Protein AF-A0A6P0JYW7-F1 (afdb_monomer)

pLDDT: mean 93.79, std 8.02, range [43.44, 98.94]

Foldseek 3Di:
DDQAEDEQQQEEAEAAADVAEAAAWSYEYENQQYEYEYAGQAEYHQQADPPVTHHDLRGEYEYEDQQAEYEYHHNHYEYEHANAHEYFQHHPADFFHEYEYAHQAEYHALHYEYHRDYCEFYAYEYEYCEEYEHAYYFQENENAFGYEYYYYHNEYEYHHLNYEAEQAYLAEFHAYEYDDLEEYEHAHYFRHDPPHAHFFHAYYYEHNHYEYEHQSYEYYQEYQYEGYAYEAEHAEEYADAEYYQEHPPQDWGYEYEHHYNYEYEYNYAEHEYELAEYEAQEEYEYPEHHEYDYADAYEYEYQEEYAYQYHYAYYHHAHEYEYAYEYRPPHAYQEYHAEHEYEHPVQPEYHHGHAAEYYHEEYDHQQEYAYEHNEYEYAYEEDANEDPPFGHYYHYYYPDYYHYNYYHGYD

Mean predicted aligned error: 5.17 Å

Solvent-accessible surface area (backbone atoms only — not comparable to full-atom values): 16432 Å² total; per-residue (Å²): 135,82,66,48,75,49,72,53,82,41,36,67,44,78,47,77,25,82,85,34,53,36,67,37,52,31,26,37,40,36,13,65,42,12,36,35,38,39,37,6,43,44,6,32,20,29,6,29,42,56,90,77,74,51,63,51,81,75,22,29,18,38,43,34,13,34,28,10,35,36,39,39,39,8,76,54,17,39,32,37,24,28,42,67,11,35,45,32,12,37,25,98,75,50,42,15,10,35,38,39,40,40,19,61,23,31,34,39,20,73,31,20,36,42,33,12,24,20,37,31,19,9,38,39,40,40,40,17,42,24,36,36,36,34,18,40,38,35,10,28,1,76,69,26,39,17,10,37,38,39,41,37,17,72,65,17,30,36,37,30,58,77,25,39,46,33,13,21,9,33,31,28,19,10,40,38,39,40,39,19,36,27,39,36,37,31,15,36,36,36,7,43,44,92,95,39,64,28,29,20,8,34,40,39,40,39,12,72,65,17,31,35,35,31,55,77,26,39,45,35,13,34,18,36,23,40,15,10,37,37,40,40,39,19,46,28,37,35,35,38,23,30,36,37,12,25,28,74,68,75,67,34,14,10,40,36,39,42,42,49,66,43,45,36,33,34,62,20,49,44,39,37,25,21,43,21,39,40,38,38,57,32,32,37,38,42,76,34,47,35,36,43,39,20,30,53,65,3,33,38,37,34,54,23,37,36,29,25,77,26,38,41,36,41,37,13,61,74,19,41,34,38,43,62,36,37,31,15,71,89,34,39,17,31,32,40,36,31,73,25,48,33,32,28,88,80,47,81,38,46,39,40,28,17,36,57,17,37,38,39,31,35,36,41,18,36,54,10,42,38,42,35,13,75,66,11,30,36,40,36,30,40,41,36,12,48,26,96,63,71,40,21,58,78,47,80,45,46,71,43,58,78,46,65,74,41,77,42,68,43,98

Nearest PDB structures (foldseek):
  2odl-assembly1_A  TM=3.055E-01  e=3.409E+00  Haemophilus influenzae
  3syj-assembly1_A-2  TM=1.654E-01  e=3.940E+00  Haemophilus influenzae
  3t9g-assembly1_A  TM=1.246E-01  e=7.030E+00  Caldicellulosiruptor bescii

Structure (mmCIF, N/CA/C/O backbone):
data_AF-A0A6P0JYW7-F1
#
_entry.id   AF-A0A6P0JYW7-F1
#
loop_
_atom_site.group_PDB
_atom_site.id
_atom_site.type_symbol
_atom_site.label_atom_id
_atom_site.label_alt_id
_atom_site.label_comp_id
_atom_site.label_asym_id
_atom_site.label_entity_id
_atom_site.label_seq_id
_atom_site.pdbx_PDB_ins_code
_atom_site.Cartn_x
_atom_site.Cartn_y
_atom_site.Cartn_z
_atom_site.occupancy
_atom_site.B_iso_or_equiv
_atom_site.auth_seq_id
_atom_site.auth_comp_id
_atom_site.auth_asym_id
_atom_site.auth_atom_id
_atom_site.pdbx_PDB_model_num
ATOM 1 N N . MET A 1 1 ? -39.133 5.339 21.882 1.00 43.44 1 MET A N 1
ATOM 2 C CA . MET A 1 1 ? -37.715 4.948 21.886 1.00 43.44 1 MET A CA 1
ATOM 3 C C . MET A 1 1 ? -37.050 5.842 22.907 1.00 43.44 1 MET A C 1
ATOM 5 O O . MET A 1 1 ? -37.035 7.050 22.716 1.00 43.44 1 MET A O 1
ATOM 9 N N . THR A 1 2 ? -36.737 5.302 24.080 1.00 49.66 2 THR A N 1
ATOM 10 C CA . THR A 1 2 ? -36.013 6.039 25.121 1.00 49.66 2 THR A CA 1
ATOM 11 C C . THR A 1 2 ? -34.548 5.706 24.927 1.00 49.66 2 THR A C 1
ATOM 13 O O . THR A 1 2 ? -34.162 4.576 25.209 1.00 49.66 2 THR A O 1
ATOM 16 N N . SER A 1 3 ? -33.768 6.654 24.419 1.00 64.50 3 SER A N 1
ATOM 17 C CA . SER A 1 3 ? -32.313 6.538 24.406 1.00 64.50 3 SER A CA 1
ATOM 18 C C . SER A 1 3 ? -31.811 6.397 25.843 1.00 64.50 3 SER A C 1
ATOM 20 O O . SER A 1 3 ? -32.200 7.190 26.710 1.00 64.50 3 SER A O 1
ATOM 22 N N . SER A 1 4 ? -30.979 5.397 26.116 1.00 80.00 4 SER A N 1
ATOM 23 C CA . SER A 1 4 ? -30.339 5.217 27.421 1.00 80.00 4 SER A CA 1
ATOM 24 C C . SER A 1 4 ? -28.991 5.927 27.435 1.00 80.00 4 SER A C 1
ATOM 26 O O . SER A 1 4 ? -28.113 5.605 26.646 1.00 80.00 4 SER A O 1
ATOM 28 N N . SER A 1 5 ? -28.809 6.885 28.345 1.00 86.38 5 SER A N 1
ATOM 29 C CA . SER A 1 5 ? -27.533 7.586 28.521 1.00 86.38 5 SER A CA 1
ATOM 30 C C . SER A 1 5 ? -26.937 7.310 29.899 1.00 86.38 5 SER A C 1
ATOM 32 O O . SER A 1 5 ? -27.626 7.507 30.904 1.00 86.38 5 SER A O 1
ATOM 34 N N . LEU A 1 6 ? -25.660 6.935 29.960 1.00 89.62 6 LEU A N 1
ATOM 35 C CA . LEU A 1 6 ? -24.870 6.892 31.193 1.00 89.62 6 LEU A CA 1
ATOM 36 C C . LEU A 1 6 ? -23.704 7.869 31.063 1.00 89.62 6 LEU A C 1
ATOM 38 O O . LEU A 1 6 ? -22.987 7.847 30.069 1.00 89.62 6 LEU A O 1
ATOM 42 N N . ASN A 1 7 ? -23.503 8.708 32.075 1.00 90.56 7 ASN A N 1
ATOM 43 C CA . ASN A 1 7 ? -22.347 9.589 32.147 1.00 90.56 7 ASN A CA 1
ATOM 44 C C . ASN A 1 7 ? -21.691 9.449 33.525 1.00 90.56 7 ASN A C 1
ATOM 46 O O . ASN A 1 7 ? -22.349 9.695 34.538 1.00 90.56 7 ASN A O 1
ATOM 50 N N . SER A 1 8 ? -20.426 9.031 33.566 1.00 91.19 8 SER A N 1
ATOM 51 C CA . SER A 1 8 ? -19.691 8.778 34.816 1.00 91.19 8 SER A CA 1
ATOM 52 C C . SER A 1 8 ? -18.954 10.009 35.360 1.00 91.19 8 SER A C 1
ATOM 54 O O . SER A 1 8 ? -18.414 9.948 36.463 1.00 91.19 8 SER A O 1
ATOM 56 N N . GLN A 1 9 ? -18.943 11.130 34.624 1.00 89.44 9 GLN A N 1
ATOM 57 C CA . GLN A 1 9 ? -18.310 12.398 35.017 1.00 89.44 9 GLN A CA 1
ATOM 58 C C . GLN A 1 9 ? -16.812 12.264 35.363 1.00 89.44 9 GLN A C 1
ATOM 60 O O . GLN A 1 9 ? -16.335 12.884 36.314 1.00 89.44 9 GLN A O 1
ATOM 65 N N . GLY A 1 10 ? -16.068 11.465 34.596 1.00 88.00 10 GLY A N 1
ATOM 66 C CA . GLY A 1 10 ? -14.621 11.262 34.750 1.00 88.00 10 GLY A CA 1
ATOM 67 C C . GLY A 1 10 ? -14.230 9.900 35.325 1.00 88.00 10 GLY A C 1
ATOM 68 O O . GLY A 1 10 ? -13.042 9.608 35.394 1.00 88.00 10 GLY A O 1
ATOM 69 N N . GLY A 1 11 ? -15.192 9.089 35.780 1.00 93.44 11 GLY A N 1
ATOM 70 C CA . GLY A 1 11 ? -14.934 7.725 36.252 1.00 93.44 11 GLY A CA 1
ATOM 71 C C . GLY A 1 11 ? -14.992 6.683 35.136 1.00 93.44 11 GLY A C 1
ATOM 72 O O . GLY A 1 11 ? -15.514 6.950 34.055 1.00 93.44 11 GLY A O 1
ATOM 73 N N . ASP A 1 12 ? -14.535 5.473 35.418 1.00 96.56 12 ASP A N 1
ATOM 74 C CA . ASP A 1 12 ? -14.605 4.382 34.445 1.00 96.56 12 ASP A CA 1
ATOM 75 C C . ASP A 1 12 ? -16.039 3.843 34.316 1.00 96.56 12 ASP A C 1
ATOM 77 O O . ASP A 1 12 ? -16.837 3.874 35.263 1.00 96.56 12 ASP A O 1
ATOM 81 N N . ILE A 1 13 ? -16.376 3.344 33.130 1.00 95.69 13 ILE A N 1
ATOM 82 C CA . ILE A 1 13 ? -17.619 2.628 32.844 1.00 95.69 13 ILE A CA 1
ATOM 83 C C . ILE A 1 13 ? -17.249 1.191 32.499 1.00 95.69 13 ILE A C 1
ATOM 85 O O . ILE A 1 13 ? -16.595 0.944 31.492 1.00 95.69 13 ILE A O 1
ATOM 89 N N . GLU A 1 14 ? -17.716 0.239 33.302 1.00 95.38 14 GLU A N 1
ATOM 90 C CA . GLU A 1 14 ? -17.492 -1.185 33.060 1.00 95.38 14 GLU A CA 1
ATOM 91 C C . GLU A 1 14 ? -18.825 -1.933 32.947 1.00 95.38 14 GLU A C 1
ATOM 93 O O . GLU A 1 14 ? -19.697 -1.820 33.816 1.00 95.38 14 GLU A O 1
ATOM 98 N N . LEU A 1 15 ? -18.986 -2.711 31.876 1.00 93.00 15 LEU A N 1
ATOM 99 C CA . LEU A 1 15 ? -20.130 -3.596 31.657 1.00 93.00 15 LEU A CA 1
ATOM 100 C C . LEU A 1 15 ? -19.657 -5.024 31.443 1.00 93.00 15 LEU A C 1
ATOM 102 O O . LEU A 1 15 ? -18.833 -5.290 30.576 1.00 93.00 15 LEU A O 1
ATOM 106 N N . ASN A 1 16 ? -20.243 -5.942 32.206 1.00 91.12 16 ASN A N 1
ATOM 107 C CA . ASN A 1 16 ? -19.891 -7.354 32.193 1.00 91.12 16 ASN A CA 1
ATOM 108 C C . ASN A 1 16 ? -21.135 -8.199 31.882 1.00 91.12 16 ASN A C 1
ATOM 110 O O . ASN A 1 16 ? -22.001 -8.386 32.742 1.00 91.12 16 ASN A O 1
ATOM 114 N N . GLY A 1 17 ? -21.228 -8.694 30.647 1.00 84.69 17 GLY A N 1
ATOM 115 C CA . GLY A 1 17 ? -22.225 -9.665 30.202 1.00 84.69 17 GLY A CA 1
ATOM 116 C C . GLY A 1 17 ? -21.802 -11.079 30.583 1.00 84.69 17 GLY A C 1
ATOM 117 O O . GLY A 1 17 ? -21.149 -11.762 29.801 1.00 84.69 17 GLY A O 1
ATOM 118 N N . MET A 1 18 ? -22.152 -11.507 31.799 1.00 80.75 18 MET A N 1
ATOM 119 C CA . MET A 1 18 ? -21.832 -12.851 32.290 1.00 80.75 18 MET A CA 1
ATOM 120 C C . MET A 1 18 ? -22.689 -13.910 31.583 1.00 80.75 18 MET A C 1
ATOM 122 O O . MET A 1 18 ? -23.883 -14.011 31.862 1.00 80.75 18 MET A O 1
ATOM 126 N N . ASN A 1 19 ? -22.067 -14.755 30.761 1.00 80.94 19 ASN A N 1
ATOM 127 C CA . ASN A 1 19 ? -22.682 -15.833 29.962 1.00 80.94 19 ASN A CA 1
ATOM 128 C C . ASN A 1 19 ? -23.720 -15.399 28.910 1.00 80.94 19 ASN A C 1
ATOM 130 O O . ASN A 1 19 ? -24.342 -16.263 28.298 1.00 80.94 19 ASN A O 1
ATOM 134 N N . ASP A 1 20 ? -23.913 -14.098 28.712 1.00 84.31 20 ASP A N 1
ATOM 135 C CA . ASP A 1 20 ? -24.872 -13.535 27.767 1.00 84.31 20 ASP A CA 1
ATOM 136 C C . ASP A 1 20 ? -24.178 -12.471 26.909 1.00 84.31 20 ASP A C 1
ATOM 138 O O . ASP A 1 20 ? -23.206 -11.844 27.348 1.00 84.31 20 ASP A O 1
ATOM 142 N N . PRO A 1 21 ? -24.673 -12.222 25.688 1.00 87.75 21 PRO A N 1
ATOM 143 C CA . PRO A 1 21 ? -24.157 -11.134 24.882 1.00 87.75 21 PRO A CA 1
ATOM 144 C C . PRO A 1 21 ? -24.488 -9.772 25.501 1.00 87.75 21 PRO A C 1
ATOM 146 O O . PRO A 1 21 ? -25.586 -9.563 26.028 1.00 87.75 21 PRO A O 1
ATOM 149 N N . VAL A 1 22 ? -23.580 -8.804 25.364 1.00 92.44 22 VAL A N 1
ATOM 150 C CA . VAL A 1 22 ? -23.886 -7.405 25.693 1.00 92.44 22 VAL A CA 1
ATOM 151 C C . VAL A 1 22 ? -24.546 -6.760 24.482 1.00 92.44 22 VAL A C 1
ATOM 153 O O . VAL A 1 22 ? -23.926 -6.628 23.433 1.00 92.44 22 VAL A O 1
ATOM 156 N N . ILE A 1 23 ? -25.807 -6.353 24.620 1.00 90.31 23 ILE A N 1
ATOM 157 C CA . ILE A 1 23 ? -26.569 -5.705 23.548 1.00 90.31 23 ILE A CA 1
ATOM 158 C C . ILE A 1 23 ? -26.888 -4.274 23.965 1.00 90.31 23 ILE A C 1
ATOM 160 O O . ILE A 1 23 ? -27.631 -4.051 24.923 1.00 90.31 23 ILE A O 1
ATOM 164 N N . LEU A 1 24 ? -26.367 -3.312 23.212 1.00 89.50 24 LEU A N 1
ATOM 165 C CA . LEU A 1 24 ? -26.612 -1.890 23.396 1.00 89.50 24 LEU A CA 1
ATOM 166 C C . LEU A 1 24 ? -27.306 -1.347 22.153 1.00 89.50 24 LEU A C 1
ATOM 168 O O . LEU A 1 24 ? -26.821 -1.494 21.037 1.00 89.50 24 LEU A O 1
ATOM 172 N N . LYS A 1 25 ? -28.458 -0.715 22.354 1.00 86.69 25 LYS A N 1
ATOM 173 C CA . LYS A 1 25 ? -29.223 -0.047 21.297 1.00 86.69 25 LYS A CA 1
ATOM 174 C C . LYS A 1 25 ? -29.609 1.329 21.772 1.00 86.69 25 LYS A C 1
ATOM 176 O O . LYS A 1 25 ? -29.962 1.462 22.945 1.00 86.69 25 LYS A O 1
ATOM 181 N N . ASP A 1 26 ? -29.548 2.326 20.896 1.00 85.88 26 ASP A N 1
ATOM 182 C CA . ASP A 1 26 ? -29.880 3.712 21.250 1.00 85.88 26 ASP A CA 1
ATOM 183 C C . ASP A 1 26 ? -29.190 4.160 22.547 1.00 85.88 26 ASP A C 1
ATOM 185 O O . ASP A 1 26 ? -29.805 4.761 23.434 1.00 85.88 26 ASP A O 1
ATOM 189 N N . THR A 1 27 ? -27.929 3.758 22.721 1.00 89.44 27 THR A N 1
ATOM 190 C CA . THR A 1 27 ? -27.226 3.896 23.999 1.00 89.44 27 THR A CA 1
ATOM 191 C C . THR A 1 27 ? -26.016 4.795 23.861 1.00 89.44 27 THR A C 1
ATOM 193 O O . THR A 1 27 ? -25.173 4.569 22.999 1.00 89.44 27 THR A O 1
ATOM 196 N N . THR A 1 28 ? -25.909 5.776 24.753 1.00 92.81 28 THR A N 1
ATOM 197 C CA . THR A 1 28 ? -24.755 6.669 24.842 1.00 92.81 28 THR A CA 1
ATOM 198 C C . THR A 1 28 ? -24.056 6.498 26.181 1.00 92.81 28 THR A C 1
ATOM 200 O O . THR A 1 28 ? -24.672 6.705 27.229 1.00 92.81 28 THR A O 1
ATOM 203 N N . PHE A 1 29 ? -22.768 6.168 26.159 1.00 94.38 29 PHE A N 1
ATOM 204 C CA . PHE A 1 29 ? -21.908 6.175 27.338 1.00 94.38 29 PHE A CA 1
ATOM 205 C C . PHE A 1 29 ? -20.877 7.279 27.221 1.00 94.38 29 PHE A C 1
ATOM 207 O O . PHE A 1 29 ? -20.190 7.373 26.213 1.00 94.38 29 PHE A O 1
ATOM 214 N N . GLU A 1 30 ? -20.766 8.104 28.255 1.00 94.00 30 GLU A N 1
ATOM 215 C CA . GLU A 1 30 ? -19.773 9.170 28.325 1.00 94.00 30 GLU A CA 1
ATOM 216 C C . GLU A 1 30 ? -18.956 9.062 29.610 1.00 94.00 30 GLU A C 1
ATOM 218 O O . GLU A 1 30 ? -19.506 9.245 30.698 1.00 94.00 30 GLU A O 1
ATOM 223 N N . SER A 1 31 ? -17.647 8.824 29.509 1.00 92.31 31 SER A N 1
ATOM 224 C CA . SER A 1 31 ? -16.789 8.760 30.700 1.00 92.31 31 SER A CA 1
ATOM 225 C C . SER A 1 31 ? -16.039 10.057 31.013 1.00 92.31 31 SER A C 1
ATOM 227 O O . SER A 1 31 ? -15.568 10.222 32.129 1.00 92.31 31 SER A O 1
ATOM 229 N N . MET A 1 32 ? -15.956 11.011 30.075 1.00 90.31 32 MET A N 1
ATOM 230 C CA . MET A 1 32 ? -15.269 12.306 30.258 1.00 90.31 32 MET A CA 1
ATOM 231 C C . MET A 1 32 ? -13.802 12.198 30.736 1.00 90.31 32 MET A C 1
ATOM 233 O O . MET A 1 32 ? -13.351 13.020 31.534 1.00 90.31 32 MET A O 1
ATOM 237 N N . GLY A 1 33 ? -13.067 11.206 30.241 1.00 90.81 33 GLY A N 1
ATOM 238 C CA . GLY A 1 33 ? -11.643 10.978 30.493 1.00 90.81 33 GLY A CA 1
ATOM 239 C C . GLY A 1 33 ? -11.335 9.666 31.215 1.00 90.81 33 GLY A C 1
ATOM 240 O O . GLY A 1 33 ? -10.176 9.272 31.226 1.00 90.81 33 GLY A O 1
ATOM 241 N N . GLY A 1 34 ? -12.340 9.006 31.805 1.00 95.62 34 GLY A N 1
ATOM 242 C CA . GLY A 1 34 ? -12.203 7.638 32.323 1.00 95.62 34 GLY A CA 1
ATOM 243 C C . GLY A 1 34 ? -12.276 6.588 31.214 1.00 95.62 34 GLY A C 1
ATOM 244 O O . GLY A 1 34 ? -12.627 6.902 30.073 1.00 95.62 34 GLY A O 1
ATOM 245 N N . ASP A 1 35 ? -12.023 5.332 31.541 1.00 97.69 35 ASP A N 1
ATOM 246 C CA . ASP A 1 35 ? -12.044 4.255 30.551 1.00 97.69 35 ASP A CA 1
ATOM 247 C C . ASP A 1 35 ? -13.461 3.695 30.360 1.00 97.69 35 ASP A C 1
ATOM 249 O O . ASP A 1 35 ? -14.310 3.750 31.254 1.00 97.69 35 ASP A O 1
ATOM 253 N N . ILE A 1 36 ? -13.744 3.141 29.181 1.00 97.88 36 ILE A N 1
ATOM 254 C CA . ILE A 1 36 ? -14.969 2.383 28.907 1.00 97.88 36 ILE A CA 1
ATOM 255 C C . ILE A 1 36 ? -14.575 0.953 28.558 1.00 97.88 36 ILE A C 1
ATOM 257 O O . ILE A 1 36 ? -13.974 0.708 27.519 1.00 97.88 36 ILE A O 1
ATOM 261 N N . THR A 1 37 ? -14.955 -0.005 29.398 1.00 97.31 37 THR A N 1
ATOM 262 C CA . THR A 1 37 ? -14.716 -1.432 29.160 1.00 97.31 37 THR A CA 1
ATOM 263 C C . THR A 1 37 ? -16.037 -2.185 29.041 1.00 97.31 37 THR A C 1
ATOM 265 O O . THR A 1 37 ? -16.897 -2.105 29.920 1.00 97.31 37 THR A O 1
ATOM 268 N N . ILE A 1 38 ? -16.201 -2.949 27.962 1.00 96.00 38 ILE A N 1
ATOM 269 C CA . ILE A 1 38 ? -17.324 -3.872 27.781 1.00 96.00 38 ILE A CA 1
ATOM 270 C C . ILE A 1 38 ? -16.776 -5.278 27.581 1.00 96.00 38 ILE A C 1
ATOM 272 O O . ILE A 1 38 ? -16.051 -5.538 26.625 1.00 96.00 38 ILE A O 1
ATOM 276 N N . ASN A 1 39 ? -17.185 -6.196 28.448 1.00 94.81 39 ASN A N 1
ATOM 277 C CA . ASN A 1 39 ? -16.884 -7.615 28.345 1.00 94.81 39 ASN A CA 1
ATOM 278 C C . ASN A 1 39 ? -18.183 -8.375 28.048 1.00 94.81 39 ASN A C 1
ATOM 280 O O . ASN A 1 39 ? -19.150 -8.260 28.805 1.00 94.81 39 ASN A O 1
ATOM 284 N N . GLY A 1 40 ? -18.218 -9.133 26.953 1.00 92.50 40 GLY A N 1
ATOM 285 C CA . GLY A 1 40 ? -19.359 -9.956 26.554 1.00 92.50 40 GLY A CA 1
ATOM 286 C C . GLY A 1 40 ? -18.946 -11.398 26.286 1.00 92.50 40 GLY A C 1
ATOM 287 O O . GLY A 1 40 ? -18.293 -11.681 25.281 1.00 92.50 40 GLY A O 1
ATOM 288 N N . ASP A 1 41 ? -19.393 -12.322 27.139 1.00 88.06 41 ASP A N 1
ATOM 289 C CA . ASP A 1 41 ? -19.045 -13.747 27.029 1.00 88.06 41 ASP A CA 1
ATOM 290 C C . ASP A 1 41 ? -19.641 -14.429 25.787 1.00 88.06 41 ASP A C 1
ATOM 292 O O . ASP A 1 41 ? -19.213 -15.511 25.401 1.00 88.06 41 ASP A O 1
ATOM 296 N N . SER A 1 42 ? -20.646 -13.827 25.148 1.00 89.06 42 SER A N 1
ATOM 297 C CA . SER A 1 42 ? -21.279 -14.343 23.920 1.00 89.06 42 SER A CA 1
ATOM 298 C C . SER A 1 42 ? -21.375 -13.285 22.816 1.00 89.06 42 SER A C 1
ATOM 300 O O . SER A 1 42 ? -22.273 -13.322 21.970 1.00 89.06 42 SER A O 1
ATOM 302 N N . GLY A 1 43 ? -20.449 -12.327 22.845 1.00 92.56 43 GLY A N 1
ATOM 303 C CA . GLY A 1 43 ? -20.354 -11.235 21.882 1.00 92.56 43 GLY A CA 1
ATOM 304 C C . GLY A 1 43 ? -20.856 -9.893 22.412 1.00 92.56 43 GLY A C 1
ATOM 305 O O . GLY A 1 43 ? -21.444 -9.789 23.496 1.00 92.56 43 GLY A O 1
ATOM 306 N N . ILE A 1 44 ? -20.594 -8.849 21.630 1.00 94.75 44 ILE A N 1
ATOM 307 C CA . ILE A 1 44 ? -20.962 -7.461 21.921 1.00 94.75 44 ILE A CA 1
ATOM 308 C C . ILE A 1 44 ? -21.635 -6.885 20.680 1.00 94.75 44 ILE A C 1
ATOM 310 O O . ILE A 1 44 ? -21.060 -6.883 19.598 1.00 94.75 44 ILE A O 1
ATOM 314 N N . TYR A 1 45 ? -22.847 -6.370 20.843 1.00 92.88 45 TYR A N 1
ATOM 315 C CA . TYR A 1 45 ? -23.673 -5.883 19.746 1.00 92.88 45 TYR A CA 1
ATOM 316 C C . TYR A 1 45 ? -24.097 -4.447 20.027 1.00 92.88 45 TYR A C 1
ATOM 318 O O . TYR A 1 45 ? -24.866 -4.179 20.953 1.00 92.88 45 TYR A O 1
ATOM 326 N N . LEU A 1 46 ? -23.580 -3.527 19.224 1.00 91.31 46 LEU A N 1
ATOM 327 C CA . LEU A 1 46 ? -23.814 -2.093 19.313 1.00 91.31 46 LEU A CA 1
ATOM 328 C C . LEU A 1 46 ? -24.675 -1.658 18.131 1.00 91.31 46 LEU A C 1
ATOM 330 O O . LEU A 1 46 ? -24.347 -1.891 16.968 1.00 91.31 46 LEU A O 1
ATOM 334 N N . GLY A 1 47 ? -25.813 -1.055 18.451 1.00 83.94 47 GLY A N 1
ATOM 335 C CA . GLY A 1 47 ? -26.767 -0.575 17.467 1.00 83.94 47 GLY A CA 1
ATOM 336 C C . GLY A 1 47 ? -27.555 -1.665 16.739 1.00 83.94 47 GLY A C 1
ATOM 337 O O . GLY A 1 47 ? -28.114 -1.433 15.674 1.00 83.94 47 GLY A O 1
ATOM 338 N N . THR A 1 48 ? -27.622 -2.876 17.286 1.00 79.94 48 THR A N 1
ATOM 339 C CA . THR A 1 48 ? -28.358 -3.996 16.682 1.00 79.94 48 THR A CA 1
ATOM 340 C C . THR A 1 48 ? -28.893 -4.946 17.750 1.00 79.94 48 THR A C 1
ATOM 342 O O . THR A 1 48 ? -28.475 -4.891 18.907 1.00 79.94 48 THR A O 1
ATOM 345 N N . THR A 1 49 ? -29.873 -5.802 17.436 1.00 66.88 49 THR A N 1
ATOM 346 C CA . THR A 1 49 ? -30.049 -7.017 18.245 1.00 66.88 49 THR A CA 1
ATOM 347 C C . THR A 1 49 ? -28.865 -7.929 17.959 1.00 66.88 49 THR A C 1
ATOM 349 O O . THR A 1 49 ? -28.413 -8.000 16.822 1.00 66.88 49 THR A O 1
ATOM 352 N N . GLY A 1 50 ? -28.418 -8.717 18.936 1.00 65.88 50 GLY A N 1
ATOM 353 C CA . GLY A 1 50 ? -27.635 -9.910 18.605 1.00 65.88 50 GLY A CA 1
ATOM 354 C C . GLY A 1 50 ? -28.372 -10.823 17.599 1.00 65.88 50 GLY A C 1
ATOM 355 O O . GLY A 1 50 ? -29.501 -10.522 17.184 1.00 65.88 50 GLY A O 1
ATOM 356 N N . PRO A 1 51 ? -27.773 -11.957 17.213 1.00 65.62 51 PRO A N 1
ATOM 357 C CA . PRO A 1 51 ? -28.323 -12.845 16.195 1.00 65.62 51 PRO A CA 1
ATOM 358 C C . PRO A 1 51 ? -29.799 -13.208 16.464 1.00 65.62 51 PRO A C 1
ATOM 360 O O . PRO A 1 51 ? -30.124 -13.625 17.581 1.00 65.62 51 PRO A O 1
ATOM 363 N N . PRO A 1 52 ? -30.714 -13.094 15.480 1.00 54.47 52 PRO A N 1
ATOM 364 C CA . PRO A 1 52 ? -30.524 -12.598 14.116 1.00 54.47 52 PRO A CA 1
ATOM 365 C C . PRO A 1 52 ? -30.509 -11.064 14.114 1.00 54.47 52 PRO A C 1
ATOM 367 O O . PRO A 1 52 ? -31.472 -10.476 14.585 1.00 54.47 52 PRO A O 1
ATOM 370 N N . PHE A 1 53 ? -29.450 -10.433 13.603 1.00 68.12 53 PHE A N 1
ATOM 371 C CA . PHE A 1 53 ? -29.200 -8.982 13.620 1.00 68.12 53 PHE A CA 1
ATOM 372 C C . PHE A 1 53 ? -30.360 -8.123 13.074 1.00 68.12 53 PHE A C 1
ATOM 374 O O . PHE A 1 53 ? -30.368 -7.692 11.925 1.00 68.12 53 PHE A O 1
ATOM 381 N N . LEU A 1 54 ? -31.377 -7.886 13.897 1.00 64.12 54 LEU A N 1
ATOM 382 C CA . LEU A 1 54 ? -32.496 -6.999 13.641 1.00 64.12 54 LEU A CA 1
ATOM 383 C C . LEU A 1 54 ? -32.124 -5.628 14.176 1.00 64.12 54 LEU A C 1
ATOM 385 O O . LEU A 1 54 ? -31.865 -5.450 15.370 1.00 64.12 54 LEU A O 1
ATOM 389 N N . SER A 1 55 ? -32.160 -4.642 13.298 1.00 64.56 55 SER A N 1
ATOM 390 C CA . SER A 1 55 ? -31.829 -3.282 13.666 1.00 64.56 55 SER A CA 1
ATOM 391 C C . SER A 1 55 ? -32.688 -2.283 12.894 1.00 64.56 55 SER A C 1
ATOM 393 O O . SER A 1 55 ? -33.178 -2.557 11.796 1.00 64.56 55 SER A O 1
ATOM 395 N N . SER A 1 56 ? -32.952 -1.142 13.521 1.00 68.69 56 SER A N 1
ATOM 396 C CA . SER A 1 56 ? -33.481 0.051 12.862 1.00 68.69 56 SER A CA 1
ATOM 397 C C . SER A 1 56 ? -32.315 0.999 12.574 1.00 68.69 56 SER A C 1
ATOM 399 O O . SER A 1 56 ? -31.437 1.105 13.423 1.00 68.69 56 SER A O 1
ATOM 401 N N . PRO A 1 57 ? -32.317 1.786 11.480 1.00 69.88 57 PRO A N 1
ATOM 402 C CA . PRO A 1 57 ? -31.306 2.829 11.260 1.00 69.88 57 PRO A CA 1
ATOM 403 C C . PRO A 1 57 ? -31.190 3.846 12.408 1.00 69.88 57 PRO A C 1
ATOM 405 O O . PRO A 1 57 ? -30.206 4.576 12.492 1.00 69.88 57 PRO A O 1
ATOM 408 N N . SER A 1 58 ? -32.217 3.929 13.263 1.00 70.94 58 SER A N 1
ATOM 409 C CA . SER A 1 58 ? -32.208 4.755 14.469 1.00 70.94 58 SER A CA 1
ATOM 410 C C . SER A 1 58 ? -31.389 4.175 15.615 1.00 70.94 58 SER A C 1
ATOM 412 O O . SER A 1 58 ? -30.987 4.976 16.445 1.00 70.94 58 SER A O 1
ATOM 414 N N . ASP A 1 59 ? -31.159 2.854 15.643 1.00 78.19 59 ASP A N 1
ATOM 415 C CA . ASP A 1 59 ? -30.510 2.111 16.728 1.00 78.19 59 ASP A CA 1
ATOM 416 C C . ASP A 1 59 ? -29.007 2.421 16.757 1.00 78.19 59 ASP A C 1
ATOM 418 O O . ASP A 1 59 ? -28.198 1.580 16.397 1.00 78.19 59 ASP A O 1
ATOM 422 N N . GLN A 1 60 ? -28.608 3.632 17.142 1.00 81.44 60 GLN A N 1
ATOM 423 C CA . GLN A 1 60 ? -27.195 4.036 17.167 1.00 81.44 60 GLN A CA 1
ATOM 424 C C . GLN A 1 60 ? -26.635 3.930 18.583 1.00 81.44 60 GLN A C 1
ATOM 426 O O . GLN A 1 60 ? -27.265 4.369 19.550 1.00 81.44 60 GLN A O 1
ATOM 431 N N . SER A 1 61 ? -25.431 3.380 18.722 1.00 85.19 61 SER A N 1
ATOM 432 C CA . SER A 1 61 ? -24.715 3.358 19.995 1.00 85.19 61 SER A CA 1
ATOM 433 C C . SER A 1 61 ? -23.441 4.184 19.931 1.00 85.19 61 SER A C 1
ATOM 435 O O . SER A 1 61 ? -22.703 4.142 18.956 1.00 85.19 61 SER A O 1
ATOM 437 N N . LEU A 1 62 ? -23.183 4.945 20.990 1.00 91.69 62 LEU A N 1
ATOM 438 C CA . LEU A 1 62 ? -22.098 5.913 21.049 1.00 91.69 62 LEU A CA 1
ATOM 439 C C . LEU A 1 62 ? -21.346 5.770 22.368 1.00 91.69 62 LEU A C 1
ATOM 441 O O . LEU A 1 62 ? -21.883 6.079 23.432 1.00 91.69 62 LEU A O 1
ATOM 445 N N . LEU A 1 63 ? -20.111 5.288 22.301 1.00 94.75 63 LEU A N 1
ATOM 446 C CA . LEU A 1 63 ? -19.226 5.152 23.455 1.00 94.75 63 LEU A CA 1
ATOM 447 C C . LEU A 1 63 ? -18.180 6.254 23.355 1.00 94.75 63 LEU A C 1
ATOM 449 O O . LEU A 1 63 ? -17.359 6.240 22.449 1.00 94.75 63 LEU A O 1
ATOM 453 N N . GLN A 1 64 ? -18.228 7.216 24.267 1.00 94.44 64 GLN A N 1
ATOM 454 C CA . GLN A 1 64 ? -17.344 8.373 24.286 1.00 94.44 64 GLN A CA 1
ATOM 455 C C . GLN A 1 64 ? -16.509 8.390 25.557 1.00 94.44 64 GLN A C 1
ATOM 457 O O . GLN A 1 64 ? -16.993 8.798 26.620 1.00 94.44 64 GLN A O 1
ATOM 462 N N . SER A 1 65 ? -15.236 8.028 25.454 1.00 94.00 65 SER A N 1
ATOM 463 C CA . SER A 1 65 ? -14.346 8.144 26.606 1.00 94.00 65 SER A CA 1
ATOM 464 C C . SER A 1 65 ? -13.741 9.543 26.750 1.00 94.00 65 SER A C 1
ATOM 466 O O . SER A 1 65 ? -13.354 9.938 27.843 1.00 94.00 65 SER A O 1
ATOM 468 N N . LYS A 1 66 ? -13.708 10.346 25.674 1.00 92.81 66 LYS A N 1
ATOM 469 C CA . LYS A 1 66 ? -13.152 11.716 25.655 1.00 92.81 66 LYS A CA 1
ATOM 470 C C . LYS A 1 66 ? -11.704 11.801 26.172 1.00 92.81 66 LYS A C 1
ATOM 472 O O . LYS A 1 66 ? -11.377 12.725 26.918 1.00 92.81 66 LYS A O 1
ATOM 477 N N . GLY A 1 67 ? -10.853 10.863 25.762 1.00 92.56 67 GLY A N 1
ATOM 478 C CA . GLY A 1 67 ? -9.423 10.805 26.090 1.00 92.56 67 GLY A CA 1
ATOM 479 C C . GLY A 1 67 ? -9.008 9.590 26.923 1.00 92.56 67 GLY A C 1
ATOM 480 O O . GLY A 1 67 ? -7.819 9.304 26.975 1.00 92.56 67 GLY A O 1
ATOM 481 N N . GLY A 1 68 ? -9.958 8.892 27.559 1.00 97.31 68 GLY A N 1
ATOM 482 C CA . GLY A 1 68 ? -9.709 7.579 28.170 1.00 97.31 68 GLY A CA 1
ATOM 483 C C . GLY A 1 68 ? -9.743 6.451 27.138 1.00 97.31 68 GLY A C 1
ATOM 484 O O . GLY A 1 68 ? -10.113 6.672 25.982 1.00 97.31 68 GLY A O 1
ATOM 485 N N . ASP A 1 69 ? -9.414 5.234 27.536 1.00 98.50 69 ASP A N 1
ATOM 486 C CA . ASP A 1 69 ? -9.388 4.096 26.620 1.00 98.50 69 ASP A CA 1
ATOM 487 C C . ASP A 1 69 ? -10.791 3.490 26.442 1.00 98.50 69 ASP A C 1
ATOM 489 O O . ASP A 1 69 ? -11.652 3.560 27.325 1.00 98.50 69 ASP A O 1
ATOM 493 N N . ILE A 1 70 ? -11.045 2.884 25.282 1.00 98.62 70 ILE A N 1
ATOM 494 C CA . ILE A 1 70 ? -12.245 2.078 25.028 1.00 98.62 70 ILE A CA 1
ATOM 495 C C . ILE A 1 70 ? -11.805 0.650 24.726 1.00 98.62 70 ILE A C 1
ATOM 497 O O . ILE A 1 70 ? -11.080 0.411 23.767 1.00 98.62 70 ILE A O 1
ATOM 501 N N . THR A 1 71 ? -12.272 -0.313 25.516 1.00 98.50 71 THR A N 1
ATOM 502 C CA . THR A 1 71 ? -11.965 -1.735 25.326 1.00 98.50 71 THR A CA 1
ATOM 503 C C . THR A 1 71 ? -13.243 -2.552 25.168 1.00 98.50 71 THR A C 1
ATOM 505 O O . THR A 1 71 ? -14.115 -2.525 26.038 1.00 98.50 71 THR A O 1
ATOM 508 N N . LEU A 1 72 ? -13.347 -3.318 24.081 1.00 97.88 72 LEU A N 1
ATOM 509 C CA . LEU A 1 72 ? -14.408 -4.300 23.851 1.00 97.88 72 LEU A CA 1
ATOM 510 C C . LEU A 1 72 ? -13.807 -5.712 23.818 1.00 97.88 72 LEU A C 1
ATOM 512 O O . LEU A 1 72 ? -12.968 -5.998 22.968 1.00 97.88 72 LEU A O 1
ATOM 516 N N . ASN A 1 73 ? -14.254 -6.605 24.704 1.00 96.88 73 ASN A N 1
ATOM 517 C CA . ASN A 1 73 ? -13.791 -7.994 24.774 1.00 96.88 73 ASN A CA 1
ATOM 518 C C . ASN A 1 73 ? -14.954 -8.981 24.562 1.00 96.88 73 ASN A C 1
ATOM 520 O O . ASN A 1 73 ? -15.788 -9.177 25.447 1.00 96.88 73 ASN A O 1
ATOM 524 N N . GLY A 1 74 ? -14.990 -9.622 23.395 1.00 93.44 74 GLY A N 1
ATOM 525 C CA . GLY A 1 74 ? -15.929 -10.671 22.997 1.00 93.44 74 GLY A CA 1
ATOM 526 C C . GLY A 1 74 ? -15.311 -12.060 23.162 1.00 93.44 74 GLY A C 1
ATOM 527 O O . GLY A 1 74 ? -14.807 -12.652 22.206 1.00 93.44 74 GLY A O 1
ATOM 528 N N . THR A 1 75 ? -15.329 -12.598 24.381 1.00 87.69 75 THR A N 1
ATOM 529 C CA . THR A 1 75 ? -14.619 -13.841 24.757 1.00 87.69 75 THR A CA 1
ATOM 530 C C . THR A 1 75 ? -15.297 -15.134 24.285 1.00 87.69 75 THR A C 1
ATOM 532 O O . THR A 1 75 ? -14.716 -16.208 24.442 1.00 87.69 75 THR A O 1
ATOM 535 N N . GLY A 1 76 ? -16.484 -15.051 23.676 1.00 84.88 76 GLY A N 1
ATOM 536 C CA . GLY A 1 76 ? -17.178 -16.209 23.094 1.00 84.88 76 GLY A CA 1
ATOM 537 C C . GLY A 1 76 ? -18.143 -15.878 21.954 1.00 84.88 76 GLY A C 1
ATOM 538 O O . GLY A 1 76 ? -19.119 -16.600 21.750 1.00 84.88 76 GLY A O 1
ATOM 539 N N . GLY A 1 77 ? -17.917 -14.781 21.230 1.00 89.56 77 GLY A N 1
ATOM 540 C CA . GLY A 1 77 ? -18.754 -14.397 20.096 1.00 89.56 77 GLY A CA 1
ATOM 541 C C . GLY A 1 77 ? -18.266 -13.149 19.371 1.00 89.56 77 GLY A C 1
ATOM 542 O O . GLY A 1 77 ? -17.254 -12.550 19.744 1.00 89.56 77 GLY A O 1
ATOM 543 N N . ASP A 1 78 ? -19.023 -12.765 18.351 1.00 95.25 78 ASP A N 1
ATOM 544 C CA . ASP A 1 78 ? -18.712 -11.634 17.480 1.00 95.25 78 ASP A CA 1
ATOM 545 C C . ASP A 1 78 ? -18.803 -10.293 18.223 1.00 95.25 78 ASP A C 1
ATOM 547 O O . ASP A 1 78 ? -19.564 -10.131 19.186 1.00 95.25 78 ASP A O 1
ATOM 551 N N . ILE A 1 79 ? -18.044 -9.310 17.749 1.00 96.44 79 ILE A N 1
ATOM 552 C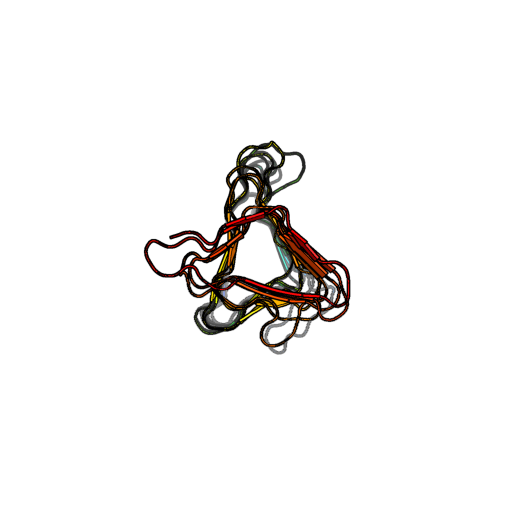 CA . ILE A 1 79 ? -18.249 -7.903 18.091 1.00 96.44 79 ILE A CA 1
ATOM 553 C C . ILE A 1 79 ? -18.784 -7.203 16.853 1.00 96.44 79 ILE A C 1
ATOM 555 O O . ILE A 1 79 ? -18.117 -7.180 15.825 1.00 96.44 79 ILE A O 1
ATOM 559 N N . VAL A 1 80 ? -19.976 -6.621 16.962 1.00 94.75 80 VAL A N 1
ATOM 560 C CA . VAL A 1 80 ? -20.663 -6.001 15.827 1.00 94.75 80 VAL A CA 1
ATOM 561 C C . VAL A 1 80 ? -21.085 -4.576 16.162 1.00 94.75 80 VAL A C 1
ATOM 563 O O . VAL A 1 80 ? -21.779 -4.343 17.158 1.00 94.75 80 VAL A O 1
ATOM 566 N N . LEU A 1 81 ? -20.696 -3.628 15.310 1.00 92.56 81 LEU A N 1
ATOM 567 C CA . LEU A 1 81 ? -21.100 -2.223 15.343 1.00 92.56 81 LEU A CA 1
ATOM 568 C C . LEU A 1 81 ? -21.861 -1.881 14.057 1.00 92.56 81 LEU A C 1
ATOM 570 O O . LEU A 1 81 ? -21.265 -1.716 12.996 1.00 92.56 81 LEU A O 1
ATOM 574 N N . LEU A 1 82 ? -23.182 -1.720 14.164 1.00 86.25 82 LEU A N 1
ATOM 575 C CA . LEU A 1 82 ? -24.044 -1.333 13.040 1.00 86.25 82 LEU A CA 1
ATOM 576 C C . LEU A 1 82 ? -24.635 0.071 13.222 1.00 86.25 82 LEU A C 1
ATOM 578 O O . LEU A 1 82 ? -24.518 0.693 14.280 1.00 86.25 82 LEU A O 1
ATOM 582 N N . ASN A 1 83 ? -25.326 0.544 12.181 1.00 83.81 83 ASN A N 1
ATOM 583 C CA . ASN A 1 83 ? -26.161 1.751 12.187 1.00 83.81 83 ASN A CA 1
ATOM 584 C C . ASN A 1 83 ? -25.440 3.051 12.564 1.00 83.81 83 ASN A C 1
ATOM 586 O O . ASN A 1 83 ? -26.014 3.914 13.220 1.00 83.81 83 ASN A O 1
ATOM 590 N N . ASN A 1 84 ? -24.207 3.233 12.103 1.00 84.44 84 ASN A N 1
ATOM 591 C CA . ASN A 1 84 ? -23.342 4.368 12.438 1.00 84.44 84 ASN A CA 1
ATOM 592 C C . ASN A 1 84 ? -23.028 4.444 13.938 1.00 84.44 84 ASN A C 1
ATOM 594 O O . ASN A 1 84 ? -22.938 5.534 14.500 1.00 84.44 84 ASN A O 1
ATOM 598 N N . SER A 1 85 ? -22.903 3.291 14.602 1.00 92.75 85 SER A N 1
ATOM 599 C CA . SER A 1 85 ? -22.410 3.247 15.979 1.00 92.75 85 SER A CA 1
ATOM 600 C C . SER A 1 85 ? -20.944 3.681 16.031 1.00 92.75 85 SER A C 1
ATOM 602 O O . SER A 1 85 ? -20.159 3.358 15.143 1.00 92.75 85 SER A O 1
ATOM 604 N N . VAL A 1 86 ? -20.563 4.408 17.080 1.00 94.88 86 VAL A N 1
ATOM 605 C CA . VAL A 1 86 ? -19.243 5.043 17.175 1.00 94.88 86 VAL A CA 1
ATOM 606 C C . VAL A 1 86 ? -18.562 4.702 18.495 1.00 94.88 86 VAL A C 1
ATOM 608 O O . VAL A 1 86 ? -19.168 4.808 19.566 1.00 94.88 86 VAL A O 1
ATOM 611 N N . LEU A 1 87 ? -17.279 4.349 18.411 1.00 97.44 87 LEU A N 1
ATOM 612 C CA . LEU A 1 87 ? -16.349 4.362 19.539 1.00 97.44 87 LEU A CA 1
ATOM 613 C C . LEU A 1 87 ? -15.466 5.602 19.397 1.00 97.44 87 LEU A C 1
ATOM 615 O O . LEU A 1 87 ? -14.693 5.700 18.449 1.00 97.44 87 LEU A O 1
ATOM 619 N N . GLU A 1 88 ? -15.589 6.559 20.311 1.00 96.88 88 GLU A N 1
ATOM 620 C CA . GLU A 1 88 ? -14.844 7.815 20.265 1.00 96.88 88 GLU A CA 1
ATOM 621 C C . GLU A 1 88 ? -14.047 8.046 21.550 1.00 96.88 88 GLU A C 1
ATOM 623 O O . GLU A 1 88 ? -14.578 8.434 22.595 1.00 96.88 88 GLU A O 1
ATOM 628 N N . SER A 1 89 ? -12.735 7.860 21.455 1.00 95.75 89 SER A N 1
ATOM 629 C CA . SER A 1 89 ? -11.782 8.162 22.522 1.00 95.75 89 SER A CA 1
ATOM 630 C C . SER A 1 89 ? -11.086 9.510 22.360 1.00 95.75 89 SER A C 1
ATOM 632 O O . SER A 1 89 ? -10.185 9.850 23.128 1.00 95.75 89 SER A O 1
ATOM 634 N N . ARG A 1 90 ? -11.550 10.340 21.423 1.00 92.94 90 ARG A N 1
ATOM 635 C CA . ARG A 1 90 ? -11.030 11.689 21.195 1.00 92.94 90 ARG A CA 1
ATOM 636 C C . ARG A 1 90 ? -11.447 12.686 22.285 1.00 92.94 90 ARG A C 1
ATOM 638 O O . ARG A 1 90 ? -12.646 12.892 22.501 1.00 92.94 90 ARG A O 1
ATOM 645 N N . PRO A 1 91 ? -10.506 13.389 22.943 1.00 91.00 91 PRO A N 1
ATOM 646 C CA . PRO A 1 91 ? -10.832 14.459 23.878 1.00 91.00 91 PRO A CA 1
ATOM 647 C C . PRO A 1 91 ? -11.135 15.782 23.158 1.00 91.00 91 PRO A C 1
ATOM 649 O O . PRO A 1 91 ? -10.775 16.000 22.004 1.00 91.00 91 PRO A O 1
ATOM 652 N N . VAL A 1 92 ? -11.712 16.740 23.891 1.00 82.25 92 VAL A N 1
ATOM 653 C CA . VAL A 1 92 ? -11.797 18.143 23.430 1.00 82.25 92 VAL A CA 1
ATOM 654 C C . VAL A 1 92 ? -10.408 18.798 23.411 1.00 82.25 92 VAL A C 1
ATOM 656 O O . VAL A 1 92 ? -10.104 19.599 22.531 1.00 82.25 92 VAL A O 1
ATOM 659 N N . THR A 1 93 ? -9.563 18.457 24.388 1.00 86.56 93 THR A N 1
ATOM 660 C CA . THR A 1 93 ? -8.164 18.890 24.504 1.00 86.56 93 THR A CA 1
ATOM 661 C C . THR A 1 93 ? -7.334 17.749 25.078 1.00 86.56 93 THR A C 1
ATOM 663 O O . THR A 1 93 ? -7.733 17.186 26.094 1.00 86.56 93 THR A O 1
ATOM 666 N N . GLY A 1 94 ? -6.171 17.456 24.500 1.00 92.25 94 GLY A N 1
ATOM 667 C CA . GLY A 1 94 ? -5.278 16.400 24.990 1.00 92.25 94 GLY A CA 1
ATOM 668 C C . GLY A 1 94 ? -5.084 15.280 23.977 1.00 92.25 94 GLY A C 1
ATOM 669 O O . GLY A 1 94 ? -5.394 15.446 22.800 1.00 92.25 94 GLY A O 1
ATOM 670 N N . ASN A 1 95 ? -4.544 14.158 24.438 1.00 95.56 95 ASN A N 1
ATOM 671 C CA . ASN A 1 95 ? -4.278 12.988 23.604 1.00 95.56 95 ASN A CA 1
ATOM 672 C C . ASN A 1 95 ? -5.538 12.128 23.464 1.00 95.56 95 ASN A C 1
ATOM 674 O O . ASN A 1 95 ? -6.325 12.050 24.406 1.00 95.56 95 ASN A O 1
ATOM 678 N N . GLY A 1 96 ? -5.711 11.498 22.305 1.00 97.19 96 GLY A N 1
ATOM 679 C CA . GLY A 1 96 ? -6.694 10.435 22.136 1.00 97.19 96 GLY A CA 1
ATOM 680 C C . GLY A 1 96 ? -6.366 9.264 23.056 1.00 97.19 96 GLY A C 1
ATOM 681 O O . GLY A 1 96 ? -5.190 8.964 23.266 1.00 97.19 96 GLY A O 1
ATOM 682 N N . GLY A 1 97 ? -7.395 8.637 23.621 1.00 98.19 97 GLY A N 1
ATOM 683 C CA . GLY A 1 97 ? -7.232 7.336 24.270 1.00 98.19 97 GLY A CA 1
ATOM 684 C C . GLY A 1 97 ? -7.199 6.217 23.235 1.00 98.19 97 GLY A C 1
ATOM 685 O O . GLY A 1 97 ? -7.626 6.406 22.094 1.00 98.19 97 GLY A O 1
ATOM 686 N N . ASN A 1 98 ? -6.714 5.047 23.614 1.00 98.69 98 ASN A N 1
ATOM 687 C CA . ASN A 1 98 ? -6.648 3.897 22.722 1.00 98.69 98 ASN A CA 1
ATOM 688 C C . ASN A 1 98 ? -8.027 3.249 22.554 1.00 98.69 98 ASN A C 1
ATOM 690 O O . ASN A 1 98 ? -8.873 3.305 23.450 1.00 98.69 98 ASN A O 1
ATOM 694 N N . ILE A 1 99 ? -8.242 2.575 21.425 1.00 98.81 99 ILE A N 1
ATOM 695 C CA . ILE A 1 99 ? -9.401 1.699 21.230 1.00 98.81 99 ILE A CA 1
ATOM 696 C C . ILE A 1 99 ? -8.901 0.285 20.964 1.00 98.81 99 ILE A C 1
ATOM 698 O O . ILE A 1 99 ? -8.184 0.036 19.998 1.00 98.81 99 ILE A O 1
ATOM 702 N N . THR A 1 100 ? -9.301 -0.653 21.815 1.00 98.81 100 THR A N 1
ATOM 703 C CA . THR A 1 100 ? -8.969 -2.072 21.674 1.00 98.81 100 THR A CA 1
ATOM 704 C C . THR A 1 100 ? -10.242 -2.889 21.493 1.00 98.81 100 THR A C 1
ATOM 706 O O . THR A 1 100 ? -11.165 -2.803 22.302 1.00 98.81 100 THR A O 1
ATOM 709 N N . VAL A 1 101 ? -10.294 -3.707 20.446 1.00 98.62 101 VAL A N 1
ATOM 710 C CA . VAL A 1 101 ? -11.420 -4.602 20.157 1.00 98.62 101 VAL A CA 1
ATOM 711 C C . VAL A 1 101 ? -10.885 -6.019 19.983 1.00 98.62 101 VAL A C 1
ATOM 713 O O . VAL A 1 101 ? -10.167 -6.300 19.029 1.00 98.62 101 VAL A O 1
ATOM 716 N N . ASN A 1 102 ? -11.238 -6.912 20.904 1.00 98.25 102 ASN A N 1
ATOM 717 C CA . ASN A 1 102 ? -10.798 -8.305 20.907 1.00 98.25 102 ASN A CA 1
ATOM 718 C C . ASN A 1 102 ? -12.005 -9.230 20.764 1.00 98.25 102 ASN A C 1
ATOM 720 O O . ASN A 1 102 ? -12.857 -9.256 21.653 1.00 98.25 102 ASN A O 1
ATOM 724 N N . SER A 1 103 ? -12.074 -10.023 19.698 1.00 97.88 103 SER A N 1
ATOM 725 C CA . SER A 1 103 ? -13.129 -11.016 19.493 1.00 97.88 103 SER A CA 1
ATOM 726 C C . SER A 1 103 ? -12.559 -12.414 19.266 1.00 97.88 103 SER A C 1
ATOM 728 O O . SER A 1 103 ? -11.598 -12.616 18.533 1.00 97.88 103 SER A O 1
ATOM 730 N N . THR A 1 104 ? -13.202 -13.407 19.872 1.00 96.75 104 THR A N 1
ATOM 731 C CA . THR A 1 104 ? -12.996 -14.833 19.553 1.00 96.75 104 THR A CA 1
ATOM 732 C C . THR A 1 104 ? -13.817 -15.303 18.346 1.00 96.75 104 THR A C 1
ATOM 734 O O . THR A 1 104 ? -13.687 -16.451 17.921 1.00 96.75 104 THR A O 1
ATOM 737 N N . GLY A 1 105 ? -14.677 -14.436 17.811 1.00 97.19 105 GLY A N 1
ATOM 738 C CA . GLY A 1 105 ? -15.390 -14.601 16.550 1.00 97.19 105 GLY A CA 1
ATOM 739 C C . GLY A 1 105 ? -14.932 -13.548 15.544 1.00 97.19 105 GLY A C 1
ATOM 740 O O . GLY A 1 105 ? -13.731 -13.305 15.404 1.00 97.19 105 GLY A O 1
ATOM 741 N N . ASN A 1 106 ? -15.897 -12.941 14.857 1.00 97.94 106 ASN A N 1
ATOM 742 C CA . ASN A 1 106 ? -15.681 -11.853 13.909 1.00 97.94 106 ASN A CA 1
ATOM 743 C C . ASN A 1 106 ? -15.683 -10.484 14.603 1.00 97.94 106 ASN A C 1
ATOM 745 O O . ASN A 1 106 ? -16.357 -10.278 15.619 1.00 97.94 106 ASN A O 1
ATOM 749 N N . ILE A 1 107 ? -15.000 -9.519 13.995 1.00 98.31 107 ILE A N 1
ATOM 750 C CA . ILE A 1 107 ? -15.219 -8.093 14.244 1.00 98.31 107 ILE A CA 1
ATOM 751 C C . ILE A 1 107 ? -15.895 -7.515 13.003 1.00 98.31 107 ILE A C 1
ATOM 753 O O . ILE A 1 107 ? -15.278 -7.443 11.949 1.00 98.31 107 ILE A O 1
ATOM 757 N N . ASP A 1 108 ? -17.148 -7.090 13.130 1.00 96.50 108 ASP A N 1
ATOM 758 C CA . ASP A 1 108 ? -17.913 -6.473 12.044 1.00 96.50 108 ASP A CA 1
ATOM 759 C C . ASP A 1 108 ? -18.261 -5.024 12.399 1.00 96.50 108 ASP A C 1
ATOM 761 O O . ASP A 1 108 ? -19.098 -4.741 13.259 1.00 96.50 108 ASP A O 1
ATOM 765 N N . LEU A 1 109 ? -17.581 -4.093 11.736 1.00 95.00 109 LEU A N 1
ATOM 766 C CA . LEU A 1 109 ? -17.770 -2.653 11.863 1.00 95.00 109 LEU A CA 1
ATOM 767 C C . LEU A 1 109 ? -18.263 -2.042 10.545 1.00 95.00 109 LEU A C 1
ATOM 769 O O . LEU A 1 109 ? -18.009 -0.860 10.310 1.00 95.00 109 LEU A O 1
ATOM 773 N N . GLU A 1 110 ? -18.944 -2.803 9.677 1.00 87.69 110 GLU A N 1
ATOM 774 C CA . GLU A 1 110 ? -19.434 -2.324 8.371 1.00 87.69 110 GLU A CA 1
ATOM 775 C C . GLU A 1 110 ? -20.263 -1.031 8.513 1.00 87.69 110 GLU A C 1
ATOM 777 O O . GLU A 1 110 ? -20.162 -0.098 7.715 1.00 87.69 110 GLU A O 1
ATOM 782 N N . GLY A 1 111 ? -21.034 -0.925 9.598 1.00 83.00 111 GLY A N 1
ATOM 783 C CA . GLY A 1 111 ? -21.795 0.269 9.947 1.00 83.00 111 GLY A CA 1
ATOM 784 C C . GLY A 1 111 ? -21.177 1.115 11.056 1.00 83.00 111 GLY A C 1
ATOM 785 O O . GLY A 1 111 ? -21.911 1.903 11.637 1.00 83.00 111 GLY A O 1
ATOM 786 N N . GLY A 1 112 ? -19.909 0.936 11.427 1.00 90.31 112 GLY A N 1
ATOM 787 C CA . GLY A 1 112 ? -19.301 1.558 12.606 1.00 90.31 112 GLY A CA 1
ATOM 788 C C . GLY A 1 112 ? -18.186 2.562 12.301 1.00 90.31 112 GLY A C 1
ATOM 789 O O . GLY A 1 112 ? -17.603 2.572 11.221 1.00 90.31 112 GLY A O 1
ATOM 790 N N . THR A 1 113 ? -17.851 3.408 13.277 1.00 95.62 113 THR A N 1
ATOM 791 C CA . THR A 1 113 ? -16.662 4.277 13.219 1.00 95.62 113 THR A CA 1
ATOM 792 C C . THR A 1 113 ? -15.870 4.197 14.514 1.00 95.62 113 THR A C 1
ATOM 794 O O . THR A 1 113 ? -16.439 4.288 15.603 1.00 95.62 113 THR A O 1
ATOM 797 N N . LEU A 1 114 ? -14.551 4.063 14.401 1.00 98.25 114 LEU A N 1
ATOM 798 C CA . LEU A 1 114 ? -13.628 4.128 15.532 1.00 98.25 114 LEU A CA 1
ATOM 799 C C . LEU A 1 114 ? -12.779 5.393 15.399 1.00 98.25 114 LEU A C 1
ATOM 801 O O . LEU A 1 114 ? -12.137 5.605 14.373 1.00 98.25 114 LEU A O 1
ATOM 805 N N . ASN A 1 115 ? -12.773 6.237 16.429 1.00 97.94 115 ASN A N 1
ATOM 806 C CA . ASN A 1 115 ? -12.034 7.495 16.429 1.00 97.94 115 ASN A CA 1
ATOM 807 C C . ASN A 1 115 ? -11.237 7.678 17.723 1.00 97.94 115 ASN A C 1
ATOM 809 O O . ASN A 1 115 ? -11.788 8.039 18.765 1.00 97.94 115 ASN A O 1
ATOM 813 N N . ALA A 1 116 ? -9.927 7.480 17.617 1.00 98.31 116 ALA A N 1
ATOM 814 C CA . ALA A 1 116 ? -8.934 7.713 18.656 1.00 98.31 116 ALA A CA 1
ATOM 815 C C . ALA A 1 116 ? -8.091 8.966 18.392 1.00 98.31 116 ALA A C 1
ATOM 817 O O . ALA A 1 116 ? -6.976 9.102 18.888 1.00 98.31 116 ALA A O 1
ATOM 818 N N . SER A 1 117 ? -8.595 9.910 17.599 1.00 97.31 117 SER A N 1
ATOM 819 C CA . SER A 1 117 ? -7.847 11.125 17.279 1.00 97.31 117 SER A CA 1
ATOM 820 C C . SER A 1 117 ? -7.612 12.003 18.518 1.00 97.31 117 SER A C 1
ATOM 822 O O . SER A 1 117 ? -8.328 11.929 19.514 1.00 97.31 117 SER A O 1
ATOM 824 N N . GLY A 1 118 ? -6.631 12.899 18.460 1.00 95.62 118 GLY A N 1
ATOM 825 C CA . GLY A 1 118 ? -6.326 13.840 19.540 1.00 95.62 118 GLY A CA 1
ATOM 826 C C . GLY A 1 118 ? -5.245 14.840 19.147 1.00 95.62 118 GLY A C 1
ATOM 827 O O . GLY A 1 118 ? -4.968 15.037 17.964 1.00 95.62 118 GLY A O 1
ATOM 828 N N . LEU A 1 119 ? -4.617 15.502 20.122 1.00 94.62 119 LEU A N 1
ATOM 829 C CA . LEU A 1 119 ? -3.375 16.252 19.889 1.00 94.62 119 LEU A CA 1
ATOM 830 C C . LEU A 1 119 ? -2.263 15.295 19.458 1.00 94.62 119 LEU A C 1
ATOM 832 O O . LEU A 1 119 ? -1.645 15.517 18.420 1.00 94.62 119 LEU A O 1
ATOM 836 N N . ASN A 1 120 ? -2.057 14.240 20.249 1.00 95.31 120 ASN A N 1
ATOM 837 C CA . ASN A 1 120 ? -1.530 12.964 19.774 1.00 95.31 120 ASN A CA 1
ATOM 838 C C . ASN A 1 120 ? -2.721 12.019 19.583 1.00 95.31 120 ASN A C 1
ATOM 840 O O . ASN A 1 120 ? -3.631 12.039 20.420 1.00 95.31 120 ASN A O 1
ATOM 844 N N . GLY A 1 121 ? -2.728 11.235 18.511 1.00 97.31 121 GLY A N 1
ATOM 845 C CA . GLY A 1 121 ? -3.695 10.150 18.362 1.00 97.31 121 GLY A CA 1
ATOM 846 C C . GLY A 1 121 ? -3.408 9.014 19.344 1.00 97.31 121 GLY A C 1
ATOM 847 O O . GLY A 1 121 ? -2.254 8.799 19.710 1.00 97.31 121 GLY A O 1
ATOM 848 N N . GLY A 1 122 ? -4.456 8.327 19.786 1.00 98.44 122 GLY A N 1
ATOM 849 C CA . GLY A 1 122 ? -4.360 7.028 20.446 1.00 98.44 122 GLY A CA 1
ATOM 850 C C . GLY A 1 122 ? -4.338 5.902 19.416 1.00 98.44 122 GLY A C 1
ATOM 851 O O . GLY A 1 122 ? -4.775 6.088 18.278 1.00 98.44 122 GLY A O 1
ATOM 852 N N . ASP A 1 123 ? -3.832 4.744 19.816 1.00 98.81 123 ASP A N 1
ATOM 853 C CA . ASP A 1 123 ? -3.742 3.573 18.950 1.00 98.81 123 ASP A CA 1
ATOM 854 C C . ASP A 1 123 ? -5.105 2.883 18.816 1.00 98.81 123 ASP A C 1
ATOM 856 O O . ASP A 1 123 ? -5.923 2.876 19.743 1.00 98.81 123 ASP A O 1
ATOM 860 N N . ILE A 1 124 ? -5.336 2.243 17.671 1.00 98.88 124 ILE A N 1
ATOM 861 C CA . ILE A 1 124 ? -6.495 1.379 17.448 1.00 98.88 124 ILE A CA 1
ATOM 862 C C . ILE A 1 124 ? -6.011 -0.031 17.123 1.00 98.88 124 ILE A C 1
ATOM 864 O O . ILE A 1 124 ? -5.306 -0.247 16.139 1.00 98.88 124 ILE A O 1
ATOM 868 N N . THR A 1 125 ? -6.401 -1.001 17.951 1.00 98.88 125 THR A N 1
ATOM 869 C CA . THR A 1 125 ? -6.043 -2.417 17.785 1.00 98.88 125 THR A CA 1
ATOM 870 C C . THR A 1 125 ? -7.291 -3.288 17.710 1.00 98.88 125 THR A C 1
ATOM 872 O O . THR A 1 125 ? -8.098 -3.308 18.640 1.00 98.88 125 THR A O 1
ATOM 875 N N . LEU A 1 126 ? -7.436 -4.033 16.614 1.00 98.88 126 LEU A N 1
ATOM 876 C CA . LEU A 1 126 ? -8.501 -5.009 16.391 1.00 98.88 126 LEU A CA 1
ATOM 877 C C . LEU A 1 126 ? -7.869 -6.397 16.275 1.00 98.88 126 LEU A C 1
ATOM 879 O O . LEU A 1 126 ? -7.050 -6.629 15.388 1.00 98.88 126 LEU A O 1
ATOM 883 N N . THR A 1 127 ? -8.261 -7.319 17.151 1.00 98.81 127 THR A N 1
ATOM 884 C CA . THR A 1 127 ? -7.842 -8.726 17.092 1.00 98.81 127 THR A CA 1
ATOM 885 C C . THR A 1 127 ? -9.070 -9.623 17.027 1.00 98.81 127 THR A C 1
ATOM 887 O O . THR A 1 127 ? -9.876 -9.628 17.958 1.00 98.81 127 THR A O 1
ATOM 890 N N . ALA A 1 128 ? -9.204 -10.390 15.948 1.00 98.69 128 ALA A N 1
ATOM 891 C CA . ALA A 1 128 ? -10.275 -11.362 15.758 1.00 98.69 128 ALA A CA 1
ATOM 892 C C . ALA A 1 128 ? -9.699 -12.760 15.510 1.00 98.69 128 ALA A C 1
ATOM 894 O O . ALA A 1 128 ? -8.680 -12.915 14.839 1.00 98.69 128 ALA A O 1
ATOM 895 N N . GLU A 1 129 ? -10.365 -13.801 16.004 1.00 98.44 129 GLU A N 1
ATOM 896 C CA . GLU A 1 129 ? -10.030 -15.170 15.591 1.00 98.44 129 GLU A CA 1
ATOM 897 C C . GLU A 1 129 ? -10.503 -15.477 14.167 1.00 98.44 129 GLU A C 1
ATOM 899 O O . GLU A 1 129 ? -9.899 -16.319 13.503 1.00 98.44 129 GLU A O 1
ATOM 904 N N . GLN A 1 130 ? -11.572 -14.815 13.721 1.00 98.44 130 GLN A N 1
ATOM 905 C CA . GLN A 1 130 ? -12.158 -14.937 12.386 1.00 98.44 130 GLN A CA 1
ATOM 906 C C . GLN A 1 130 ? -12.032 -13.602 11.640 1.00 98.44 130 GLN A C 1
ATOM 908 O O . GLN A 1 130 ? -11.015 -12.923 11.773 1.00 98.44 130 GLN A O 1
ATOM 913 N N . ASP A 1 131 ? -13.024 -13.226 10.841 1.00 98.69 131 ASP A N 1
ATOM 914 C CA . ASP A 1 131 ? -12.918 -12.108 9.914 1.00 98.69 131 ASP A CA 1
ATOM 915 C C . ASP A 1 131 ? -12.968 -10.754 10.635 1.00 98.69 131 ASP A C 1
ATOM 917 O O . ASP A 1 131 ? -13.612 -10.589 11.679 1.00 98.69 131 ASP A O 1
ATOM 921 N N . ILE A 1 132 ? -12.288 -9.767 10.053 1.00 98.81 132 ILE A N 1
ATOM 922 C CA . ILE A 1 132 ? -12.412 -8.358 10.424 1.00 98.81 132 ILE A CA 1
ATOM 923 C C . ILE A 1 132 ? -12.984 -7.608 9.228 1.00 98.81 132 ILE A C 1
ATOM 925 O O . ILE A 1 132 ? -12.362 -7.566 8.172 1.00 98.81 132 ILE A O 1
ATOM 929 N N . ILE A 1 133 ? -14.132 -6.968 9.415 1.00 98.38 133 ILE A N 1
ATOM 930 C CA . ILE A 1 133 ? -14.730 -6.048 8.450 1.00 98.38 133 ILE A CA 1
ATOM 931 C C . ILE A 1 133 ? -14.758 -4.669 9.093 1.00 98.38 133 ILE A C 1
ATOM 933 O O . ILE A 1 133 ? -15.258 -4.507 10.209 1.00 98.38 133 ILE A O 1
ATOM 937 N N . THR A 1 134 ? -14.223 -3.659 8.411 1.00 97.38 134 THR A N 1
ATOM 938 C CA . THR A 1 134 ? -14.197 -2.286 8.920 1.00 97.38 134 THR A CA 1
ATOM 939 C C . THR A 1 134 ? -14.783 -1.290 7.941 1.00 97.38 134 THR A C 1
ATOM 941 O O . THR A 1 134 ? -14.704 -1.459 6.728 1.00 97.38 134 THR A O 1
ATOM 944 N N . ASN A 1 135 ? -15.297 -0.193 8.487 1.00 95.12 135 ASN A N 1
ATOM 945 C CA . ASN A 1 135 ? -15.573 1.026 7.744 1.00 95.12 135 ASN A CA 1
ATOM 946 C C . ASN A 1 135 ? -14.496 2.081 8.073 1.00 95.12 135 ASN A C 1
ATOM 948 O O . ASN A 1 135 ? -13.348 1.916 7.669 1.00 95.12 135 ASN A O 1
ATOM 952 N N . GLN A 1 136 ? -14.816 3.141 8.821 1.00 96.81 136 GLN A N 1
ATOM 953 C CA . GLN A 1 136 ? -13.886 4.244 9.087 1.00 96.81 136 GLN A CA 1
ATOM 954 C C . GLN A 1 136 ? -13.141 4.064 10.416 1.00 96.81 136 GLN A C 1
ATOM 956 O O . GLN A 1 136 ? -13.762 3.875 11.468 1.00 96.81 136 GLN A O 1
ATOM 961 N N . ILE A 1 137 ? -11.810 4.175 10.373 1.00 98.50 137 ILE A N 1
ATOM 962 C CA . ILE A 1 137 ? -10.923 4.103 11.541 1.00 98.50 137 ILE A CA 1
ATOM 963 C C . ILE A 1 137 ? -9.944 5.279 11.508 1.00 98.50 137 ILE A C 1
ATOM 965 O O . ILE A 1 137 ? -9.224 5.466 10.530 1.00 98.50 137 ILE A O 1
ATOM 969 N N . GLU A 1 138 ? -9.896 6.060 12.589 1.00 98.00 138 GLU A N 1
ATOM 970 C CA . GLU A 1 138 ? -9.069 7.267 12.679 1.00 98.00 138 GLU A CA 1
ATOM 971 C C . GLU A 1 138 ? -8.251 7.341 13.970 1.00 98.00 138 GLU A C 1
ATOM 973 O O . GLU A 1 138 ? -8.802 7.298 15.069 1.00 98.00 138 GLU A O 1
ATOM 978 N N . THR A 1 139 ? -6.950 7.588 13.835 1.00 97.88 139 THR A N 1
ATOM 979 C CA . THR A 1 139 ? -6.001 7.821 14.940 1.00 97.88 139 THR A CA 1
ATOM 980 C C . THR A 1 139 ? -5.272 9.159 14.779 1.00 97.88 139 THR A C 1
ATOM 982 O O . THR A 1 139 ? -4.100 9.307 15.127 1.00 97.88 139 THR A O 1
ATOM 985 N N . THR A 1 140 ? -5.952 10.168 14.226 1.00 95.50 140 THR A N 1
ATOM 986 C CA . THR A 1 140 ? -5.325 11.419 13.771 1.00 95.50 140 THR A CA 1
ATOM 987 C C . THR A 1 140 ? -4.624 12.180 14.904 1.00 95.50 140 THR A C 1
ATOM 989 O O . THR A 1 140 ? -5.226 12.496 15.935 1.00 95.50 140 THR A O 1
ATOM 992 N N . GLY A 1 141 ? -3.370 12.570 14.672 1.00 95.00 141 GLY A N 1
ATOM 993 C CA . GLY A 1 141 ? -2.589 13.459 15.533 1.00 95.00 141 GLY A CA 1
ATOM 994 C C . GLY A 1 141 ? -2.691 14.911 15.078 1.00 95.00 141 GLY A C 1
ATOM 995 O O . GLY A 1 141 ? -1.837 15.389 14.345 1.00 95.00 141 GLY A O 1
ATOM 996 N N . SER A 1 142 ? -3.719 15.645 15.503 1.00 91.75 142 SER A N 1
ATOM 997 C CA . SER A 1 142 ? -4.044 16.987 14.970 1.00 91.75 142 SER A CA 1
ATOM 998 C C . SER A 1 142 ? -2.968 18.068 15.159 1.00 91.75 142 SER A C 1
ATOM 1000 O O . SER A 1 142 ? -3.016 19.110 14.506 1.00 91.75 142 SER A O 1
ATOM 1002 N N . SER A 1 143 ? -2.023 17.884 16.079 1.00 90.44 143 SE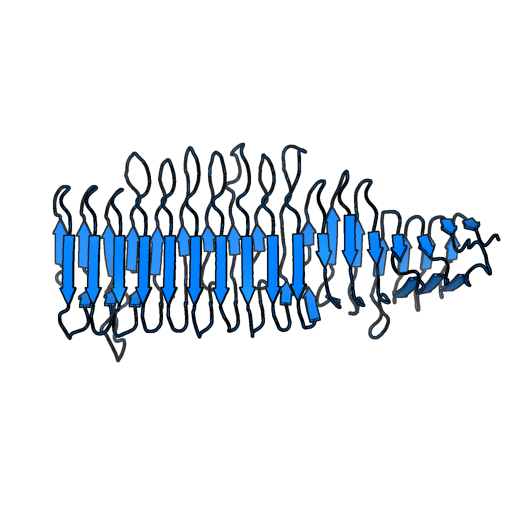R A N 1
ATOM 1003 C CA . SER A 1 143 ? -0.906 18.821 16.294 1.00 90.44 143 SER A CA 1
ATOM 1004 C C . SER A 1 143 ? 0.437 18.132 16.521 1.00 90.44 143 SER A C 1
ATOM 1006 O O . SER A 1 143 ? 1.452 18.816 16.585 1.00 90.44 143 SER A O 1
ATOM 1008 N N . ASN A 1 144 ? 0.438 16.804 16.657 1.00 91.56 144 ASN A N 1
ATOM 1009 C CA . ASN A 1 144 ? 1.610 15.983 16.937 1.00 91.56 144 ASN A CA 1
ATOM 1010 C C . ASN A 1 144 ? 1.531 14.664 16.138 1.00 91.56 144 ASN A C 1
ATOM 1012 O O . ASN A 1 144 ? 1.136 14.661 14.974 1.00 91.56 144 ASN A O 1
ATOM 1016 N N . GLN A 1 145 ? 1.921 13.556 16.765 1.00 94.25 145 GLN A N 1
ATOM 1017 C CA . GLN A 1 145 ? 1.975 12.211 16.208 1.00 94.25 145 GLN A CA 1
ATOM 1018 C C . GLN A 1 145 ? 0.580 11.568 16.147 1.00 94.25 145 GLN A C 1
ATOM 1020 O O . GLN A 1 145 ? -0.214 11.725 17.079 1.00 94.25 145 GLN A O 1
ATOM 1025 N N . ALA A 1 146 ? 0.275 10.844 15.071 1.00 97.06 146 ALA A N 1
ATOM 1026 C CA . ALA A 1 146 ? -0.883 9.949 15.028 1.00 97.06 146 ALA A CA 1
ATOM 1027 C C . ALA A 1 146 ? -0.625 8.635 15.775 1.00 97.06 146 ALA A C 1
ATOM 1029 O O . ALA A 1 146 ? 0.518 8.197 15.885 1.00 97.06 146 ALA A O 1
ATOM 1030 N N . GLY A 1 147 ? -1.692 8.007 16.266 1.00 98.25 147 GLY A N 1
ATOM 1031 C CA . GLY A 1 147 ? -1.616 6.642 16.785 1.00 98.25 147 GLY A CA 1
ATOM 1032 C C . GLY A 1 147 ? -1.542 5.621 15.651 1.00 98.25 147 GLY A C 1
ATOM 1033 O O . GLY A 1 147 ? -1.895 5.920 14.510 1.00 98.25 147 GLY A O 1
ATOM 1034 N N . ASN A 1 148 ? -1.113 4.408 15.960 1.00 98.75 148 ASN A N 1
ATOM 1035 C CA . ASN A 1 148 ? -1.040 3.312 15.003 1.00 98.75 148 ASN A CA 1
ATOM 1036 C C . ASN A 1 148 ? -2.399 2.626 14.837 1.00 98.75 148 ASN A C 1
ATOM 1038 O O . ASN A 1 148 ? -3.221 2.602 15.757 1.00 98.75 148 ASN A O 1
ATOM 1042 N N . ILE A 1 149 ? -2.610 1.999 13.682 1.00 98.88 149 ILE A N 1
ATOM 1043 C CA . ILE A 1 149 ? -3.758 1.122 13.431 1.00 98.88 149 ILE A CA 1
ATOM 1044 C C . ILE A 1 149 ? -3.230 -0.295 13.200 1.00 98.88 149 ILE A C 1
ATOM 1046 O O . ILE A 1 149 ? -2.412 -0.530 12.315 1.00 98.88 149 ILE A O 1
ATOM 1050 N N . THR A 1 150 ? -3.685 -1.257 13.999 1.00 98.94 150 THR A N 1
ATOM 1051 C CA . THR A 1 150 ? -3.320 -2.674 13.860 1.00 98.94 150 THR A CA 1
ATOM 1052 C C . THR A 1 150 ? -4.570 -3.536 13.758 1.00 98.94 150 THR A C 1
ATOM 1054 O O . THR A 1 150 ? -5.389 -3.551 14.676 1.00 98.94 150 THR A O 1
ATOM 1057 N N . LEU A 1 151 ? -4.699 -4.281 12.661 1.00 98.88 151 LEU A N 1
ATOM 1058 C CA . LEU A 1 151 ? -5.759 -5.265 12.441 1.00 98.88 151 LEU A CA 1
ATOM 1059 C C . LEU A 1 151 ? -5.120 -6.649 12.322 1.00 98.88 151 LEU A C 1
ATOM 1061 O O . LEU A 1 151 ? -4.214 -6.861 11.516 1.00 98.88 151 LEU A O 1
ATOM 1065 N N . THR A 1 152 ? -5.579 -7.601 13.127 1.00 98.88 152 THR A N 1
ATOM 1066 C CA . THR A 1 152 ? -5.068 -8.975 13.118 1.00 98.88 152 THR A CA 1
ATOM 1067 C C . THR A 1 152 ? -6.221 -9.966 13.141 1.00 98.88 152 THR A C 1
ATOM 1069 O O . THR A 1 152 ? -6.923 -10.090 14.144 1.00 98.88 152 THR A O 1
ATOM 1072 N N . SER A 1 153 ? -6.399 -10.679 12.031 1.00 98.88 153 SER A N 1
ATOM 1073 C CA . SER A 1 153 ? -7.271 -11.849 11.947 1.00 98.88 153 SER A CA 1
ATOM 1074 C C . SER A 1 153 ? -6.418 -13.110 12.079 1.00 98.88 153 SER A C 1
ATOM 1076 O O . SER A 1 153 ? -5.496 -13.313 11.294 1.00 98.88 153 SER A O 1
ATOM 1078 N N . ASN A 1 154 ? -6.697 -13.970 13.060 1.00 98.62 154 ASN A N 1
ATOM 1079 C CA . ASN A 1 154 ? -5.863 -15.153 13.307 1.00 98.62 154 ASN A CA 1
ATOM 1080 C C . ASN A 1 154 ? -6.167 -16.323 12.361 1.00 98.62 154 ASN A C 1
ATOM 1082 O O . ASN A 1 154 ? -5.275 -17.132 12.110 1.00 98.62 154 ASN A O 1
ATOM 1086 N N . ASN A 1 155 ? -7.396 -16.440 11.843 1.00 98.25 155 ASN A N 1
ATOM 1087 C CA . ASN A 1 155 ? -7.802 -17.540 10.952 1.00 98.25 155 ASN A CA 1
ATOM 1088 C C . ASN A 1 155 ? -8.729 -17.113 9.798 1.00 98.25 155 ASN A C 1
ATOM 1090 O O . ASN A 1 155 ? -9.191 -17.983 9.057 1.00 98.25 155 ASN A O 1
ATOM 1094 N N . GLY A 1 156 ? -9.019 -15.820 9.655 1.00 98.56 156 GLY A N 1
ATOM 1095 C CA . GLY A 1 156 ? -9.987 -15.286 8.696 1.00 98.56 156 GLY A CA 1
ATOM 1096 C C . GLY A 1 156 ? -9.372 -14.317 7.689 1.00 98.56 156 GLY A C 1
ATOM 1097 O O . GLY A 1 156 ? -8.184 -14.403 7.360 1.00 98.56 156 GLY A O 1
ATOM 1098 N N . THR A 1 157 ? -10.212 -13.419 7.184 1.00 98.88 157 THR A N 1
ATOM 1099 C CA . THR A 1 157 ? -9.882 -12.343 6.241 1.00 98.88 157 THR A CA 1
ATOM 1100 C C . THR A 1 157 ? -9.927 -10.967 6.908 1.00 98.88 157 THR A C 1
ATOM 1102 O O . THR A 1 157 ? -10.456 -10.803 8.011 1.00 98.88 157 THR A O 1
ATOM 1105 N N . ILE A 1 158 ? -9.401 -9.952 6.222 1.00 98.94 158 ILE A N 1
ATOM 1106 C CA . ILE A 1 158 ? -9.603 -8.542 6.577 1.00 98.94 158 ILE A CA 1
ATOM 1107 C C . ILE A 1 158 ? -10.216 -7.820 5.373 1.00 98.94 158 ILE A C 1
ATOM 1109 O O . ILE A 1 158 ? -9.655 -7.876 4.285 1.00 98.94 158 ILE A O 1
ATOM 1113 N N . ASP A 1 159 ? -11.329 -7.122 5.575 1.00 98.81 159 ASP A N 1
ATOM 1114 C CA . ASP A 1 159 ? -11.963 -6.259 4.575 1.00 98.81 159 ASP A CA 1
ATOM 1115 C C . ASP A 1 159 ? -12.126 -4.843 5.140 1.00 98.81 159 ASP A C 1
ATOM 1117 O O . ASP A 1 159 ? -12.829 -4.617 6.128 1.00 98.81 159 ASP A O 1
ATOM 1121 N N . THR A 1 160 ? -11.461 -3.874 4.515 1.00 98.38 160 THR A N 1
ATOM 1122 C CA . THR A 1 160 ? -11.546 -2.450 4.873 1.00 98.38 160 THR A CA 1
ATOM 1123 C C . THR A 1 160 ? -12.076 -1.593 3.723 1.00 98.38 160 THR A C 1
ATOM 1125 O O . THR A 1 160 ? -11.998 -0.366 3.764 1.00 98.38 160 THR A O 1
ATOM 1128 N N . THR A 1 161 ? -12.641 -2.225 2.690 1.00 97.88 161 THR A N 1
ATOM 1129 C CA . THR A 1 161 ? -13.096 -1.575 1.448 1.00 97.88 161 THR A CA 1
ATOM 1130 C C . THR A 1 161 ? -14.238 -0.582 1.652 1.00 97.88 161 THR A C 1
ATOM 1132 O O . THR A 1 161 ? -14.409 0.337 0.850 1.00 97.88 161 THR A O 1
ATOM 1135 N N . ASN A 1 162 ? -14.993 -0.713 2.745 1.00 94.44 162 ASN A N 1
ATOM 1136 C CA . ASN A 1 162 ? -16.142 0.140 3.043 1.00 94.44 162 ASN A CA 1
ATOM 1137 C C . ASN A 1 162 ? -15.775 1.541 3.556 1.00 94.44 162 ASN A C 1
ATOM 1139 O O . ASN A 1 162 ? -16.651 2.407 3.597 1.00 94.44 162 ASN A O 1
ATOM 1143 N N . GLY A 1 163 ? -14.516 1.789 3.935 1.00 93.94 163 GLY A N 1
ATOM 1144 C CA . GLY A 1 163 ? -14.110 3.067 4.513 1.00 93.94 163 GLY A CA 1
ATOM 1145 C C . GLY A 1 163 ? -12.635 3.412 4.338 1.00 93.94 163 GLY A C 1
ATOM 1146 O O . GLY A 1 163 ? -11.976 2.997 3.386 1.00 93.94 163 GLY A O 1
ATOM 1147 N N . VAL A 1 164 ? -12.144 4.259 5.245 1.00 96.75 164 VAL A N 1
ATOM 1148 C CA . VAL A 1 164 ? -10.764 4.758 5.248 1.00 96.75 164 VAL A CA 1
ATOM 1149 C C . VAL A 1 164 ? -10.096 4.374 6.559 1.00 96.75 164 VAL A C 1
ATOM 1151 O O . VAL A 1 164 ? -10.641 4.635 7.636 1.00 96.75 164 VAL A O 1
ATOM 1154 N N . LEU A 1 165 ? -8.888 3.822 6.459 1.00 98.44 165 LEU A N 1
ATOM 1155 C CA . LEU A 1 165 ? -7.966 3.722 7.586 1.00 98.44 165 LEU A CA 1
ATOM 1156 C C . LEU A 1 165 ? -7.040 4.940 7.573 1.00 98.44 165 LEU A C 1
ATOM 1158 O O . LEU A 1 165 ? -6.273 5.124 6.628 1.00 98.44 165 LEU A O 1
ATOM 1162 N N . SER A 1 166 ? -7.123 5.784 8.601 1.00 97.62 166 SER A N 1
ATOM 1163 C CA . SER A 1 166 ? -6.371 7.039 8.674 1.00 97.62 166 SER A CA 1
ATOM 1164 C C . SER A 1 166 ? -5.557 7.150 9.959 1.00 97.62 166 SER A C 1
ATOM 1166 O O . SER A 1 166 ? -6.104 7.416 11.031 1.00 97.62 166 SER A O 1
ATOM 1168 N N . ALA A 1 167 ? -4.236 7.055 9.820 1.00 97.44 167 ALA A N 1
ATOM 1169 C CA . ALA A 1 167 ? -3.256 7.307 10.875 1.00 97.44 167 ALA A CA 1
ATOM 1170 C C . ALA A 1 167 ? -2.474 8.601 10.613 1.00 97.44 167 ALA A C 1
ATOM 1172 O O . ALA A 1 167 ? -1.254 8.663 10.717 1.00 97.44 167 ALA A O 1
ATOM 1173 N N . ALA A 1 168 ? -3.193 9.655 10.229 1.00 94.31 168 ALA A N 1
ATOM 1174 C CA . ALA A 1 168 ? -2.609 10.911 9.783 1.00 94.31 168 ALA A CA 1
ATOM 1175 C C . ALA A 1 168 ? -2.132 11.799 10.945 1.00 94.31 168 ALA A C 1
ATOM 1177 O O . ALA A 1 168 ? -2.929 12.234 11.780 1.00 94.31 168 ALA A O 1
ATOM 1178 N N . GLY A 1 169 ? -0.839 12.117 11.001 1.00 92.56 169 GLY A N 1
ATOM 1179 C CA . GLY A 1 169 ? -0.281 13.035 11.999 1.00 92.56 169 GLY A CA 1
ATOM 1180 C C . GLY A 1 169 ? 0.158 14.378 11.424 1.00 92.56 169 GLY A C 1
ATOM 1181 O O . GLY A 1 169 ? 0.497 14.498 10.251 1.00 92.56 169 GLY A O 1
ATOM 1182 N N . ALA A 1 170 ? 0.141 15.404 12.271 1.00 88.81 170 ALA A N 1
ATOM 1183 C CA . ALA A 1 170 ? 0.639 16.742 11.966 1.00 88.81 170 ALA A CA 1
ATOM 1184 C C . ALA A 1 170 ? 2.165 16.863 12.113 1.00 88.81 170 ALA A C 1
ATOM 1186 O O . ALA A 1 170 ? 2.795 17.738 11.518 1.00 88.81 170 ALA A O 1
ATOM 1187 N N . VAL A 1 171 ? 2.751 16.021 12.963 1.00 91.50 171 VAL A N 1
ATOM 1188 C CA . VAL A 1 171 ? 4.198 15.830 13.031 1.00 91.50 171 VAL A CA 1
ATOM 1189 C C . VAL A 1 171 ? 4.499 14.560 12.263 1.00 91.50 171 VAL A C 1
ATOM 1191 O O . VAL A 1 171 ? 4.748 14.702 11.081 1.00 91.50 171 VAL A O 1
ATOM 1194 N N . ASN A 1 172 ? 4.334 13.358 12.822 1.00 93.00 172 ASN A N 1
ATOM 1195 C CA . ASN A 1 172 ? 4.465 12.140 12.014 1.00 93.00 172 ASN A CA 1
ATOM 1196 C C . ASN A 1 172 ? 3.190 11.299 11.992 1.00 93.00 172 ASN A C 1
ATOM 1198 O O . ASN A 1 172 ? 2.394 11.321 12.937 1.00 93.00 172 ASN A O 1
ATOM 1202 N N . GLY A 1 173 ? 3.002 10.590 10.884 1.00 96.12 173 GLY A N 1
ATOM 1203 C CA . GLY A 1 173 ? 1.980 9.574 10.694 1.00 96.12 173 GLY A CA 1
ATOM 1204 C C . GLY A 1 173 ? 2.200 8.361 11.585 1.00 96.12 173 GLY A C 1
ATOM 1205 O O . GLY A 1 173 ? 3.329 8.061 11.970 1.00 96.12 173 GLY A O 1
ATOM 1206 N N . GLY A 1 174 ? 1.113 7.698 11.965 1.00 97.81 174 GLY A N 1
ATOM 1207 C CA . GLY A 1 174 ? 1.159 6.396 12.620 1.00 97.81 174 GLY A CA 1
ATOM 1208 C C . GLY A 1 174 ? 1.246 5.283 11.581 1.00 97.81 174 GLY A C 1
ATOM 1209 O O . GLY A 1 174 ? 0.776 5.439 10.453 1.00 97.81 174 GLY A O 1
ATOM 1210 N N . ASP A 1 175 ? 1.833 4.160 11.972 1.00 98.56 175 ASP A N 1
ATOM 1211 C CA . ASP A 1 175 ? 1.911 2.973 11.132 1.00 98.56 175 ASP A CA 1
ATOM 1212 C C . ASP A 1 175 ? 0.541 2.291 11.038 1.00 98.56 175 ASP A C 1
ATOM 1214 O O . ASP A 1 175 ? -0.242 2.258 11.998 1.00 98.56 175 ASP A O 1
ATOM 1218 N N . ILE A 1 176 ? 0.266 1.698 9.880 1.00 98.88 176 ILE A N 1
ATOM 1219 C CA . ILE A 1 176 ? -0.931 0.898 9.635 1.00 98.88 176 ILE A CA 1
ATOM 1220 C C . ILE A 1 176 ? -0.497 -0.512 9.247 1.00 98.88 176 ILE A C 1
ATOM 1222 O O . ILE A 1 176 ? 0.154 -0.706 8.222 1.00 98.88 176 ILE A O 1
ATOM 1226 N N . ARG A 1 177 ? -0.875 -1.501 10.063 1.00 98.94 177 ARG A N 1
ATOM 1227 C CA . ARG A 1 177 ? -0.522 -2.909 9.853 1.00 98.94 177 ARG A CA 1
ATOM 1228 C C . ARG A 1 177 ? -1.750 -3.810 9.819 1.00 98.94 177 ARG A C 1
ATOM 1230 O O . ARG A 1 177 ? -2.543 -3.823 10.762 1.00 98.94 177 ARG A O 1
ATOM 1237 N N . LEU A 1 178 ? -1.883 -4.583 8.745 1.00 98.94 178 LEU A N 1
ATOM 1238 C CA . LEU A 1 178 ? -2.960 -5.547 8.525 1.00 98.94 178 LEU A CA 1
ATOM 1239 C C . LEU A 1 178 ? -2.349 -6.939 8.357 1.00 98.94 178 LEU A C 1
ATOM 1241 O O . LEU A 1 178 ? -1.475 -7.129 7.513 1.00 98.94 178 LEU A O 1
ATOM 1245 N N . GLN A 1 179 ? -2.816 -7.912 9.138 1.00 98.88 179 GLN A N 1
ATOM 1246 C CA . GLN A 1 179 ? -2.306 -9.282 9.087 1.00 98.88 179 GLN A CA 1
ATOM 1247 C C . GLN A 1 179 ? -3.437 -10.310 9.130 1.00 98.88 179 GLN A C 1
ATOM 1249 O O . GLN A 1 179 ? -4.253 -10.302 10.055 1.00 98.88 179 GLN A O 1
ATOM 1254 N N . ALA A 1 180 ? -3.453 -11.218 8.155 1.00 98.81 180 ALA A N 1
ATOM 1255 C CA . ALA A 1 180 ? -4.410 -12.316 8.081 1.00 98.81 180 ALA A CA 1
ATOM 1256 C C . ALA A 1 180 ? -3.812 -13.542 7.366 1.00 98.81 180 ALA A C 1
ATOM 1258 O O . ALA A 1 180 ? -2.945 -13.406 6.502 1.00 98.81 180 ALA A O 1
ATOM 1259 N N . PRO A 1 181 ? -4.263 -14.769 7.666 1.00 98.69 181 PRO A N 1
ATOM 1260 C CA . PRO A 1 181 ? -4.021 -15.902 6.781 1.00 98.69 181 PRO A CA 1
ATOM 1261 C C . PRO A 1 181 ? -4.828 -15.812 5.490 1.00 98.69 181 PRO A C 1
ATOM 1263 O O . PRO A 1 181 ? -4.307 -16.141 4.429 1.00 98.69 181 PRO A O 1
ATOM 1266 N N . GLY A 1 182 ? -6.090 -15.390 5.578 1.00 98.69 182 GLY A N 1
ATOM 1267 C CA . GLY A 1 182 ? -6.968 -15.220 4.429 1.00 98.69 182 GLY A CA 1
ATOM 1268 C C . GLY A 1 182 ? -6.663 -13.958 3.628 1.00 98.69 182 GLY A C 1
ATOM 1269 O O . GLY A 1 182 ? -5.641 -13.298 3.818 1.00 98.69 182 GLY A O 1
ATOM 1270 N N . ASN A 1 183 ? -7.565 -13.640 2.706 1.00 98.81 183 ASN A N 1
ATOM 1271 C CA . ASN A 1 183 ? -7.447 -12.456 1.865 1.00 98.81 183 ASN A CA 1
ATOM 1272 C C . ASN A 1 183 ? -7.474 -11.169 2.695 1.00 98.81 183 ASN A C 1
ATOM 1274 O O . ASN A 1 183 ? -8.112 -11.114 3.753 1.00 98.81 183 ASN A O 1
ATOM 1278 N N . ILE A 1 184 ? -6.793 -10.144 2.186 1.00 98.88 184 ILE A N 1
ATOM 1279 C CA . ILE A 1 184 ? -6.885 -8.782 2.702 1.00 98.88 184 ILE A CA 1
ATOM 1280 C C . ILE A 1 184 ? -7.304 -7.856 1.567 1.00 98.88 184 ILE A C 1
ATOM 1282 O O . ILE A 1 184 ? -6.525 -7.630 0.641 1.00 98.88 184 ILE A O 1
ATOM 1286 N N . ASP A 1 185 ? -8.508 -7.306 1.678 1.00 98.81 185 ASP A N 1
ATOM 1287 C CA . ASP A 1 185 ? -9.068 -6.353 0.726 1.00 98.81 185 ASP A CA 1
ATOM 1288 C C . ASP A 1 185 ? -9.123 -4.974 1.393 1.00 98.81 185 ASP A C 1
ATOM 1290 O O . ASP A 1 185 ? -9.655 -4.823 2.497 1.00 98.81 185 ASP A O 1
ATOM 1294 N N . THR A 1 186 ? -8.544 -3.953 0.759 1.00 98.62 186 THR A N 1
ATOM 1295 C CA . THR A 1 186 ? -8.425 -2.621 1.362 1.00 98.62 186 THR A CA 1
ATOM 1296 C C . THR A 1 186 ? -9.069 -1.532 0.527 1.00 98.62 186 THR A C 1
ATOM 1298 O O . THR A 1 186 ? -8.874 -1.459 -0.686 1.00 98.62 186 THR A O 1
ATOM 1301 N N . GLY A 1 187 ? -9.770 -0.624 1.209 1.00 97.62 187 GLY A N 1
ATOM 1302 C CA . GLY A 1 187 ? -10.147 0.676 0.663 1.00 97.62 187 GLY A CA 1
ATOM 1303 C C . GLY A 1 187 ? -8.954 1.634 0.650 1.00 97.62 187 GLY A C 1
ATOM 1304 O O . GLY A 1 187 ? -7.817 1.249 0.377 1.00 97.62 187 GLY A O 1
ATOM 1305 N N . GLN A 1 188 ? -9.198 2.905 0.969 1.00 97.88 188 GLN A N 1
ATOM 1306 C CA . GLN A 1 188 ? -8.113 3.876 1.113 1.00 97.88 188 GLN A CA 1
ATOM 1307 C C . GLN A 1 188 ? -7.398 3.696 2.459 1.00 97.88 188 GLN A C 1
ATOM 1309 O O . GLN A 1 188 ? -8.037 3.630 3.513 1.00 97.88 188 GLN A O 1
ATOM 1314 N N . ILE A 1 189 ? -6.067 3.718 2.428 1.00 98.50 189 ILE A N 1
ATOM 1315 C CA . ILE A 1 189 ? -5.220 3.742 3.621 1.00 98.50 189 ILE A CA 1
ATOM 1316 C C . ILE A 1 189 ? -4.324 4.975 3.540 1.00 98.50 189 ILE A C 1
ATOM 1318 O O . ILE A 1 189 ? -3.648 5.180 2.534 1.00 98.50 189 ILE A O 1
ATOM 1322 N N . ALA A 1 190 ? -4.326 5.810 4.579 1.00 96.19 190 ALA A N 1
ATOM 1323 C CA . ALA A 1 190 ? -3.550 7.045 4.606 1.00 96.19 190 ALA A CA 1
ATOM 1324 C C . ALA A 1 190 ? -2.863 7.272 5.958 1.00 96.19 190 ALA A C 1
ATOM 1326 O O . ALA A 1 190 ? -3.496 7.187 7.011 1.00 96.19 190 ALA A O 1
ATOM 1327 N N . THR A 1 191 ? -1.584 7.640 5.933 1.00 93.06 191 THR A N 1
ATOM 1328 C CA . THR A 1 191 ? -0.802 7.955 7.144 1.00 93.06 191 THR A CA 1
ATOM 1329 C C . THR A 1 191 ? -0.407 9.431 7.241 1.00 93.06 191 THR A C 1
ATOM 1331 O O . THR A 1 191 ? 0.276 9.828 8.181 1.00 93.06 191 THR A O 1
ATOM 1334 N N . PHE A 1 192 ? -0.884 10.297 6.338 1.00 81.31 192 PHE A N 1
ATOM 1335 C CA . PHE A 1 192 ? -0.493 11.710 6.315 1.00 81.31 192 PHE A CA 1
ATOM 1336 C C . PHE A 1 192 ? -1.656 12.687 6.131 1.00 81.31 192 PHE A C 1
ATOM 1338 O O . PHE A 1 192 ? -2.638 12.412 5.441 1.00 81.31 192 PHE A O 1
ATOM 1345 N N . ASN A 1 193 ? -1.515 13.867 6.746 1.00 73.38 193 ASN A N 1
ATOM 1346 C CA . ASN A 1 193 ? -2.448 14.976 6.613 1.00 73.38 193 ASN A CA 1
ATOM 1347 C C . ASN A 1 193 ? -1.817 16.102 5.766 1.00 73.38 193 ASN A C 1
ATOM 1349 O O . ASN A 1 193 ? -0.812 16.686 6.184 1.00 73.38 193 ASN A O 1
ATOM 1353 N N . PRO A 1 194 ? -2.389 16.457 4.602 1.00 66.44 194 PRO A N 1
ATOM 1354 C CA . PRO A 1 194 ? -1.869 17.534 3.766 1.00 66.44 194 PRO A CA 1
ATOM 1355 C C . PRO A 1 194 ? -1.748 18.866 4.523 1.00 66.44 194 PRO A C 1
ATOM 1357 O O . PRO A 1 194 ? -2.673 19.295 5.212 1.00 66.44 194 PRO A O 1
ATOM 1360 N N . GLY A 1 195 ? -0.625 19.569 4.344 1.00 68.12 195 GLY A N 1
ATOM 1361 C CA . GLY A 1 195 ? -0.391 20.893 4.943 1.00 68.12 195 GLY A CA 1
ATOM 1362 C C . GLY A 1 195 ? 0.377 20.890 6.269 1.00 68.12 195 GLY A C 1
ATOM 1363 O O . GLY A 1 195 ? 0.559 21.953 6.865 1.00 68.12 195 GLY A O 1
ATOM 1364 N N . PHE A 1 196 ? 0.854 19.725 6.700 1.00 81.62 196 PHE A N 1
ATOM 1365 C CA . PHE A 1 196 ? 1.743 19.545 7.845 1.00 81.62 196 PHE A CA 1
ATOM 1366 C C . PHE A 1 196 ? 3.174 19.202 7.408 1.00 81.62 196 PHE A C 1
ATOM 1368 O O . PHE A 1 196 ? 3.414 19.089 6.212 1.00 81.62 196 PHE A O 1
ATOM 1375 N N . THR A 1 197 ? 4.140 19.131 8.338 1.00 84.12 197 THR A N 1
ATOM 1376 C CA . THR A 1 197 ? 5.580 19.183 7.995 1.00 84.12 197 THR A CA 1
ATOM 1377 C C . THR A 1 197 ? 6.428 17.968 8.365 1.00 84.12 197 THR A C 1
ATOM 1379 O O . THR A 1 197 ? 7.630 18.036 8.126 1.00 84.12 197 THR A O 1
ATOM 1382 N N . GLY A 1 198 ? 5.898 16.928 9.002 1.00 89.12 198 GLY A N 1
ATOM 1383 C CA . GLY A 1 198 ? 6.731 15.767 9.340 1.00 89.12 198 GLY A CA 1
ATOM 1384 C C . GLY A 1 198 ? 6.413 14.539 8.502 1.00 89.12 198 GLY A C 1
ATOM 1385 O O . GLY A 1 198 ? 5.910 14.674 7.381 1.00 89.12 198 GLY A O 1
ATOM 1386 N N . ASP A 1 199 ? 6.799 13.388 9.038 1.00 93.19 199 ASP A N 1
ATOM 1387 C CA . ASP A 1 199 ? 7.051 12.173 8.265 1.00 93.19 199 ASP A CA 1
ATOM 1388 C C . ASP A 1 199 ? 5.795 11.295 8.134 1.00 93.19 199 ASP A C 1
ATOM 1390 O O . ASP A 1 199 ? 4.863 11.374 8.940 1.00 93.19 199 ASP A O 1
ATOM 1394 N N . GLY A 1 200 ? 5.743 10.463 7.101 1.00 93.62 200 GLY A N 1
ATOM 1395 C CA . GLY A 1 200 ? 4.682 9.487 6.881 1.00 93.62 200 GLY A CA 1
ATOM 1396 C C . GLY A 1 200 ? 4.852 8.268 7.783 1.00 93.62 200 GLY A C 1
ATOM 1397 O O . GLY A 1 200 ? 5.967 7.864 8.100 1.00 93.62 200 GLY A O 1
ATOM 1398 N N . GLY A 1 201 ? 3.735 7.670 8.193 1.00 97.25 201 GLY A N 1
ATOM 1399 C CA . GLY A 1 201 ? 3.747 6.335 8.797 1.00 97.25 201 GLY A CA 1
ATOM 1400 C C . GLY A 1 201 ? 3.802 5.255 7.718 1.00 97.25 201 GLY A C 1
ATOM 1401 O O . GLY A 1 201 ? 3.362 5.491 6.588 1.00 97.25 201 GLY A O 1
ATOM 1402 N N . ASN A 1 202 ? 4.304 4.076 8.062 1.00 98.44 202 ASN A N 1
ATOM 1403 C CA . ASN A 1 202 ? 4.412 2.951 7.139 1.00 98.44 202 ASN A CA 1
ATOM 1404 C C . ASN A 1 202 ? 3.064 2.245 6.952 1.00 98.44 202 ASN A C 1
ATOM 1406 O O . ASN A 1 202 ? 2.205 2.251 7.838 1.00 98.44 202 ASN A O 1
ATOM 1410 N N . ILE A 1 203 ? 2.904 1.577 5.812 1.00 98.88 203 ILE A N 1
ATOM 1411 C CA . ILE A 1 203 ? 1.805 0.644 5.556 1.00 98.88 203 ILE A CA 1
ATOM 1412 C C . ILE A 1 203 ? 2.393 -0.752 5.352 1.00 98.88 203 ILE A C 1
ATOM 1414 O O . ILE A 1 203 ? 3.169 -0.978 4.425 1.00 98.88 203 ILE A O 1
ATOM 1418 N N . GLU A 1 204 ? 1.978 -1.700 6.188 1.00 98.88 204 GLU A N 1
ATOM 1419 C CA . GLU A 1 204 ? 2.332 -3.115 6.065 1.00 98.88 204 GLU A CA 1
ATOM 1420 C C . GLU A 1 204 ? 1.064 -3.965 5.943 1.00 98.88 204 GLU A C 1
ATOM 1422 O O . GLU A 1 204 ? 0.190 -3.946 6.813 1.00 98.88 204 GLU A O 1
ATOM 1427 N N . VAL A 1 205 ? 0.959 -4.733 4.858 1.00 98.88 205 VAL A N 1
ATOM 1428 C CA . VAL A 1 205 ? -0.159 -5.652 4.619 1.00 98.88 205 VAL A CA 1
ATOM 1429 C C . VAL A 1 205 ? 0.392 -7.044 4.347 1.00 98.88 205 VAL A C 1
ATOM 1431 O O . VAL A 1 205 ? 1.096 -7.260 3.359 1.00 98.88 205 VAL A O 1
ATOM 1434 N N . GLU A 1 206 ? 0.057 -7.997 5.215 1.00 98.81 206 GLU A N 1
ATOM 1435 C CA . GLU A 1 206 ? 0.547 -9.373 5.142 1.00 98.81 206 GLU A CA 1
ATOM 1436 C C . GLU A 1 206 ? -0.609 -10.383 5.087 1.00 98.81 206 GLU A C 1
ATOM 1438 O O . GLU A 1 206 ? -1.300 -10.617 6.082 1.00 98.81 206 GLU A O 1
ATOM 1443 N N . SER A 1 207 ? -0.770 -11.039 3.932 1.00 98.69 207 SER A N 1
ATOM 1444 C CA . SER A 1 207 ? -1.629 -12.214 3.766 1.00 98.69 207 SER A CA 1
ATOM 1445 C C . SER A 1 207 ? -0.784 -13.489 3.671 1.00 98.69 207 SER A C 1
ATOM 1447 O O . SER A 1 207 ? -0.147 -13.768 2.652 1.00 98.69 207 SER A O 1
ATOM 1449 N N . THR A 1 208 ? -0.771 -14.301 4.729 1.00 98.25 208 THR A N 1
ATOM 1450 C CA . THR A 1 208 ? 0.153 -15.453 4.816 1.00 98.25 208 THR A CA 1
ATOM 1451 C C . THR A 1 208 ? -0.301 -16.693 4.040 1.00 98.25 208 THR A C 1
ATOM 1453 O O . THR A 1 208 ? 0.505 -17.597 3.811 1.00 98.25 208 THR A O 1
ATOM 1456 N N . ALA A 1 209 ? -1.565 -16.759 3.612 1.00 98.00 209 ALA A N 1
ATOM 1457 C CA . ALA A 1 209 ? -2.100 -17.854 2.799 1.00 98.00 209 ALA A CA 1
ATOM 1458 C C . ALA A 1 209 ? -3.115 -17.407 1.726 1.00 98.00 209 ALA A C 1
ATOM 1460 O O . ALA A 1 209 ? -3.604 -18.256 0.980 1.00 98.00 209 ALA A O 1
ATOM 1461 N N . GLY A 1 210 ? -3.418 -16.113 1.608 1.00 98.19 210 GLY A N 1
ATOM 1462 C CA . GLY A 1 210 ? -4.411 -15.560 0.687 1.00 98.19 210 GLY A CA 1
ATOM 1463 C C . GLY A 1 210 ? -3.821 -14.574 -0.320 1.00 98.19 210 GLY A C 1
ATOM 1464 O O . GLY A 1 210 ? -2.615 -14.583 -0.596 1.00 98.19 210 GLY A O 1
ATOM 1465 N N . THR A 1 211 ? -4.709 -13.769 -0.901 1.00 98.69 211 THR A N 1
ATOM 1466 C CA . THR A 1 211 ? -4.392 -12.649 -1.798 1.00 98.69 211 THR A CA 1
ATOM 1467 C C . THR A 1 211 ? -4.433 -11.315 -1.057 1.00 98.69 211 THR A C 1
ATOM 1469 O O . THR A 1 211 ? -5.024 -11.209 0.018 1.00 98.69 211 THR A O 1
ATOM 1472 N N . ILE A 1 212 ? -3.861 -10.277 -1.664 1.00 98.88 212 ILE A N 1
ATOM 1473 C CA . ILE A 1 212 ? -4.093 -8.882 -1.263 1.00 98.88 212 ILE A CA 1
ATOM 1474 C C . ILE A 1 212 ? -4.758 -8.145 -2.428 1.00 98.88 212 ILE A C 1
ATOM 1476 O O . ILE A 1 212 ? -4.284 -8.256 -3.559 1.00 98.88 212 ILE A O 1
ATOM 1480 N N . ASP A 1 213 ? -5.816 -7.383 -2.168 1.00 98.75 213 ASP A N 1
ATOM 1481 C CA . ASP A 1 213 ? -6.412 -6.454 -3.133 1.00 98.75 213 ASP A CA 1
ATOM 1482 C C . ASP A 1 213 ? -6.482 -5.042 -2.542 1.00 98.75 213 ASP A C 1
ATOM 1484 O O . ASP A 1 213 ? -7.172 -4.793 -1.557 1.00 98.75 213 ASP A O 1
ATOM 1488 N N . THR A 1 214 ? -5.761 -4.101 -3.149 1.00 98.50 214 THR A N 1
ATOM 1489 C CA . THR A 1 214 ? -5.776 -2.680 -2.768 1.00 98.50 214 THR A CA 1
ATOM 1490 C C . THR A 1 214 ? -6.395 -1.791 -3.846 1.00 98.50 214 THR A C 1
ATOM 1492 O O . THR A 1 214 ? -6.341 -0.567 -3.759 1.00 98.50 214 THR A O 1
ATOM 1495 N N . SER A 1 215 ? -7.007 -2.389 -4.873 1.00 97.31 215 SER A N 1
ATOM 1496 C CA . SER A 1 215 ? -7.537 -1.685 -6.047 1.00 97.31 215 SER A CA 1
ATOM 1497 C C . SER A 1 215 ? -8.793 -0.855 -5.782 1.00 97.31 215 SER A C 1
ATOM 1499 O O . SER A 1 215 ? -9.142 0.002 -6.594 1.00 97.31 215 SER A O 1
ATOM 1501 N N . ALA A 1 216 ? -9.469 -1.072 -4.650 1.00 97.06 216 ALA A N 1
ATOM 1502 C CA . ALA A 1 216 ? -10.636 -0.287 -4.255 1.00 97.06 216 ALA A CA 1
ATOM 1503 C C . ALA A 1 216 ? -10.273 1.126 -3.753 1.00 97.06 216 ALA A C 1
ATOM 1505 O O . ALA A 1 216 ? -11.161 1.971 -3.611 1.00 97.06 216 ALA A O 1
ATOM 1506 N N . GLY A 1 217 ? -8.990 1.404 -3.497 1.00 95.56 217 GLY A N 1
ATOM 1507 C CA . GLY A 1 217 ? -8.519 2.691 -3.001 1.00 95.56 217 GLY A CA 1
ATOM 1508 C C . GLY A 1 217 ? -7.078 3.007 -3.393 1.00 95.56 217 GLY A C 1
ATOM 1509 O O . GLY A 1 217 ? -6.553 2.520 -4.392 1.00 95.56 217 GLY A O 1
ATOM 1510 N N . VAL A 1 218 ? -6.460 3.882 -2.602 1.00 97.38 218 VAL A N 1
ATOM 1511 C CA . VAL A 1 218 ? -5.065 4.310 -2.754 1.00 97.38 218 VAL A CA 1
ATOM 1512 C C . VAL A 1 218 ? -4.349 4.071 -1.431 1.00 97.38 218 VAL A C 1
ATOM 1514 O O . VAL A 1 218 ? -4.920 4.329 -0.365 1.00 97.38 218 VAL A O 1
ATOM 1517 N N . LEU A 1 219 ? -3.101 3.613 -1.502 1.00 98.50 219 LEU A N 1
ATOM 1518 C CA . LEU A 1 219 ? -2.203 3.555 -0.351 1.00 98.50 219 LEU A CA 1
ATOM 1519 C C . LEU A 1 219 ? -1.353 4.824 -0.318 1.00 98.50 219 LEU A C 1
ATOM 1521 O O . LEU A 1 219 ? -0.608 5.093 -1.259 1.00 98.50 219 LEU A O 1
ATOM 1525 N N . ILE A 1 220 ? -1.482 5.616 0.744 1.00 97.50 220 ILE A N 1
ATOM 1526 C CA . ILE A 1 220 ? -0.847 6.931 0.852 1.00 97.50 220 ILE A CA 1
ATOM 1527 C C . ILE A 1 220 ? 0.006 6.988 2.115 1.00 97.50 220 ILE A C 1
ATOM 1529 O O . ILE A 1 220 ? -0.506 7.140 3.225 1.00 97.50 220 ILE A O 1
ATOM 1533 N N . THR A 1 221 ? 1.315 6.946 1.918 1.00 97.12 221 THR A N 1
ATOM 1534 C CA . THR A 1 221 ? 2.327 7.242 2.940 1.00 97.12 221 THR A CA 1
ATOM 1535 C C . THR A 1 221 ? 3.103 8.519 2.634 1.00 97.12 221 THR A C 1
ATOM 1537 O O . THR A 1 221 ? 4.019 8.886 3.372 1.00 97.12 221 THR A O 1
ATOM 1540 N N . ALA A 1 222 ? 2.723 9.201 1.550 1.00 93.81 222 ALA A N 1
ATOM 1541 C CA . ALA A 1 222 ? 3.299 10.463 1.132 1.00 93.81 222 ALA A CA 1
ATOM 1542 C C . ALA A 1 222 ? 3.251 11.507 2.242 1.00 93.81 222 ALA A C 1
ATOM 1544 O O . ALA A 1 222 ? 2.209 11.682 2.870 1.00 93.81 222 ALA A O 1
ATOM 1545 N N . ALA A 1 223 ? 4.336 12.249 2.432 1.00 94.00 223 ALA A N 1
ATOM 1546 C CA . ALA A 1 223 ? 4.446 13.214 3.516 1.00 94.00 223 ALA A CA 1
ATOM 1547 C C . ALA A 1 223 ? 5.121 14.513 3.075 1.00 94.00 223 ALA A C 1
ATOM 1549 O O . ALA A 1 223 ? 5.645 14.637 1.968 1.00 94.00 223 ALA A O 1
ATOM 1550 N N . TYR A 1 224 ? 5.100 15.527 3.941 1.00 91.56 224 TYR A N 1
ATOM 1551 C CA . TYR A 1 224 ? 5.987 16.670 3.741 1.00 91.56 224 TYR A CA 1
ATOM 1552 C C . TYR A 1 224 ? 7.414 16.318 4.103 1.00 91.56 224 TYR A C 1
ATOM 1554 O O . TYR A 1 224 ? 8.289 16.729 3.365 1.00 91.56 224 TYR A O 1
ATOM 1562 N N . GLY A 1 225 ? 7.644 15.608 5.209 1.00 92.50 225 GLY A N 1
ATOM 1563 C CA . GLY A 1 225 ? 8.951 15.076 5.583 1.00 92.50 225 GLY A CA 1
ATOM 1564 C C . GLY A 1 225 ? 9.320 13.831 4.779 1.00 92.50 225 GLY A C 1
ATOM 1565 O O . GLY A 1 225 ? 9.102 13.788 3.568 1.00 92.50 225 GLY A O 1
ATOM 1566 N N . GLU A 1 226 ? 9.879 12.832 5.453 1.00 93.56 226 GLU A N 1
ATOM 1567 C CA . GLU A 1 226 ? 10.142 11.526 4.847 1.00 93.56 226 GLU A CA 1
ATOM 1568 C C . GLU A 1 226 ? 8.819 10.787 4.580 1.00 93.56 226 GLU A C 1
ATOM 1570 O O . GLU A 1 226 ? 7.931 10.779 5.433 1.00 93.56 226 GLU A O 1
ATOM 1575 N N . GLY A 1 227 ? 8.646 10.201 3.394 1.00 94.50 227 GLY A N 1
ATOM 1576 C CA . GLY A 1 227 ? 7.503 9.330 3.103 1.00 94.50 227 GLY A CA 1
ATOM 1577 C C . GLY A 1 227 ? 7.629 7.993 3.841 1.00 94.50 227 GLY A C 1
ATOM 1578 O O . GLY A 1 227 ? 8.734 7.498 4.039 1.00 94.50 227 GLY A O 1
ATOM 1579 N N . GLY A 1 228 ? 6.505 7.398 4.244 1.00 96.94 228 GLY A N 1
ATOM 1580 C CA . GLY A 1 228 ? 6.509 6.076 4.887 1.00 96.94 228 GLY A CA 1
ATOM 1581 C C . GLY A 1 228 ? 6.637 4.930 3.878 1.00 96.94 228 GLY A C 1
ATOM 1582 O O . GLY A 1 228 ? 6.151 5.027 2.750 1.00 96.94 228 GLY A O 1
ATOM 1583 N N . ASP A 1 229 ? 7.251 3.823 4.274 1.00 98.56 229 ASP A N 1
ATOM 1584 C CA . ASP A 1 229 ? 7.375 2.632 3.435 1.00 98.56 229 ASP A CA 1
ATOM 1585 C C . ASP A 1 229 ? 6.011 1.968 3.194 1.00 98.56 229 ASP A C 1
ATOM 1587 O O . ASP A 1 229 ? 5.109 1.999 4.037 1.00 98.56 229 ASP A O 1
ATOM 1591 N N . VAL A 1 230 ? 5.881 1.305 2.045 1.00 98.88 230 VAL A N 1
ATOM 1592 C CA . VAL A 1 230 ? 4.742 0.445 1.714 1.00 98.88 230 VAL A CA 1
ATOM 1593 C C . VAL A 1 230 ? 5.249 -0.964 1.439 1.00 98.88 230 VAL A C 1
ATOM 1595 O O . VAL A 1 230 ? 5.977 -1.195 0.471 1.00 98.88 230 VAL A O 1
ATOM 1598 N N . LEU A 1 231 ? 4.832 -1.918 2.271 1.00 98.81 231 LEU A N 1
ATOM 1599 C CA . LEU A 1 231 ? 5.156 -3.334 2.137 1.00 98.81 231 LEU A CA 1
ATOM 1600 C C . LEU A 1 231 ? 3.881 -4.163 1.979 1.00 98.81 231 LEU A C 1
ATOM 1602 O O . LEU A 1 231 ? 3.079 -4.276 2.906 1.00 98.81 231 LEU A O 1
ATOM 1606 N N . LEU A 1 232 ? 3.731 -4.798 0.818 1.00 98.81 232 LEU A N 1
ATOM 1607 C CA . LEU A 1 232 ? 2.674 -5.774 0.559 1.00 98.81 232 LEU A CA 1
ATOM 1608 C C . LEU A 1 232 ? 3.302 -7.162 0.446 1.00 98.81 232 LEU A C 1
ATOM 1610 O O . LEU A 1 232 ? 4.187 -7.361 -0.385 1.00 98.81 232 LEU A O 1
ATOM 1614 N N . THR A 1 233 ? 2.857 -8.114 1.267 1.00 98.69 233 THR A N 1
ATOM 1615 C CA . THR A 1 233 ? 3.332 -9.505 1.237 1.00 98.69 233 THR A CA 1
ATOM 1616 C C . THR A 1 233 ? 2.161 -10.478 1.163 1.00 98.69 233 THR A C 1
ATOM 1618 O O . THR A 1 233 ? 1.388 -10.579 2.112 1.00 98.69 233 THR A O 1
ATOM 1621 N N . ALA A 1 234 ? 2.038 -11.227 0.064 1.00 98.31 234 ALA A N 1
ATOM 1622 C CA . ALA A 1 234 ? 0.982 -12.231 -0.108 1.00 98.31 234 ALA A CA 1
ATOM 1623 C C . ALA A 1 234 ? 1.532 -13.611 -0.491 1.00 98.31 234 ALA A C 1
ATOM 1625 O O . ALA A 1 234 ? 2.454 -13.735 -1.295 1.00 98.31 234 ALA A O 1
ATOM 1626 N N . ALA A 1 235 ? 0.930 -14.683 0.020 1.00 96.38 235 ALA A N 1
ATOM 1627 C CA . ALA A 1 235 ? 1.256 -16.03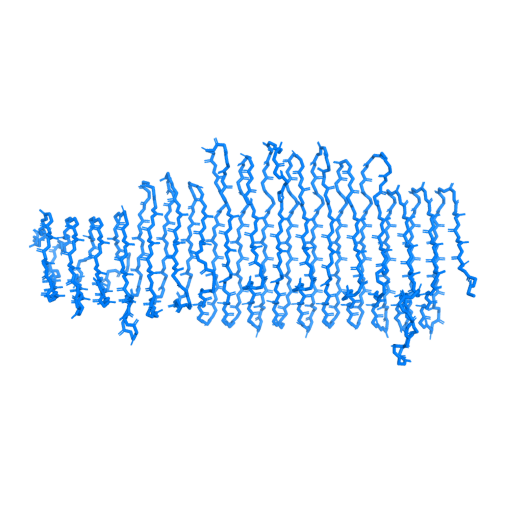4 -0.444 1.00 96.38 235 ALA A CA 1
ATOM 1628 C C . ALA A 1 235 ? 0.788 -16.298 -1.888 1.00 96.38 235 ALA A C 1
ATOM 1630 O O . ALA A 1 235 ? 1.427 -17.072 -2.603 1.00 96.38 235 ALA A O 1
ATOM 1631 N N . HIS A 1 236 ? -0.307 -15.661 -2.310 1.00 97.00 236 HIS A N 1
ATOM 1632 C CA . HIS A 1 236 ? -0.847 -15.739 -3.668 1.00 97.00 236 HIS A CA 1
ATOM 1633 C C . HIS A 1 236 ? -0.702 -14.390 -4.393 1.00 97.00 236 HIS A C 1
ATOM 1635 O O . HIS A 1 236 ? 0.326 -13.729 -4.265 1.00 97.00 236 HIS A O 1
ATOM 1641 N N . ASP A 1 237 ? -1.688 -14.023 -5.209 1.00 98.06 237 ASP A N 1
ATOM 1642 C CA . ASP A 1 237 ? -1.658 -12.836 -6.057 1.00 98.06 237 ASP A CA 1
ATOM 1643 C C . ASP A 1 237 ? -1.851 -11.540 -5.255 1.00 98.06 237 ASP A C 1
ATOM 1645 O O . ASP A 1 237 ? -2.487 -11.524 -4.194 1.00 98.06 237 ASP A O 1
ATOM 1649 N N . ILE A 1 238 ? -1.334 -10.440 -5.807 1.00 98.69 238 ILE A N 1
ATOM 1650 C CA . ILE A 1 238 ? -1.558 -9.077 -5.310 1.00 98.69 238 ILE A CA 1
ATOM 1651 C C . ILE A 1 238 ? -2.205 -8.250 -6.419 1.00 98.69 238 ILE A C 1
ATOM 1653 O O . ILE A 1 238 ? -1.619 -8.098 -7.488 1.00 98.69 238 ILE A O 1
ATOM 1657 N N . HIS A 1 239 ? -3.380 -7.679 -6.159 1.00 98.31 239 HIS A N 1
ATOM 1658 C CA . HIS A 1 239 ? -4.029 -6.696 -7.024 1.00 98.31 239 HIS A CA 1
ATOM 1659 C C . HIS A 1 239 ? -3.736 -5.294 -6.487 1.00 98.31 239 HIS A C 1
ATOM 1661 O O . HIS A 1 239 ? -4.386 -4.825 -5.558 1.00 98.31 239 HIS A O 1
ATOM 1667 N N . ALA A 1 240 ? -2.724 -4.633 -7.043 1.00 97.69 240 ALA A N 1
ATOM 1668 C CA . ALA A 1 240 ? -2.265 -3.339 -6.553 1.00 97.69 240 ALA A CA 1
ATOM 1669 C C . ALA A 1 240 ? -3.059 -2.184 -7.185 1.00 97.69 240 ALA A C 1
ATOM 1671 O O . ALA A 1 240 ? -3.104 -2.053 -8.415 1.00 97.69 240 ALA A O 1
ATOM 1672 N N . GLY A 1 241 ? -3.665 -1.347 -6.341 1.00 98.12 241 GLY A N 1
ATOM 1673 C CA . GLY A 1 241 ? -4.158 -0.016 -6.704 1.00 98.12 241 GLY A CA 1
ATOM 1674 C C . GLY A 1 241 ? -3.025 1.002 -6.879 1.00 98.12 241 GLY A C 1
ATOM 1675 O O . GLY A 1 241 ? -1.868 0.632 -7.087 1.00 98.12 241 GLY A O 1
ATOM 1676 N N . ASP A 1 242 ? -3.360 2.290 -6.790 1.00 98.69 242 ASP A N 1
ATOM 1677 C CA . ASP A 1 242 ? -2.348 3.353 -6.762 1.00 98.69 242 ASP A CA 1
ATOM 1678 C C . ASP A 1 242 ? -1.597 3.345 -5.419 1.00 98.69 242 ASP A C 1
ATOM 1680 O O . ASP A 1 242 ? -2.186 3.115 -4.354 1.00 98.69 242 ASP A O 1
ATOM 1684 N N . ILE A 1 243 ? -0.295 3.633 -5.463 1.00 98.69 243 ILE A N 1
ATOM 1685 C CA . ILE A 1 243 ? 0.560 3.734 -4.274 1.00 98.69 243 ILE A CA 1
ATOM 1686 C C . ILE A 1 243 ? 1.346 5.039 -4.348 1.00 98.69 243 ILE A C 1
ATOM 1688 O O . ILE A 1 243 ? 2.068 5.279 -5.314 1.00 98.69 243 ILE A O 1
ATOM 1692 N N . ASN A 1 244 ? 1.223 5.866 -3.314 1.00 97.75 244 ASN A N 1
ATOM 1693 C CA . ASN A 1 244 ? 1.916 7.139 -3.217 1.00 97.75 244 ASN A CA 1
ATOM 1694 C C . ASN A 1 244 ? 2.719 7.227 -1.916 1.00 97.75 244 ASN A C 1
ATOM 1696 O O . ASN A 1 244 ? 2.150 7.409 -0.835 1.00 97.75 244 ASN A O 1
ATOM 1700 N N . ALA A 1 245 ? 4.039 7.135 -2.052 1.00 97.50 245 ALA A N 1
ATOM 1701 C CA . ALA A 1 245 ? 5.003 7.216 -0.964 1.00 97.50 245 ALA A CA 1
ATOM 1702 C C . ALA A 1 245 ? 5.975 8.397 -1.129 1.00 97.50 245 ALA A C 1
ATOM 1704 O O . ALA A 1 245 ? 7.078 8.349 -0.602 1.00 97.50 245 ALA A O 1
ATOM 1705 N N . ILE A 1 246 ? 5.621 9.451 -1.871 1.00 95.81 246 ILE A N 1
ATOM 1706 C CA . ILE A 1 246 ? 6.545 10.570 -2.130 1.00 95.81 246 ILE A CA 1
ATOM 1707 C C . ILE A 1 246 ? 6.870 11.385 -0.869 1.00 95.81 246 ILE A C 1
ATOM 1709 O O . ILE A 1 246 ? 6.077 11.473 0.071 1.00 95.81 246 ILE A O 1
ATOM 1713 N N . SER A 1 247 ? 7.997 12.088 -0.898 1.00 94.38 247 SER A N 1
ATOM 1714 C CA . SER A 1 247 ? 8.162 13.300 -0.100 1.00 94.38 247 SER A CA 1
ATOM 1715 C C . SER A 1 247 ? 7.653 14.499 -0.910 1.00 94.38 247 SER A C 1
ATOM 1717 O O . SER A 1 247 ? 7.627 14.492 -2.135 1.00 94.38 247 SER A O 1
ATOM 1719 N N . THR A 1 248 ? 7.157 15.541 -0.246 1.00 89.75 248 THR A N 1
ATOM 1720 C CA . THR A 1 248 ? 6.727 16.782 -0.925 1.00 89.75 248 THR A CA 1
ATOM 1721 C C . THR A 1 248 ? 7.653 17.960 -0.639 1.00 89.75 248 THR A C 1
ATOM 1723 O O . THR A 1 248 ? 7.448 19.050 -1.181 1.00 89.75 248 THR A O 1
ATOM 1726 N N . ASN A 1 249 ? 8.694 17.758 0.180 1.00 89.50 249 ASN A N 1
ATOM 1727 C CA . ASN A 1 249 ? 9.747 18.744 0.427 1.00 89.50 249 ASN A CA 1
ATOM 1728 C C . ASN A 1 249 ? 11.091 18.398 -0.240 1.00 89.50 249 ASN A C 1
ATOM 1730 O O . ASN A 1 249 ? 12.031 19.191 -0.112 1.00 89.50 249 ASN A O 1
ATOM 1734 N N . GLY A 1 250 ? 11.177 17.272 -0.954 1.00 78.44 250 GLY A N 1
ATOM 1735 C CA . GLY A 1 250 ? 12.377 16.852 -1.667 1.00 78.44 250 GLY A CA 1
ATOM 1736 C C . GLY A 1 250 ? 13.432 16.142 -0.816 1.00 78.44 250 GLY A C 1
ATOM 1737 O O . GLY A 1 250 ? 14.614 16.233 -1.160 1.00 78.44 250 GLY A O 1
ATOM 1738 N N . VAL A 1 251 ? 13.053 15.544 0.326 1.00 84.94 251 VAL A N 1
ATOM 1739 C CA . VAL A 1 251 ? 13.945 14.694 1.142 1.00 84.94 251 VAL A CA 1
ATOM 1740 C C . VAL A 1 251 ? 13.910 13.275 0.582 1.00 84.94 251 VAL A C 1
ATOM 1742 O O . VAL A 1 251 ? 14.479 13.071 -0.479 1.00 84.94 251 VAL A O 1
ATOM 1745 N N . ASP A 1 252 ? 13.232 12.325 1.221 1.00 93.19 252 ASP A N 1
ATOM 1746 C CA . ASP A 1 252 ? 13.142 10.936 0.777 1.00 93.19 252 ASP A CA 1
ATOM 1747 C C . ASP A 1 252 ? 11.683 10.488 0.900 1.00 93.19 252 ASP A C 1
ATOM 1749 O O . ASP A 1 252 ? 11.058 10.658 1.942 1.00 93.19 252 ASP A O 1
ATOM 1753 N N . GLY A 1 253 ? 11.107 9.944 -0.164 1.00 95.88 253 GLY A N 1
ATOM 1754 C CA . GLY A 1 253 ? 9.872 9.170 -0.085 1.00 95.88 253 GLY A CA 1
ATOM 1755 C C . GLY A 1 253 ? 10.106 7.815 0.589 1.00 95.88 253 GLY A C 1
ATOM 1756 O O . GLY A 1 253 ? 11.239 7.466 0.899 1.00 95.88 253 GLY A O 1
ATOM 1757 N N . GLY A 1 254 ? 9.059 7.026 0.796 1.00 97.56 254 GLY A N 1
ATOM 1758 C CA . GLY A 1 254 ? 9.171 5.672 1.337 1.00 97.56 254 GLY A CA 1
ATOM 1759 C C . GLY A 1 254 ? 9.451 4.627 0.262 1.00 97.56 254 GLY A C 1
ATOM 1760 O O . GLY A 1 254 ? 9.024 4.758 -0.888 1.00 97.56 254 GLY A O 1
ATOM 1761 N N . ALA A 1 255 ? 10.158 3.561 0.614 1.00 98.31 255 ALA A N 1
ATOM 1762 C CA . ALA A 1 255 ? 10.343 2.424 -0.273 1.00 98.31 255 ALA A CA 1
ATOM 1763 C C . ALA A 1 255 ? 9.009 1.705 -0.517 1.00 98.31 255 ALA A C 1
ATOM 1765 O O . ALA A 1 255 ? 8.210 1.496 0.396 1.00 98.31 255 ALA A O 1
ATOM 1766 N N . ILE A 1 256 ? 8.786 1.273 -1.756 1.00 98.81 256 ILE A N 1
ATOM 1767 C CA . ILE A 1 256 ? 7.604 0.500 -2.138 1.00 98.81 256 ILE A CA 1
ATOM 1768 C C . ILE A 1 256 ? 8.062 -0.902 -2.510 1.00 98.81 256 ILE A C 1
ATOM 1770 O O . ILE A 1 256 ? 8.816 -1.085 -3.465 1.00 98.81 256 ILE A O 1
ATOM 1774 N N . THR A 1 257 ? 7.602 -1.901 -1.764 1.00 98.75 257 THR A N 1
ATOM 1775 C CA . THR A 1 257 ? 7.937 -3.307 -1.998 1.00 98.75 257 THR A CA 1
ATOM 1776 C C . THR A 1 257 ? 6.673 -4.152 -2.076 1.00 98.75 257 THR A C 1
ATOM 1778 O O . THR A 1 257 ? 5.879 -4.208 -1.138 1.00 98.75 257 THR A O 1
ATOM 1781 N N . VAL A 1 258 ? 6.516 -4.858 -3.194 1.00 98.38 258 VAL A N 1
ATOM 1782 C CA . VAL A 1 258 ? 5.427 -5.810 -3.425 1.00 98.38 258 VAL A CA 1
ATOM 1783 C C . VAL A 1 258 ? 6.030 -7.208 -3.551 1.00 98.38 258 VAL A C 1
ATOM 1785 O O . VAL A 1 258 ? 6.579 -7.567 -4.592 1.00 98.38 258 VAL A O 1
ATOM 1788 N N . ASN A 1 259 ? 5.946 -7.986 -2.472 1.00 93.94 259 ASN A N 1
ATOM 1789 C CA . ASN A 1 259 ? 6.474 -9.343 -2.354 1.00 93.94 259 ASN A CA 1
ATOM 1790 C C . ASN A 1 259 ? 5.346 -10.367 -2.446 1.00 93.94 259 ASN A C 1
ATOM 1792 O O . ASN A 1 259 ? 4.311 -10.225 -1.798 1.00 93.94 259 ASN A O 1
ATOM 1796 N N . LEU A 1 260 ? 5.545 -11.443 -3.203 1.00 90.50 260 LEU A N 1
ATOM 1797 C CA . LEU A 1 260 ? 4.499 -12.447 -3.348 1.00 90.50 260 LEU A CA 1
ATOM 1798 C C . LEU A 1 260 ? 4.986 -13.835 -3.754 1.00 90.50 260 LEU A C 1
ATOM 1800 O O . LEU A 1 260 ? 6.084 -13.998 -4.283 1.00 90.50 260 LEU A O 1
ATOM 1804 N N . GLY A 1 261 ? 4.113 -14.825 -3.550 1.00 77.81 261 GLY A N 1
ATOM 1805 C CA . GLY A 1 261 ? 4.239 -16.165 -4.130 1.00 77.81 261 GLY A CA 1
ATOM 1806 C C . GLY A 1 261 ? 3.562 -16.346 -5.501 1.00 77.81 261 GLY A C 1
ATOM 1807 O O . GLY A 1 261 ? 3.873 -17.323 -6.185 1.00 77.81 261 GLY A O 1
ATOM 1808 N N . GLY A 1 262 ? 2.653 -15.441 -5.900 1.00 91.62 262 GLY A N 1
ATOM 1809 C CA . GLY A 1 262 ? 1.856 -15.504 -7.141 1.00 91.62 262 GLY A CA 1
ATOM 1810 C C . GLY A 1 262 ? 2.210 -14.457 -8.217 1.00 91.62 262 GLY A C 1
ATOM 1811 O O . GLY A 1 262 ? 3.385 -14.207 -8.494 1.00 91.62 262 GLY A O 1
ATOM 1812 N N . GLN A 1 263 ? 1.187 -13.853 -8.840 1.00 96.19 263 GLN A N 1
ATOM 1813 C CA . GLN A 1 263 ? 1.271 -12.755 -9.822 1.00 96.19 263 GLN A CA 1
ATOM 1814 C C . GLN A 1 263 ? 0.844 -11.395 -9.228 1.00 96.19 263 GLN A C 1
ATOM 1816 O O . GLN A 1 263 ? -0.099 -11.307 -8.445 1.00 96.19 263 GLN A O 1
ATOM 1821 N N . ILE A 1 264 ? 1.528 -10.318 -9.628 1.00 98.19 264 ILE A N 1
ATOM 1822 C CA . ILE A 1 264 ? 1.129 -8.934 -9.347 1.00 98.19 264 ILE A CA 1
ATOM 1823 C C . ILE A 1 264 ? 0.235 -8.473 -10.491 1.00 98.19 264 ILE A C 1
ATOM 1825 O O . ILE A 1 264 ? 0.668 -8.453 -11.639 1.00 98.19 264 ILE A O 1
ATOM 1829 N N . THR A 1 265 ? -0.988 -8.065 -10.193 1.00 98.00 265 THR A N 1
ATOM 1830 C CA . THR A 1 265 ? -1.881 -7.419 -11.152 1.00 98.00 265 THR A CA 1
ATOM 1831 C C . THR A 1 265 ? -2.000 -5.946 -10.798 1.00 98.00 265 THR A C 1
ATOM 1833 O O . THR A 1 265 ? -2.482 -5.605 -9.721 1.00 98.00 265 THR A O 1
ATOM 1836 N N . THR A 1 266 ? -1.580 -5.050 -11.686 1.00 96.56 266 THR A N 1
ATOM 1837 C CA . THR A 1 266 ? -1.677 -3.607 -11.433 1.00 96.56 266 THR A CA 1
ATOM 1838 C C . THR A 1 266 ? -2.998 -3.081 -11.975 1.00 96.56 266 THR A C 1
ATOM 1840 O O . THR A 1 266 ? -3.241 -3.088 -13.185 1.00 96.56 266 THR A O 1
ATOM 1843 N N . GLN A 1 267 ? -3.862 -2.655 -11.058 1.00 94.44 267 GLN A N 1
ATOM 1844 C CA . GLN A 1 267 ? -5.142 -2.012 -11.348 1.00 94.44 267 GLN A CA 1
ATOM 1845 C C . GLN A 1 267 ? -5.056 -0.486 -11.209 1.00 94.44 267 GLN A C 1
ATOM 1847 O O . GLN A 1 267 ? -5.862 0.217 -11.813 1.00 94.44 267 GLN A O 1
ATOM 1852 N N . GLY A 1 268 ? -4.079 0.026 -10.457 1.00 94.56 268 GLY A N 1
ATOM 1853 C CA . GLY A 1 268 ? -3.727 1.445 -10.443 1.00 94.56 268 GLY A CA 1
ATOM 1854 C C . GLY A 1 268 ? -3.067 1.918 -11.740 1.00 94.56 268 GLY A C 1
ATOM 1855 O O . GLY A 1 268 ? -2.710 1.127 -12.616 1.00 94.56 268 GLY A O 1
ATOM 1856 N N . THR A 1 269 ? -2.900 3.232 -11.835 1.00 97.88 269 THR A N 1
ATOM 1857 C CA . THR A 1 269 ? -2.188 3.930 -12.911 1.00 97.88 269 THR A CA 1
ATOM 1858 C C . THR A 1 269 ? -0.829 4.474 -12.479 1.00 97.88 269 THR A C 1
ATOM 1860 O O . THR A 1 269 ? 0.013 4.761 -13.333 1.00 97.88 269 THR A O 1
ATOM 1863 N N . LEU A 1 270 ? -0.592 4.610 -11.169 1.00 98.50 270 LEU A N 1
ATOM 1864 C CA . LEU A 1 270 ? 0.614 5.228 -10.634 1.00 98.50 270 LEU A CA 1
ATOM 1865 C C . LEU A 1 270 ? 1.093 4.542 -9.352 1.00 98.50 270 LEU A C 1
ATOM 1867 O O . LEU A 1 270 ? 0.358 4.400 -8.376 1.00 98.50 270 LEU A O 1
ATOM 1871 N N . ILE A 1 271 ? 2.371 4.175 -9.353 1.00 98.62 271 ILE A N 1
ATOM 1872 C CA . ILE A 1 271 ? 3.124 3.794 -8.160 1.00 98.62 271 ILE A CA 1
ATOM 1873 C C . ILE A 1 271 ? 4.325 4.731 -8.100 1.00 98.62 271 ILE A C 1
ATOM 1875 O O . ILE A 1 271 ? 5.179 4.701 -8.992 1.00 98.62 271 ILE A O 1
ATOM 1879 N N . GLU A 1 272 ? 4.370 5.585 -7.081 1.00 98.19 272 GLU A N 1
ATOM 1880 C CA . GLU A 1 272 ? 5.374 6.641 -6.985 1.00 98.19 272 GLU A CA 1
ATOM 1881 C C . GLU A 1 272 ? 6.015 6.787 -5.604 1.00 98.19 272 GLU A C 1
ATOM 1883 O O . GLU A 1 272 ? 5.362 6.670 -4.567 1.00 98.19 272 GLU A O 1
ATOM 1888 N N . THR A 1 273 ? 7.311 7.087 -5.616 1.00 97.75 273 THR A N 1
ATOM 1889 C CA . THR A 1 273 ? 8.117 7.488 -4.459 1.00 97.75 273 THR A CA 1
ATOM 1890 C C . THR A 1 273 ? 9.147 8.547 -4.884 1.00 97.75 273 THR A C 1
ATOM 1892 O O . THR A 1 273 ? 9.218 8.920 -6.053 1.00 97.75 273 THR A O 1
ATOM 1895 N N . GLU A 1 274 ? 9.937 9.059 -3.946 1.00 95.75 274 GLU A N 1
ATOM 1896 C CA . GLU A 1 274 ? 11.024 10.018 -4.179 1.00 95.75 274 GLU A CA 1
ATOM 1897 C C . GLU A 1 274 ? 12.309 9.490 -3.530 1.00 95.75 274 GLU A C 1
ATOM 1899 O O . GLU A 1 274 ? 12.266 8.962 -2.425 1.00 95.75 274 GLU A O 1
ATOM 1904 N N . ASN A 1 275 ? 13.451 9.575 -4.216 1.00 95.12 275 ASN A N 1
ATOM 1905 C CA . ASN A 1 275 ? 14.769 9.089 -3.761 1.00 95.12 275 ASN A CA 1
ATOM 1906 C C . ASN A 1 275 ? 14.880 7.622 -3.278 1.00 95.12 275 ASN A C 1
ATOM 1908 O O . ASN A 1 275 ? 15.988 7.181 -2.952 1.00 95.12 275 ASN A O 1
ATOM 1912 N N . ASN A 1 276 ? 13.797 6.843 -3.315 1.00 97.38 276 ASN A N 1
ATOM 1913 C CA . ASN A 1 276 ? 13.707 5.488 -2.783 1.00 97.38 276 ASN A CA 1
ATOM 1914 C C . ASN A 1 276 ? 13.278 4.457 -3.830 1.00 97.38 276 ASN A C 1
ATOM 1916 O O . ASN A 1 276 ? 12.975 4.768 -4.977 1.00 97.38 276 ASN A O 1
ATOM 1920 N N . ASN A 1 277 ? 13.344 3.180 -3.466 1.00 97.88 277 ASN A N 1
ATOM 1921 C CA . ASN A 1 277 ? 13.160 2.111 -4.441 1.00 97.88 277 ASN A CA 1
ATOM 1922 C C . ASN A 1 277 ? 11.693 1.717 -4.614 1.00 97.88 277 ASN A C 1
ATOM 1924 O O . ASN A 1 277 ? 10.930 1.675 -3.650 1.00 97.88 277 ASN A O 1
ATOM 1928 N N . ILE A 1 278 ? 11.354 1.322 -5.840 1.00 98.75 278 ILE A N 1
ATOM 1929 C CA . ILE A 1 278 ? 10.147 0.560 -6.159 1.00 98.75 278 ILE A CA 1
ATOM 1930 C C . ILE A 1 278 ? 10.590 -0.842 -6.569 1.00 98.75 278 ILE A C 1
ATOM 1932 O O . ILE A 1 278 ? 11.305 -0.995 -7.560 1.00 98.75 278 ILE A O 1
ATOM 1936 N N . THR A 1 279 ? 10.142 -1.857 -5.837 1.00 98.56 279 THR A N 1
ATOM 1937 C CA . THR A 1 279 ? 10.442 -3.266 -6.106 1.00 98.56 279 THR A CA 1
ATOM 1938 C C . THR A 1 279 ? 9.152 -4.054 -6.294 1.00 98.56 279 THR A C 1
ATOM 1940 O O . THR A 1 279 ? 8.348 -4.192 -5.369 1.00 98.56 279 THR A O 1
ATOM 1943 N N . LEU A 1 280 ? 8.972 -4.615 -7.490 1.00 98.25 280 LEU A N 1
ATOM 1944 C CA . LEU A 1 280 ? 7.916 -5.570 -7.814 1.00 98.25 280 LEU A CA 1
ATOM 1945 C C . LEU A 1 280 ? 8.533 -6.974 -7.887 1.00 98.25 280 LEU A C 1
ATOM 1947 O O . LEU A 1 280 ? 9.121 -7.352 -8.900 1.00 98.25 280 LEU A O 1
ATOM 1951 N N . GLY A 1 281 ? 8.408 -7.741 -6.802 1.00 96.44 281 GLY A N 1
ATOM 1952 C CA . GLY A 1 281 ? 9.134 -8.998 -6.573 1.00 96.44 281 GLY A CA 1
ATOM 1953 C C . GLY A 1 281 ? 8.639 -10.219 -7.360 1.00 96.44 281 GLY A C 1
ATOM 1954 O O . GLY A 1 281 ? 9.092 -11.335 -7.114 1.00 96.44 281 GLY A O 1
ATOM 1955 N N . GLY A 1 282 ? 7.698 -10.053 -8.293 1.00 94.75 282 GLY A N 1
ATOM 1956 C CA . GLY A 1 282 ? 7.136 -11.153 -9.078 1.00 94.75 282 GLY A CA 1
ATOM 1957 C C . GLY A 1 282 ? 6.755 -10.751 -10.498 1.00 94.75 282 GLY A C 1
ATOM 1958 O O . GLY A 1 282 ? 7.092 -9.669 -10.974 1.00 94.75 282 GLY A O 1
ATOM 1959 N N . SER A 1 283 ? 6.064 -11.654 -11.199 1.00 96.88 283 SER A N 1
ATOM 1960 C CA . SER A 1 283 ? 5.564 -11.364 -12.551 1.00 96.88 283 SER A CA 1
ATOM 1961 C C . SER A 1 283 ? 4.402 -10.380 -12.482 1.00 96.88 283 SER A C 1
ATOM 1963 O O . SER A 1 283 ? 3.527 -10.530 -11.632 1.00 96.88 283 SER A O 1
ATOM 1965 N N . VAL A 1 284 ? 4.386 -9.405 -13.386 1.00 98.38 284 VAL A N 1
ATOM 1966 C CA . VAL A 1 284 ? 3.425 -8.303 -13.430 1.00 98.38 284 VAL A CA 1
ATOM 1967 C C . VAL A 1 284 ? 2.476 -8.472 -14.618 1.00 98.38 284 VAL A C 1
ATOM 1969 O O . VAL A 1 284 ? 2.913 -8.654 -15.754 1.00 98.38 284 VAL A O 1
ATOM 1972 N N . MET A 1 285 ? 1.176 -8.381 -14.360 1.00 98.31 285 MET A N 1
ATOM 1973 C CA . MET A 1 285 ? 0.114 -8.261 -15.355 1.00 98.31 285 MET A CA 1
ATOM 1974 C C . MET A 1 285 ? -0.485 -6.857 -15.277 1.00 98.31 285 MET A C 1
ATOM 1976 O O . MET A 1 285 ? -1.027 -6.460 -14.244 1.00 98.31 285 MET A O 1
ATOM 1980 N N . LEU A 1 286 ? -0.404 -6.105 -16.368 1.00 98.56 286 LEU A N 1
ATOM 1981 C CA . LEU A 1 286 ? -1.017 -4.787 -16.474 1.00 98.56 286 LEU A CA 1
ATOM 1982 C C . LEU A 1 286 ? -2.502 -4.938 -16.817 1.00 98.56 286 LEU A C 1
ATOM 1984 O O . LEU A 1 286 ? -2.840 -5.575 -17.817 1.00 98.56 286 LEU A O 1
ATOM 1988 N N . ASN A 1 287 ? -3.373 -4.317 -16.018 1.00 97.25 287 ASN A N 1
ATOM 1989 C CA . ASN A 1 287 ? -4.802 -4.156 -16.322 1.00 97.25 287 ASN A CA 1
ATOM 1990 C C . ASN A 1 287 ? -5.193 -2.704 -16.638 1.00 97.25 287 ASN A C 1
ATOM 1992 O O . ASN A 1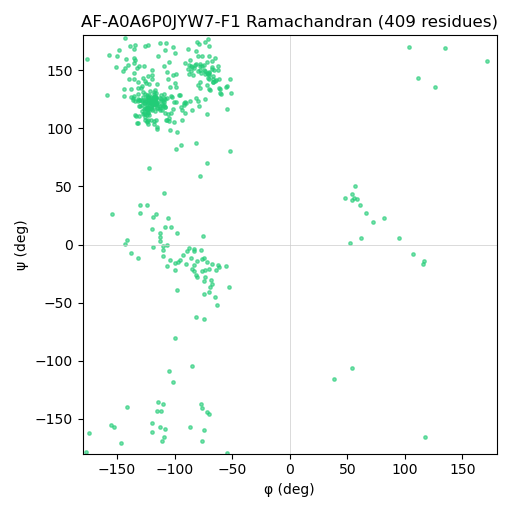 287 ? -6.343 -2.449 -16.998 1.00 97.25 287 ASN A O 1
ATOM 1996 N N . ASN A 1 288 ? -4.247 -1.775 -16.515 1.00 97.75 288 ASN A N 1
ATOM 1997 C CA . ASN A 1 288 ? -4.335 -0.371 -16.895 1.00 97.75 288 ASN A CA 1
ATOM 1998 C C . ASN A 1 288 ? -2.946 0.115 -17.329 1.00 97.75 288 ASN A C 1
ATOM 2000 O O . ASN A 1 288 ? -1.944 -0.566 -17.092 1.00 97.75 288 ASN A O 1
ATOM 2004 N N . ASP A 1 289 ? -2.895 1.291 -17.956 1.00 98.69 289 ASP A N 1
ATOM 2005 C CA . ASP A 1 289 ? -1.629 1.985 -18.188 1.00 98.69 289 ASP A CA 1
ATOM 2006 C C . ASP A 1 289 ? -0.971 2.285 -16.840 1.00 98.69 289 ASP A C 1
ATOM 2008 O O . ASP A 1 289 ? -1.641 2.766 -15.928 1.00 98.69 289 ASP A O 1
ATOM 2012 N N . LEU A 1 290 ? 0.325 2.012 -16.722 1.00 98.75 290 LEU A N 1
ATOM 2013 C CA . LEU A 1 290 ? 1.054 2.096 -15.463 1.00 98.75 290 LEU A CA 1
ATOM 2014 C C . LEU A 1 290 ? 2.300 2.967 -15.596 1.00 98.75 290 LEU A C 1
ATOM 2016 O O . LEU A 1 290 ? 3.149 2.754 -16.468 1.00 98.75 290 LEU A O 1
ATOM 2020 N N . ALA A 1 291 ? 2.454 3.896 -14.659 1.00 98.81 291 ALA A N 1
ATOM 2021 C CA . ALA A 1 291 ? 3.702 4.591 -14.403 1.00 98.81 291 ALA A CA 1
ATOM 2022 C C . ALA A 1 291 ? 4.313 4.122 -13.075 1.00 98.81 291 ALA A C 1
ATOM 2024 O O . ALA A 1 291 ? 3.673 4.195 -12.027 1.00 98.81 291 ALA A O 1
ATOM 2025 N N . LEU A 1 292 ? 5.569 3.677 -13.128 1.00 98.75 292 LEU A N 1
ATOM 2026 C CA . LEU A 1 292 ? 6.430 3.536 -11.957 1.00 98.75 292 LEU A CA 1
ATOM 2027 C C . LEU A 1 292 ? 7.373 4.737 -11.932 1.00 98.75 292 LEU A C 1
ATOM 2029 O O . LEU A 1 292 ? 8.170 4.922 -12.863 1.00 98.75 292 LEU A O 1
ATOM 2033 N N . LEU A 1 293 ? 7.260 5.559 -10.893 1.00 98.44 293 LEU A N 1
ATOM 2034 C CA . LEU A 1 293 ? 8.009 6.802 -10.769 1.00 98.44 293 LEU A CA 1
ATOM 2035 C C . LEU A 1 293 ? 8.808 6.827 -9.472 1.00 98.44 293 LEU A C 1
ATOM 2037 O O . LEU A 1 293 ? 8.262 6.815 -8.380 1.00 98.44 293 LEU A O 1
ATOM 2041 N N . THR A 1 294 ? 10.116 6.947 -9.608 1.00 97.06 294 THR A N 1
ATOM 2042 C CA . THR A 1 294 ? 10.962 7.485 -8.553 1.00 97.06 294 THR A CA 1
ATOM 2043 C C . THR A 1 294 ? 11.905 8.514 -9.144 1.00 97.06 294 THR A C 1
ATOM 2045 O O . THR A 1 294 ? 12.266 8.460 -10.322 1.00 97.06 294 THR A O 1
ATOM 2048 N N . ASP A 1 295 ? 12.322 9.474 -8.337 1.00 90.50 295 ASP A N 1
ATOM 2049 C CA . ASP A 1 295 ? 13.343 10.440 -8.705 1.00 90.50 295 ASP A CA 1
ATOM 2050 C C . ASP A 1 295 ? 14.642 10.227 -7.907 1.00 90.50 295 ASP A C 1
ATOM 2052 O O . ASP A 1 295 ? 14.861 9.174 -7.298 1.00 90.50 295 ASP A O 1
ATOM 2056 N N . GLY A 1 296 ? 15.546 11.207 -8.027 1.00 90.00 296 GLY A N 1
ATOM 2057 C CA . GLY A 1 296 ? 16.860 11.239 -7.398 1.00 90.00 296 GLY A CA 1
ATOM 2058 C C . GLY A 1 296 ? 17.561 9.882 -7.357 1.00 90.00 296 GLY A C 1
ATOM 2059 O O . GLY A 1 296 ? 17.925 9.393 -8.421 1.00 90.00 296 GLY A O 1
ATOM 2060 N N . THR A 1 297 ? 17.842 9.273 -6.207 1.00 91.81 297 THR A N 1
ATOM 2061 C CA . THR A 1 297 ? 18.632 8.016 -6.174 1.00 91.81 297 THR A CA 1
ATOM 2062 C C . THR A 1 297 ? 17.836 6.720 -6.319 1.00 91.81 297 THR A C 1
ATOM 2064 O O . THR A 1 297 ? 18.446 5.648 -6.367 1.00 91.81 297 THR A O 1
ATOM 2067 N N . GLY A 1 298 ? 16.509 6.798 -6.397 1.00 96.00 298 GLY A N 1
ATOM 2068 C CA . GLY A 1 298 ? 15.637 5.629 -6.364 1.00 96.00 298 GLY A CA 1
ATOM 2069 C C . GLY A 1 298 ? 15.805 4.699 -7.566 1.00 96.00 298 GLY A C 1
ATOM 2070 O O . GLY A 1 298 ? 15.978 5.142 -8.702 1.00 96.00 298 GLY A O 1
ATOM 2071 N N . ARG A 1 299 ? 15.757 3.387 -7.324 1.00 97.25 299 ARG A N 1
ATOM 2072 C CA . ARG A 1 299 ? 15.780 2.332 -8.347 1.00 97.25 299 ARG A CA 1
ATOM 2073 C C . ARG A 1 299 ? 14.373 1.793 -8.582 1.00 97.25 299 ARG A C 1
ATOM 2075 O O . ARG A 1 299 ? 13.611 1.623 -7.636 1.00 97.25 299 ARG A O 1
ATOM 2082 N N . ILE A 1 300 ? 14.078 1.419 -9.822 1.00 98.75 300 ILE A N 1
ATOM 2083 C CA . ILE A 1 300 ? 12.932 0.556 -10.131 1.00 98.75 300 ILE A CA 1
ATOM 2084 C C . ILE A 1 300 ? 13.451 -0.853 -10.404 1.00 98.75 300 ILE A C 1
ATOM 2086 O O . ILE A 1 300 ? 14.347 -1.027 -11.229 1.00 98.75 300 ILE A O 1
ATOM 2090 N N . GLU A 1 301 ? 12.898 -1.854 -9.730 1.00 98.38 301 GLU A N 1
ATOM 2091 C CA . GLU A 1 301 ? 13.183 -3.268 -9.961 1.00 98.38 301 GLU A CA 1
ATOM 2092 C C . GLU A 1 301 ? 11.893 -4.048 -10.213 1.00 98.38 301 GLU A C 1
ATOM 2094 O O . GLU A 1 301 ? 10.932 -3.951 -9.451 1.00 98.38 301 GLU A O 1
ATOM 2099 N N . ILE A 1 302 ? 11.888 -4.829 -11.292 1.00 98.06 302 ILE A N 1
ATOM 2100 C CA . ILE A 1 302 ? 10.829 -5.787 -11.604 1.00 98.06 302 ILE A CA 1
ATOM 2101 C C . ILE A 1 302 ? 11.471 -7.163 -11.775 1.00 98.06 302 ILE A C 1
ATOM 2103 O O . ILE A 1 302 ? 12.252 -7.385 -12.707 1.00 98.06 302 ILE A O 1
ATOM 2107 N N . ASP A 1 303 ? 11.132 -8.084 -10.875 1.00 95.75 303 ASP A N 1
ATOM 2108 C CA . ASP A 1 303 ? 11.790 -9.389 -10.774 1.00 95.75 303 ASP A CA 1
ATOM 2109 C C . ASP A 1 303 ? 11.248 -10.445 -11.746 1.00 95.75 303 ASP A C 1
ATOM 2111 O O . ASP A 1 303 ? 11.949 -11.402 -12.081 1.00 95.75 303 ASP A O 1
ATOM 2115 N N . GLY A 1 304 ? 10.014 -10.281 -12.225 1.00 95.56 304 GLY A N 1
ATOM 2116 C CA . GLY A 1 304 ? 9.371 -11.208 -13.154 1.00 95.56 304 GLY A CA 1
ATOM 2117 C C . GLY A 1 304 ? 9.194 -10.667 -14.572 1.00 95.56 304 GLY A C 1
ATOM 2118 O O . GLY A 1 304 ? 9.794 -9.671 -14.977 1.00 95.56 304 GLY A O 1
ATOM 2119 N N . THR A 1 305 ? 8.356 -11.354 -15.352 1.00 97.25 305 THR A N 1
ATOM 2120 C CA . THR A 1 305 ? 7.891 -10.845 -16.652 1.00 97.25 305 THR A CA 1
ATOM 2121 C C . THR A 1 305 ? 6.914 -9.696 -16.447 1.00 97.25 305 THR A C 1
ATOM 2123 O O . THR A 1 305 ? 6.261 -9.627 -15.409 1.00 97.25 305 THR A O 1
ATOM 2126 N N . VAL A 1 306 ? 6.754 -8.837 -17.451 1.00 98.62 306 VAL A N 1
ATOM 2127 C CA . VAL A 1 306 ? 5.663 -7.854 -17.483 1.00 98.62 306 VAL A CA 1
ATOM 2128 C C . VAL A 1 306 ? 4.824 -8.104 -18.719 1.00 98.62 306 VAL A C 1
ATOM 2130 O O . VAL A 1 306 ? 5.372 -8.122 -19.810 1.00 98.62 306 VAL A O 1
ATOM 2133 N N . ASP A 1 307 ? 3.522 -8.301 -18.577 1.00 98.56 307 ASP A N 1
ATOM 2134 C CA . ASP A 1 307 ? 2.607 -8.605 -19.679 1.00 98.56 307 ASP A CA 1
ATOM 2135 C C . ASP A 1 307 ? 1.336 -7.747 -19.575 1.00 98.56 307 ASP A C 1
ATOM 2137 O O . ASP A 1 307 ? 0.993 -7.267 -18.499 1.00 98.56 307 ASP A O 1
ATOM 2141 N N . GLY A 1 308 ? 0.618 -7.573 -20.687 1.00 97.81 308 GLY A N 1
ATOM 2142 C CA . GLY A 1 308 ? -0.668 -6.864 -20.735 1.00 97.81 308 GLY A CA 1
ATOM 2143 C C . GLY A 1 308 ? -0.667 -5.749 -21.777 1.00 97.81 308 GLY A C 1
ATOM 2144 O O . GLY A 1 308 ? 0.288 -4.991 -21.874 1.00 97.81 308 GLY A O 1
ATOM 2145 N N . ASN A 1 309 ? -1.732 -5.640 -22.577 1.00 97.56 309 ASN A N 1
ATOM 2146 C CA . ASN A 1 309 ? -1.813 -4.700 -23.707 1.00 97.56 309 ASN A CA 1
ATOM 2147 C C . ASN A 1 309 ? -2.118 -3.258 -23.251 1.00 97.56 309 ASN A C 1
ATOM 2149 O O . ASN A 1 309 ? -3.127 -2.673 -23.649 1.00 97.56 309 ASN A O 1
ATOM 2153 N N . TYR A 1 310 ? -1.244 -2.722 -22.407 1.00 98.69 310 TYR A N 1
ATOM 2154 C CA . TYR A 1 310 ? -1.303 -1.395 -21.801 1.00 98.69 310 TYR A CA 1
ATOM 2155 C C . TYR A 1 310 ? 0.064 -0.723 -21.877 1.00 98.69 310 TYR A C 1
ATOM 2157 O O . TYR A 1 310 ? 1.064 -1.366 -22.218 1.00 98.69 310 TYR A O 1
ATOM 2165 N N . ASP A 1 311 ? 0.098 0.571 -21.590 1.00 98.81 311 ASP A N 1
ATOM 2166 C CA . ASP A 1 311 ? 1.338 1.331 -21.556 1.00 98.81 311 ASP A CA 1
ATOM 2167 C C . ASP A 1 311 ? 2.077 1.102 -20.239 1.00 98.81 311 ASP A C 1
ATOM 2169 O O . ASP A 1 311 ? 1.486 1.123 -19.161 1.00 98.81 311 ASP A O 1
ATOM 2173 N N . LEU A 1 312 ? 3.394 0.932 -20.322 1.00 98.88 312 LEU A N 1
ATOM 2174 C CA . LEU A 1 312 ? 4.273 0.911 -19.159 1.00 98.88 312 LEU A CA 1
ATOM 2175 C C . LEU A 1 312 ? 5.314 2.013 -19.277 1.00 98.88 312 LEU A C 1
ATOM 2177 O O . LEU A 1 312 ? 6.088 2.043 -20.237 1.00 98.88 312 LEU A O 1
ATOM 2181 N N . THR A 1 313 ? 5.369 2.881 -18.271 1.00 98.88 313 THR A N 1
ATOM 2182 C CA . THR A 1 313 ? 6.389 3.923 -18.144 1.00 98.88 313 THR A CA 1
ATOM 2183 C C . THR A 1 313 ? 7.195 3.729 -16.870 1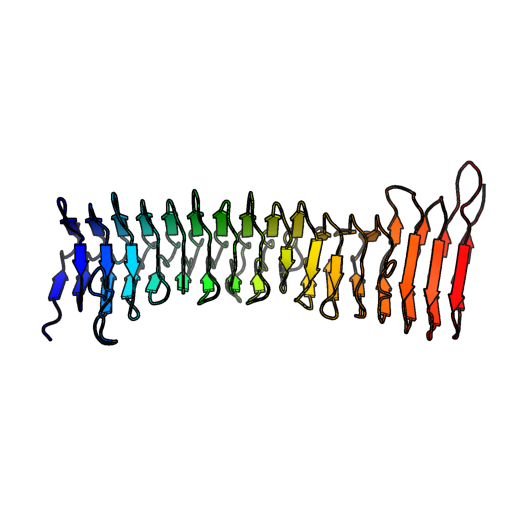.00 98.88 313 THR A C 1
ATOM 2185 O O . THR A 1 313 ? 6.644 3.715 -15.776 1.00 98.88 313 THR A O 1
ATOM 2188 N N . LEU A 1 314 ? 8.514 3.628 -17.008 1.00 98.81 314 LEU A N 1
ATOM 2189 C CA . LEU A 1 314 ? 9.464 3.475 -15.912 1.00 98.81 314 LEU A CA 1
ATOM 2190 C C . LEU A 1 314 ? 10.386 4.700 -15.868 1.00 98.81 314 LEU A C 1
ATOM 2192 O O . LEU A 1 314 ? 11.060 5.004 -16.857 1.00 98.81 314 LEU A O 1
ATOM 2196 N N . THR A 1 315 ? 10.425 5.407 -14.739 1.00 98.38 315 THR A N 1
ATOM 2197 C CA . THR A 1 315 ? 11.262 6.606 -14.543 1.00 98.38 315 THR A CA 1
ATOM 2198 C C . THR A 1 315 ? 11.931 6.553 -13.176 1.00 98.38 315 THR A C 1
ATOM 2200 O O . THR A 1 315 ? 11.228 6.434 -12.183 1.00 98.38 315 THR A O 1
ATOM 2203 N N . SER A 1 316 ? 13.264 6.641 -13.116 1.00 95.12 316 SER A N 1
ATOM 2204 C CA . SER A 1 316 ? 14.047 6.411 -11.889 1.00 95.12 316 SER A CA 1
ATOM 2205 C C . SER A 1 316 ? 15.072 7.513 -11.566 1.00 95.12 316 SER A C 1
ATOM 2207 O O . SER A 1 316 ? 16.155 7.229 -11.068 1.00 95.12 316 SER A O 1
ATOM 2209 N N . GLY A 1 317 ? 14.788 8.783 -11.869 1.00 90.25 317 GLY A N 1
ATOM 2210 C CA . GLY A 1 317 ? 15.663 9.917 -11.524 1.00 90.25 317 GLY A CA 1
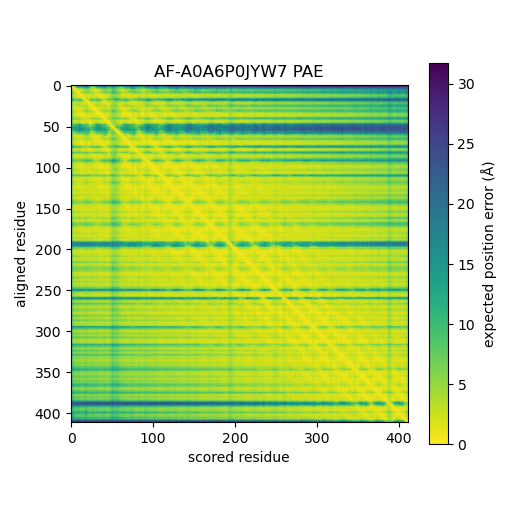ATOM 2211 C C . GLY A 1 317 ? 17.114 9.776 -12.009 1.00 90.25 317 GLY A C 1
ATOM 2212 O O . GLY A 1 317 ? 17.402 9.948 -13.188 1.00 90.25 317 GLY A O 1
ATOM 2213 N N . SER A 1 318 ? 18.040 9.512 -11.090 1.00 92.81 318 SER A N 1
ATOM 2214 C CA . SER A 1 318 ? 19.448 9.147 -11.327 1.00 92.81 318 SER A CA 1
ATOM 2215 C C . SER A 1 318 ? 19.776 7.686 -10.985 1.00 92.81 318 SER A C 1
ATOM 2217 O O . SER A 1 318 ? 20.870 7.221 -11.311 1.00 92.81 318 SER A O 1
ATOM 2219 N N . GLY A 1 319 ? 18.852 6.968 -10.344 1.00 95.00 319 GLY A N 1
ATOM 2220 C CA . GLY A 1 319 ? 18.911 5.522 -10.202 1.00 95.00 319 GLY A CA 1
ATOM 2221 C C . GLY A 1 319 ? 18.580 4.796 -11.508 1.00 95.00 319 GLY A C 1
ATOM 2222 O O . GLY A 1 319 ? 18.227 5.393 -12.532 1.00 95.00 319 GLY A O 1
ATOM 2223 N N . ASN A 1 320 ? 18.732 3.475 -11.473 1.00 95.75 320 ASN A N 1
ATOM 2224 C CA . ASN A 1 320 ? 18.591 2.610 -12.644 1.00 95.75 320 ASN A CA 1
ATOM 2225 C C . ASN A 1 320 ? 17.232 1.901 -12.669 1.00 95.75 320 ASN A C 1
ATOM 2227 O O . ASN A 1 320 ? 16.503 1.863 -11.679 1.00 95.75 320 ASN A O 1
ATOM 2231 N N . ILE A 1 321 ? 16.937 1.270 -13.800 1.00 98.56 321 ILE A N 1
ATOM 2232 C CA . ILE A 1 321 ? 15.794 0.383 -13.979 1.00 98.56 321 ILE A CA 1
ATOM 2233 C C . ILE A 1 321 ? 16.342 -1.031 -14.183 1.00 98.56 321 ILE A C 1
ATOM 2235 O O . ILE A 1 321 ? 17.105 -1.276 -15.117 1.00 98.56 321 ILE A O 1
ATOM 2239 N N . ALA A 1 322 ? 15.979 -1.952 -13.297 1.00 98.19 322 ALA A N 1
ATOM 2240 C CA . ALA A 1 322 ? 16.350 -3.358 -13.360 1.00 98.19 322 ALA A CA 1
ATOM 2241 C C . ALA A 1 322 ? 15.139 -4.197 -13.780 1.00 98.19 322 ALA A C 1
ATOM 2243 O O . ALA A 1 322 ? 14.084 -4.119 -13.152 1.00 98.19 322 ALA A O 1
ATOM 2244 N N . VAL A 1 323 ? 15.297 -5.002 -14.831 1.00 97.50 323 VAL A N 1
ATOM 2245 C CA . VAL A 1 323 ? 14.252 -5.916 -15.315 1.00 97.50 323 VAL A CA 1
ATOM 2246 C C . VAL A 1 323 ? 14.820 -7.321 -15.455 1.00 97.50 323 VAL A C 1
ATOM 2248 O O . VAL A 1 323 ? 15.827 -7.529 -16.128 1.00 97.50 323 VAL A O 1
ATOM 2251 N N . ASN A 1 324 ? 14.185 -8.280 -14.785 1.00 94.31 324 ASN A N 1
ATOM 2252 C CA . ASN A 1 324 ? 14.673 -9.658 -14.667 1.00 94.31 324 ASN A CA 1
ATOM 2253 C C . ASN A 1 324 ? 13.927 -10.661 -15.557 1.00 94.31 324 ASN A C 1
ATOM 2255 O O . ASN A 1 324 ? 14.395 -11.786 -15.748 1.00 94.31 324 ASN A O 1
ATOM 2259 N N . GLY A 1 325 ? 12.785 -10.261 -16.116 1.00 95.62 325 GLY A N 1
ATOM 2260 C CA . GLY A 1 325 ? 12.001 -11.047 -17.059 1.00 95.62 325 GLY A CA 1
ATOM 2261 C C . GLY A 1 325 ? 11.713 -10.298 -18.358 1.00 95.62 325 GLY A C 1
ATOM 2262 O O . GLY A 1 325 ? 11.966 -9.102 -18.496 1.00 95.62 325 GLY A O 1
ATOM 2263 N N . ALA A 1 326 ? 11.164 -11.028 -19.330 1.00 97.50 326 ALA A N 1
ATOM 2264 C CA . ALA A 1 326 ? 10.725 -10.444 -20.591 1.00 97.50 326 ALA A CA 1
ATOM 2265 C C . ALA A 1 326 ? 9.572 -9.451 -20.373 1.00 97.50 326 ALA A C 1
ATOM 2267 O O . ALA A 1 326 ? 8.650 -9.707 -19.595 1.00 97.50 326 ALA A O 1
ATOM 2268 N N . ILE A 1 327 ? 9.599 -8.352 -21.121 1.00 98.56 327 ILE A N 1
ATOM 2269 C CA . ILE A 1 327 ? 8.534 -7.352 -21.173 1.00 98.56 327 ILE A CA 1
ATOM 2270 C C . ILE A 1 327 ? 7.705 -7.609 -22.435 1.00 98.56 327 ILE A C 1
ATOM 2272 O O . ILE A 1 327 ? 8.230 -7.641 -23.547 1.00 98.56 327 ILE A O 1
ATOM 2276 N N . GLY A 1 328 ? 6.408 -7.833 -22.272 1.00 98.19 328 GLY A N 1
ATOM 2277 C CA . GLY A 1 328 ? 5.464 -8.222 -23.312 1.00 98.19 328 GLY A CA 1
ATOM 2278 C C . GLY A 1 328 ? 5.715 -9.612 -23.905 1.00 98.19 328 GLY A C 1
ATOM 2279 O O . GLY A 1 328 ? 5.449 -9.831 -25.086 1.00 98.19 328 GLY A O 1
ATOM 2280 N N . GLY A 1 329 ? 6.312 -10.535 -23.147 1.00 95.50 329 GLY A N 1
ATOM 2281 C CA . GLY A 1 329 ? 6.708 -11.858 -23.642 1.00 95.50 329 GLY A CA 1
ATOM 2282 C C . GLY A 1 329 ? 5.524 -12.739 -24.058 1.00 95.50 329 GLY A C 1
ATOM 2283 O O . GLY A 1 329 ? 5.552 -13.349 -25.129 1.00 95.50 329 GLY A O 1
ATOM 2284 N N . ASN A 1 330 ? 4.474 -12.788 -23.236 1.00 96.56 330 ASN A N 1
ATOM 2285 C CA . ASN A 1 330 ? 3.259 -13.564 -23.501 1.00 96.56 330 ASN A CA 1
ATOM 2286 C C . ASN A 1 330 ? 2.147 -12.695 -24.095 1.00 96.56 330 ASN A C 1
ATOM 2288 O O . ASN A 1 330 ? 1.425 -13.137 -24.991 1.00 96.56 330 ASN A O 1
ATOM 2292 N N . ALA A 1 331 ? 2.014 -11.465 -23.598 1.00 97.94 331 ALA A N 1
ATOM 2293 C CA . ALA A 1 331 ? 1.064 -10.473 -24.080 1.00 97.94 331 ALA A CA 1
ATOM 2294 C C . ALA A 1 331 ? 1.805 -9.143 -24.283 1.00 97.94 331 ALA A C 1
ATOM 2296 O O . ALA A 1 331 ? 2.117 -8.481 -23.290 1.00 97.94 331 ALA A O 1
ATOM 2297 N N . PRO A 1 332 ? 2.098 -8.753 -25.541 1.00 98.31 332 PRO A N 1
ATOM 2298 C CA . PRO A 1 332 ? 2.818 -7.523 -25.846 1.00 98.31 332 PRO A CA 1
ATOM 2299 C C . PRO A 1 332 ? 2.193 -6.301 -25.177 1.00 98.31 332 PRO A C 1
ATOM 2301 O O . PRO A 1 332 ? 0.967 -6.188 -25.124 1.00 98.31 332 PRO A O 1
ATOM 2304 N N . LEU A 1 333 ? 3.045 -5.380 -24.730 1.00 98.81 333 LEU A N 1
ATOM 2305 C CA . LEU A 1 333 ? 2.594 -4.087 -24.219 1.00 98.81 333 LEU A CA 1
ATOM 2306 C C . LEU A 1 333 ? 2.051 -3.219 -25.356 1.00 98.81 333 LEU A C 1
ATOM 2308 O O . LEU A 1 333 ? 2.374 -3.453 -26.522 1.00 98.81 333 LEU A O 1
ATOM 2312 N N . ASN A 1 334 ? 1.277 -2.183 -25.040 1.00 98.56 334 ASN A N 1
ATOM 2313 C CA . ASN A 1 334 ? 0.902 -1.196 -26.049 1.00 98.56 334 ASN A CA 1
ATOM 2314 C C . ASN A 1 334 ? 2.108 -0.286 -26.360 1.00 98.56 334 ASN A C 1
ATOM 2316 O O . ASN A 1 334 ? 2.694 -0.400 -27.444 1.00 98.56 334 ASN A O 1
ATOM 2320 N N . TYR A 1 335 ? 2.569 0.492 -25.378 1.00 98.75 335 TYR A N 1
ATOM 2321 C CA . TYR A 1 335 ? 3.874 1.160 -25.377 1.00 98.75 335 TYR A CA 1
ATOM 2322 C C . TYR A 1 335 ? 4.754 0.711 -24.205 1.00 98.75 335 TYR A C 1
ATOM 2324 O O . TYR A 1 335 ? 4.281 0.497 -23.092 1.00 98.75 335 TYR A O 1
ATOM 2332 N N . PHE A 1 336 ? 6.066 0.647 -24.438 1.00 98.81 336 PHE A N 1
ATOM 2333 C CA . PHE A 1 336 ? 7.059 0.557 -23.367 1.00 98.81 336 PHE A CA 1
ATOM 2334 C C . PHE A 1 336 ? 7.956 1.793 -23.365 1.00 98.81 336 PHE A C 1
ATOM 2336 O O . PHE A 1 336 ? 8.582 2.102 -24.384 1.00 98.81 336 PHE A O 1
ATOM 2343 N N . THR A 1 337 ? 8.046 2.464 -22.217 1.00 98.88 337 THR A N 1
ATOM 2344 C CA . THR A 1 337 ? 8.924 3.613 -21.990 1.00 98.88 337 THR A CA 1
ATOM 2345 C C . THR A 1 337 ? 9.819 3.380 -20.774 1.00 98.88 337 THR A C 1
ATOM 2347 O O . THR A 1 337 ? 9.320 3.187 -19.670 1.00 98.88 337 THR A O 1
ATOM 2350 N N . ALA A 1 338 ? 11.138 3.458 -20.949 1.00 98.56 338 ALA A N 1
ATOM 2351 C CA . ALA A 1 338 ? 12.114 3.467 -19.856 1.00 98.56 338 ALA A CA 1
ATOM 2352 C C . ALA A 1 338 ? 12.991 4.723 -19.946 1.00 98.56 338 ALA A C 1
ATOM 2354 O O . ALA A 1 338 ? 13.850 4.832 -20.821 1.00 98.56 338 ALA A O 1
ATOM 2355 N N . ASN A 1 339 ? 12.784 5.681 -19.045 1.00 97.75 339 ASN A N 1
ATOM 2356 C CA . ASN A 1 339 ? 13.419 7.003 -19.106 1.00 97.75 339 ASN A CA 1
ATOM 2357 C C . ASN A 1 339 ? 14.843 7.045 -18.526 1.00 97.75 339 ASN A C 1
ATOM 2359 O O . ASN A 1 339 ? 15.518 8.071 -18.607 1.00 97.75 339 ASN A O 1
ATOM 2363 N N . ASN A 1 340 ? 15.318 5.930 -17.974 1.00 97.56 340 ASN A N 1
ATOM 2364 C CA . ASN A 1 340 ? 16.606 5.804 -17.302 1.00 97.56 340 ASN A CA 1
ATOM 2365 C C . ASN A 1 340 ? 17.346 4.538 -17.740 1.00 97.56 340 ASN A C 1
ATOM 2367 O O . ASN A 1 340 ? 16.793 3.708 -18.462 1.00 97.56 340 ASN A O 1
ATOM 2371 N N . PHE A 1 341 ? 18.610 4.412 -17.317 1.00 97.75 341 PHE A N 1
ATOM 2372 C CA . PHE A 1 341 ? 19.460 3.273 -17.661 1.00 97.75 341 PHE A CA 1
ATOM 2373 C C . PHE A 1 341 ? 18.782 1.954 -17.282 1.00 97.75 341 PHE A C 1
ATOM 2375 O O . PHE A 1 341 ? 18.532 1.693 -16.103 1.00 97.75 341 PHE A O 1
ATOM 2382 N N . LEU A 1 342 ? 18.503 1.142 -18.297 1.00 98.19 342 LEU A N 1
ATOM 2383 C CA . LEU A 1 342 ? 17.811 -0.132 -18.182 1.00 98.19 342 LEU A CA 1
ATOM 2384 C C . LEU A 1 342 ? 18.828 -1.269 -18.254 1.00 98.19 342 LEU A C 1
ATOM 2386 O O . LEU A 1 342 ? 19.607 -1.358 -19.204 1.00 98.19 342 LEU A O 1
ATOM 2390 N N . PHE A 1 343 ? 18.816 -2.169 -17.281 1.00 97.12 343 PHE A N 1
ATOM 2391 C CA . PHE A 1 343 ? 19.715 -3.315 -17.281 1.00 97.12 343 PHE A CA 1
ATOM 2392 C C . PHE A 1 343 ? 19.044 -4.573 -16.748 1.00 97.12 343 PHE A C 1
ATOM 2394 O O . PHE A 1 343 ? 18.041 -4.524 -16.040 1.00 97.12 343 PHE A O 1
ATOM 2401 N N . ASP A 1 344 ? 19.635 -5.706 -17.096 1.00 93.88 344 ASP A N 1
ATOM 2402 C CA . ASP A 1 344 ? 19.278 -7.006 -16.549 1.00 93.88 344 ASP A CA 1
ATOM 2403 C C . ASP A 1 344 ? 20.366 -7.426 -15.545 1.00 93.88 344 ASP A C 1
ATOM 2405 O O . ASP A 1 344 ? 21.496 -7.720 -15.957 1.00 93.88 344 ASP A O 1
ATOM 2409 N N . PRO A 1 345 ? 20.079 -7.427 -14.230 1.00 92.38 345 PRO A N 1
ATOM 2410 C CA . PRO A 1 345 ? 21.074 -7.744 -13.210 1.00 92.38 345 PRO A CA 1
ATOM 2411 C C . PRO A 1 345 ? 21.468 -9.229 -13.208 1.00 92.38 345 PRO A C 1
ATOM 2413 O O . PRO A 1 345 ? 22.548 -9.561 -12.718 1.00 92.38 345 PRO A O 1
ATOM 2416 N N . ASN A 1 346 ? 20.628 -10.114 -13.753 1.00 90.69 346 ASN A N 1
ATOM 2417 C CA . ASN A 1 346 ? 20.887 -11.552 -13.832 1.00 90.69 346 ASN A CA 1
ATOM 2418 C C . ASN A 1 346 ? 21.547 -11.969 -15.144 1.00 90.69 346 ASN A C 1
ATOM 2420 O O . ASN A 1 346 ? 22.026 -13.099 -15.253 1.00 90.69 346 ASN A O 1
ATOM 2424 N N . ASN A 1 347 ? 21.628 -11.049 -16.104 1.00 86.25 347 ASN A N 1
ATOM 2425 C CA . ASN A 1 347 ? 22.306 -11.249 -17.369 1.00 86.25 347 ASN A CA 1
ATOM 2426 C C . ASN A 1 347 ? 21.760 -12.474 -18.128 1.00 86.25 347 ASN A C 1
ATOM 2428 O O . ASN A 1 347 ? 22.515 -13.346 -18.536 1.00 86.25 347 ASN A O 1
ATOM 2432 N N . ASN A 1 348 ? 20.440 -12.539 -18.272 1.00 90.12 348 ASN A N 1
ATOM 2433 C CA . ASN A 1 348 ? 19.677 -13.481 -19.088 1.00 90.12 348 ASN A CA 1
ATOM 2434 C C . ASN A 1 348 ? 19.320 -12.918 -20.479 1.00 90.12 348 ASN A C 1
ATOM 2436 O O . ASN A 1 348 ? 18.903 -13.674 -21.357 1.00 90.12 348 ASN A O 1
ATOM 2440 N N . GLY A 1 349 ? 19.480 -11.610 -20.685 1.00 94.06 349 GLY A N 1
ATOM 2441 C CA . GLY A 1 349 ? 19.089 -10.903 -21.903 1.00 94.06 349 GLY A CA 1
ATOM 2442 C C . GLY A 1 349 ? 17.912 -9.966 -21.644 1.00 94.06 349 GLY A C 1
ATOM 2443 O O . GLY A 1 349 ? 16.992 -10.300 -20.904 1.00 94.06 349 GLY A O 1
ATOM 2444 N N . ILE A 1 350 ? 17.905 -8.799 -22.292 1.00 97.88 350 ILE A N 1
ATOM 2445 C CA . ILE A 1 350 ? 16.736 -7.910 -22.270 1.00 97.88 350 ILE A CA 1
ATOM 2446 C C . ILE A 1 350 ? 15.846 -8.235 -23.465 1.00 97.88 350 ILE A C 1
ATOM 2448 O O . ILE A 1 350 ? 16.269 -8.106 -24.615 1.00 97.88 350 ILE A O 1
ATOM 2452 N N . GLU A 1 351 ? 14.595 -8.593 -23.194 1.00 98.44 351 GLU A N 1
ATOM 2453 C CA . GLU A 1 351 ? 13.557 -8.776 -24.202 1.00 98.44 351 GLU A CA 1
ATOM 2454 C C . GLU A 1 351 ? 12.389 -7.818 -23.959 1.00 98.44 351 GLU A C 1
ATOM 2456 O O . GLU A 1 351 ? 11.800 -7.818 -22.880 1.00 98.44 351 GLU A O 1
ATOM 2461 N N . VAL A 1 352 ? 12.024 -7.047 -24.987 1.00 98.75 352 VAL A N 1
ATOM 2462 C CA . VAL A 1 352 ? 10.856 -6.159 -24.978 1.00 98.75 352 VAL A CA 1
ATOM 2463 C C . VAL A 1 352 ? 10.034 -6.364 -26.247 1.00 98.75 352 VAL A C 1
ATOM 2465 O O . VAL A 1 352 ? 10.538 -6.191 -27.361 1.00 98.75 352 VAL A O 1
ATOM 2468 N N . ASN A 1 353 ? 8.752 -6.684 -26.092 1.00 98.69 353 ASN A N 1
ATOM 2469 C CA . ASN A 1 353 ? 7.769 -6.726 -27.165 1.00 98.69 353 ASN A CA 1
ATOM 2470 C C . ASN A 1 353 ? 6.638 -5.728 -26.868 1.00 98.69 353 ASN A C 1
ATOM 2472 O O . ASN A 1 353 ? 5.967 -5.816 -25.841 1.00 98.69 353 ASN A O 1
ATOM 2476 N N . ALA A 1 354 ? 6.400 -4.807 -27.798 1.00 98.69 354 ALA A N 1
ATOM 2477 C CA . ALA A 1 354 ? 5.305 -3.847 -27.737 1.00 98.69 354 ALA A CA 1
ATOM 2478 C C . ALA A 1 354 ? 4.591 -3.739 -29.094 1.00 98.69 354 ALA A C 1
ATOM 2480 O O . ALA A 1 354 ? 5.128 -4.111 -30.146 1.00 98.69 354 ALA A O 1
ATOM 2481 N N . VAL A 1 355 ? 3.364 -3.231 -29.092 1.00 98.50 355 VAL A N 1
ATOM 2482 C CA . VAL A 1 355 ? 2.577 -3.025 -30.308 1.00 98.50 355 VAL A CA 1
ATOM 2483 C C . VAL A 1 355 ? 2.992 -1.722 -30.977 1.00 98.50 355 VAL A C 1
ATOM 2485 O O . VAL A 1 355 ? 3.537 -1.745 -32.082 1.00 98.50 355 VAL A O 1
ATOM 2488 N N . GLU A 1 356 ? 2.810 -0.601 -30.288 1.00 98.25 356 GLU A N 1
ATOM 2489 C CA . GLU A 1 356 ? 2.847 0.737 -30.878 1.00 98.25 356 GLU A CA 1
ATOM 2490 C C . GLU A 1 356 ? 4.177 1.475 -30.679 1.00 98.25 356 GLU A C 1
ATOM 2492 O O . GLU A 1 356 ? 4.475 2.428 -31.406 1.00 98.25 356 GLU A O 1
ATOM 2497 N N . GLY A 1 357 ? 5.036 1.031 -29.758 1.00 98.31 357 GLY A N 1
ATOM 2498 C CA . GLY A 1 357 ? 6.377 1.600 -29.666 1.00 98.31 357 GLY A CA 1
ATOM 2499 C C . GLY A 1 357 ? 7.203 1.166 -28.467 1.00 98.31 357 GLY A C 1
ATOM 2500 O O . GLY A 1 357 ? 6.685 0.750 -27.434 1.00 98.31 357 GLY A O 1
ATOM 2501 N N . ILE A 1 358 ? 8.517 1.302 -28.630 1.00 98.88 358 ILE A N 1
ATOM 2502 C CA . ILE A 1 358 ? 9.512 1.116 -27.574 1.00 98.88 358 ILE A CA 1
ATOM 2503 C C . ILE A 1 358 ? 10.375 2.375 -27.527 1.00 98.88 358 ILE A C 1
ATOM 2505 O O . ILE A 1 358 ? 11.004 2.726 -28.529 1.00 98.88 358 ILE A O 1
ATOM 2509 N N . THR A 1 359 ? 10.412 3.029 -26.370 1.00 98.81 359 THR A N 1
ATOM 2510 C CA . THR A 1 359 ? 11.302 4.159 -26.091 1.00 98.81 359 THR A CA 1
ATOM 2511 C C . THR A 1 359 ? 12.124 3.857 -24.853 1.00 98.81 359 THR A C 1
ATOM 2513 O O . THR A 1 359 ? 11.577 3.597 -23.789 1.00 98.81 359 THR A O 1
ATOM 2516 N N . THR A 1 360 ? 13.443 3.892 -24.956 1.00 98.56 360 THR A N 1
ATOM 2517 C CA . THR A 1 360 ? 14.316 3.611 -23.813 1.00 98.56 360 THR A CA 1
ATOM 2518 C C . THR A 1 360 ? 15.512 4.554 -23.802 1.00 98.56 360 THR A C 1
ATOM 2520 O O . THR A 1 360 ? 15.953 5.015 -24.855 1.00 98.56 360 THR A O 1
ATOM 2523 N N . ALA A 1 361 ? 16.090 4.804 -22.630 1.00 97.81 361 ALA A N 1
ATOM 2524 C CA . ALA A 1 361 ? 17.425 5.383 -22.520 1.00 97.81 361 ALA A CA 1
ATOM 2525 C C . ALA A 1 361 ? 18.497 4.348 -22.938 1.00 97.81 361 ALA A C 1
ATOM 2527 O O . ALA A 1 361 ? 18.290 3.561 -23.866 1.00 97.81 361 ALA A O 1
ATOM 2528 N N . ASP A 1 362 ? 19.654 4.357 -22.282 1.00 98.06 362 ASP A N 1
ATOM 2529 C CA . ASP A 1 362 ? 20.705 3.360 -22.482 1.00 98.06 362 ASP A CA 1
ATOM 2530 C C . ASP A 1 362 ? 20.284 1.991 -21.914 1.00 98.06 362 ASP A C 1
ATOM 2532 O O . ASP A 1 362 ? 19.654 1.915 -20.857 1.00 98.06 362 ASP A O 1
ATOM 2536 N N . LEU A 1 363 ? 20.659 0.911 -22.605 1.00 97.69 363 LEU A N 1
ATOM 2537 C CA . LEU A 1 363 ? 20.403 -0.476 -22.216 1.00 97.69 363 LEU A CA 1
ATOM 2538 C C . LEU A 1 363 ? 21.707 -1.243 -22.032 1.00 97.69 363 LEU A C 1
ATOM 2540 O O . LEU A 1 363 ? 22.624 -1.126 -22.851 1.00 97.69 363 LEU A O 1
ATOM 2544 N N . ASN A 1 364 ? 21.745 -2.121 -21.031 1.00 95.38 364 ASN A N 1
ATOM 2545 C CA . ASN A 1 364 ? 22.841 -3.064 -20.852 1.00 95.38 364 ASN A CA 1
ATOM 2546 C C . ASN A 1 364 ? 22.369 -4.485 -20.538 1.00 95.38 364 ASN A C 1
ATOM 2548 O O . ASN A 1 364 ? 21.685 -4.730 -19.548 1.00 95.38 364 ASN A O 1
ATOM 2552 N N . SER A 1 365 ? 22.806 -5.431 -21.366 1.00 94.56 365 SER A N 1
ATOM 2553 C CA . SER A 1 365 ? 22.715 -6.860 -21.073 1.00 94.56 365 SER A CA 1
ATOM 2554 C C . SER A 1 365 ? 23.729 -7.624 -21.910 1.00 94.56 365 SER A C 1
ATOM 2556 O O . SER A 1 365 ? 23.792 -7.451 -23.128 1.00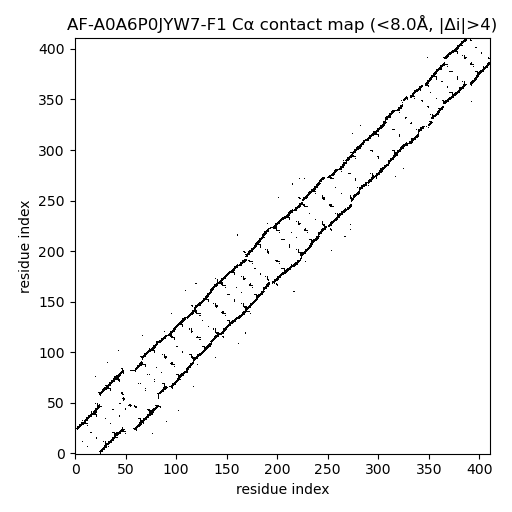 94.56 365 SER A O 1
ATOM 2558 N N . THR A 1 366 ? 24.547 -8.464 -21.277 1.00 91.75 366 THR A N 1
ATOM 2559 C CA . THR A 1 366 ? 25.658 -9.126 -21.973 1.00 91.75 366 THR A CA 1
ATOM 2560 C C . THR A 1 366 ? 25.240 -10.389 -22.732 1.00 91.75 366 THR A C 1
ATOM 2562 O O . THR A 1 366 ? 25.958 -10.780 -23.650 1.00 91.75 366 THR A O 1
ATOM 2565 N N . GLU A 1 367 ? 24.070 -10.972 -22.432 1.00 93.19 367 GLU A N 1
ATOM 2566 C CA . GLU A 1 367 ? 23.487 -12.088 -23.209 1.00 93.19 367 GLU A CA 1
ATOM 2567 C C . GLU A 1 367 ? 22.655 -11.622 -24.413 1.00 93.19 367 GLU A C 1
ATOM 2569 O O . GLU A 1 367 ? 22.356 -12.414 -25.305 1.00 93.19 367 GLU A O 1
ATOM 2574 N N . GLY A 1 368 ? 22.342 -10.327 -24.501 1.00 95.00 368 GLY A N 1
ATOM 2575 C CA . GLY A 1 368 ? 21.739 -9.728 -25.687 1.00 95.00 368 GLY A CA 1
ATOM 2576 C C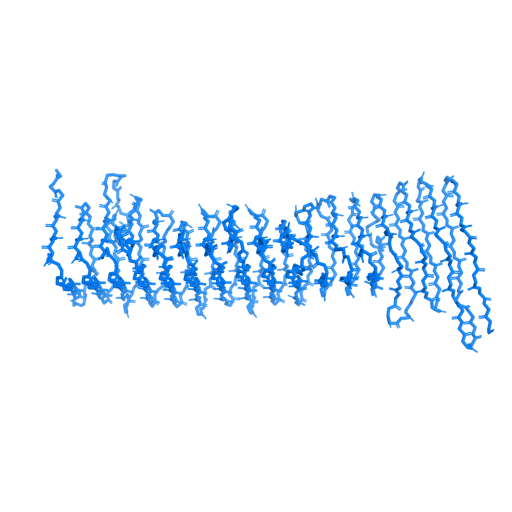 . GLY A 1 368 ? 20.581 -8.788 -25.387 1.00 95.00 368 GLY A C 1
ATOM 2577 O O . GLY A 1 368 ? 20.074 -8.701 -24.271 1.00 95.00 368 GLY A O 1
ATOM 2578 N N . ILE A 1 369 ? 20.172 -8.061 -26.423 1.00 97.94 369 ILE A N 1
ATOM 2579 C CA . ILE A 1 369 ? 19.071 -7.100 -26.386 1.00 97.94 369 ILE A CA 1
ATOM 2580 C C . ILE A 1 369 ? 18.154 -7.378 -27.579 1.00 97.94 369 ILE A C 1
ATOM 2582 O O . ILE A 1 369 ? 18.569 -7.274 -28.736 1.00 97.94 369 ILE A O 1
ATOM 2586 N N . ARG A 1 370 ? 16.889 -7.704 -27.308 1.00 98.38 370 ARG A N 1
ATOM 2587 C CA . ARG A 1 370 ? 15.853 -7.965 -28.309 1.00 98.38 370 ARG A CA 1
ATOM 2588 C C . ARG A 1 370 ? 14.676 -7.015 -28.115 1.00 98.38 370 ARG A C 1
ATOM 2590 O O . ARG A 1 370 ? 13.924 -7.154 -27.159 1.00 98.38 370 ARG A O 1
ATOM 2597 N N . LEU A 1 371 ? 14.477 -6.098 -29.059 1.00 98.75 371 LEU A N 1
ATOM 2598 C CA . LEU A 1 371 ? 13.373 -5.135 -29.050 1.00 98.75 371 LEU A CA 1
ATOM 2599 C C . LEU A 1 371 ? 12.476 -5.358 -30.273 1.00 98.75 371 LEU A C 1
ATOM 2601 O O . LEU A 1 371 ? 12.954 -5.390 -31.410 1.00 98.75 371 LEU A O 1
ATOM 2605 N N . ASN A 1 372 ? 11.175 -5.524 -30.049 1.00 98.62 372 ASN A N 1
ATOM 2606 C CA . ASN A 1 372 ? 10.187 -5.780 -31.092 1.00 98.62 372 ASN A CA 1
ATOM 2607 C C . ASN A 1 372 ? 8.983 -4.842 -30.950 1.00 98.62 372 ASN A C 1
ATOM 2609 O O . ASN A 1 372 ? 8.191 -4.994 -30.025 1.00 98.62 372 ASN A O 1
ATOM 2613 N N . SER A 1 373 ? 8.827 -3.910 -31.887 1.00 98.31 373 SER A N 1
ATOM 2614 C CA . SER A 1 373 ? 7.631 -3.084 -32.041 1.00 98.31 373 SER A CA 1
ATOM 2615 C C . SER A 1 373 ? 6.848 -3.545 -33.271 1.00 98.31 373 SER A C 1
ATOM 2617 O O . SER A 1 373 ? 7.276 -3.348 -34.410 1.00 98.31 373 SER A O 1
ATOM 2619 N N . SER A 1 374 ? 5.708 -4.203 -33.060 1.00 97.44 374 SER A N 1
ATOM 2620 C CA . SER A 1 374 ? 4.998 -4.883 -34.157 1.00 97.44 374 SER A CA 1
ATOM 2621 C C . SER A 1 374 ? 4.277 -3.945 -35.130 1.00 97.44 374 SER A C 1
ATOM 2623 O O . SER A 1 374 ? 4.047 -4.340 -36.270 1.00 97.44 374 SER A O 1
ATOM 2625 N N . ASN A 1 375 ? 3.957 -2.717 -34.716 1.00 96.62 375 ASN A N 1
ATOM 2626 C CA . ASN A 1 375 ? 3.300 -1.693 -35.534 1.00 96.62 375 ASN A CA 1
ATOM 2627 C C . ASN A 1 375 ? 3.987 -0.316 -35.459 1.00 96.62 375 ASN A C 1
ATOM 2629 O O . ASN A 1 375 ? 3.712 0.569 -36.268 1.00 96.62 375 ASN A O 1
ATOM 2633 N N . GLY A 1 376 ? 4.905 -0.140 -34.511 1.00 95.94 376 GLY A N 1
ATOM 2634 C CA . GLY A 1 376 ? 5.439 1.155 -34.124 1.00 95.94 376 GLY A CA 1
ATOM 2635 C C . GLY A 1 376 ? 6.905 1.397 -34.445 1.00 95.94 376 GLY A C 1
ATOM 2636 O O . GLY A 1 376 ? 7.499 0.790 -35.340 1.00 95.94 376 GLY A O 1
ATOM 2637 N N . THR A 1 377 ? 7.490 2.329 -33.695 1.00 98.12 377 THR A N 1
ATOM 2638 C CA . THR A 1 377 ? 8.908 2.704 -33.769 1.00 98.12 377 THR A CA 1
ATOM 2639 C C . THR A 1 377 ? 9.700 2.157 -32.589 1.00 98.12 377 THR A C 1
ATOM 2641 O O . THR A 1 377 ? 9.160 1.968 -31.500 1.00 98.12 377 THR A O 1
ATOM 2644 N N . ILE A 1 378 ? 11.009 2.011 -32.780 1.00 98.81 378 ILE A N 1
ATOM 2645 C CA . ILE A 1 378 ? 11.969 1.803 -31.694 1.00 98.81 378 ILE A CA 1
ATOM 2646 C C . ILE A 1 378 ? 12.856 3.046 -31.605 1.00 98.81 378 ILE A C 1
ATOM 2648 O O . ILE A 1 378 ? 13.455 3.440 -32.606 1.00 98.81 378 ILE A O 1
ATOM 2652 N N . THR A 1 379 ? 12.951 3.648 -30.422 1.00 98.75 379 THR A N 1
ATOM 2653 C CA . THR A 1 379 ? 13.893 4.734 -30.117 1.00 98.75 379 THR A CA 1
ATOM 2654 C C . THR A 1 379 ? 14.674 4.377 -28.862 1.00 98.75 379 THR A C 1
ATOM 2656 O O . THR A 1 379 ? 14.075 4.180 -27.811 1.00 98.75 379 THR A O 1
ATOM 2659 N N . THR A 1 380 ? 15.999 4.287 -28.954 1.00 98.62 380 THR A N 1
ATOM 2660 C CA . THR A 1 380 ? 16.846 3.918 -27.814 1.00 98.62 380 THR A CA 1
ATOM 2661 C C . THR A 1 380 ? 18.073 4.811 -27.695 1.00 98.62 380 THR A C 1
ATOM 2663 O O . THR A 1 380 ? 18.578 5.318 -28.702 1.00 98.62 380 THR A O 1
ATOM 2666 N N . GLY A 1 381 ? 18.621 4.895 -26.483 1.00 98.44 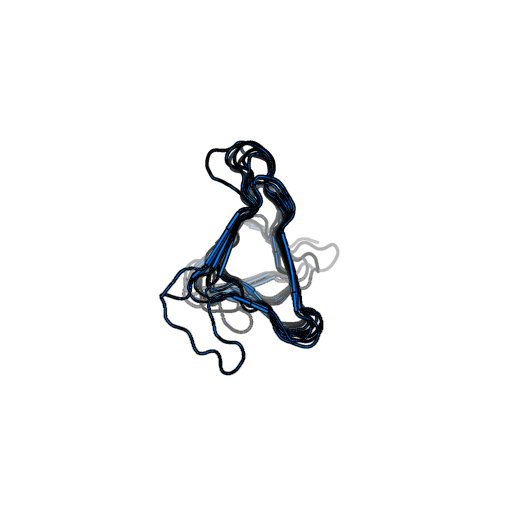381 GLY A N 1
ATOM 2667 C CA . GLY A 1 381 ? 19.998 5.319 -26.255 1.00 98.44 381 GLY A CA 1
ATOM 2668 C C . GLY A 1 381 ? 21.013 4.275 -26.743 1.00 98.44 381 GLY A C 1
ATOM 2669 O O . GLY A 1 381 ? 20.809 3.573 -27.743 1.00 98.44 381 GLY A O 1
ATOM 2670 N N . MET A 1 382 ? 22.133 4.166 -26.033 1.00 97.88 382 MET A N 1
ATOM 2671 C CA . MET A 1 382 ? 23.174 3.178 -26.291 1.00 97.88 382 MET A CA 1
ATOM 2672 C C . MET A 1 382 ? 22.699 1.761 -25.959 1.00 97.88 382 MET A C 1
ATOM 2674 O O . MET A 1 382 ? 22.201 1.502 -24.871 1.00 97.88 382 MET A O 1
ATOM 2678 N N . LEU A 1 383 ? 22.939 0.820 -26.869 1.00 97.75 383 LEU A N 1
ATOM 2679 C CA . LEU A 1 383 ? 22.751 -0.613 -26.642 1.00 97.75 383 LEU A CA 1
ATOM 2680 C C . LEU A 1 383 ? 24.113 -1.253 -26.358 1.00 97.75 383 LEU A C 1
ATOM 2682 O O . LEU A 1 383 ? 24.924 -1.403 -27.278 1.00 97.75 383 LEU A O 1
ATOM 2686 N N . ASP A 1 384 ? 24.392 -1.600 -25.102 1.00 95.88 384 ASP A N 1
ATOM 2687 C CA . ASP A 1 384 ? 25.659 -2.208 -24.688 1.00 95.88 384 ASP A CA 1
ATOM 2688 C C . ASP A 1 384 ? 25.486 -3.698 -24.360 1.00 95.88 384 ASP A C 1
ATOM 2690 O O . ASP A 1 384 ? 24.953 -4.059 -23.310 1.00 95.88 384 ASP A O 1
ATOM 2694 N N . THR A 1 385 ? 25.991 -4.559 -25.246 1.00 94.94 385 THR A N 1
ATOM 2695 C CA . THR A 1 385 ? 26.067 -6.017 -25.048 1.00 94.94 385 THR A CA 1
ATOM 2696 C C . THR A 1 385 ? 27.496 -6.504 -24.807 1.00 94.94 385 THR A C 1
ATOM 2698 O O . THR A 1 385 ? 27.790 -7.695 -24.941 1.00 94.94 385 THR A O 1
ATOM 2701 N N . SER A 1 386 ? 28.425 -5.592 -24.490 1.00 90.31 386 SER A N 1
ATOM 2702 C CA . SER A 1 386 ? 29.832 -5.947 -24.302 1.00 90.31 386 SER A CA 1
ATOM 2703 C C . SER A 1 386 ? 30.033 -6.936 -23.153 1.00 90.31 386 SER A C 1
ATOM 2705 O O . SER A 1 386 ? 29.489 -6.786 -22.063 1.00 90.31 386 SER A O 1
ATOM 2707 N N . ASN A 1 387 ? 30.846 -7.958 -23.415 1.00 82.38 387 ASN A N 1
ATOM 2708 C CA . ASN A 1 387 ? 31.166 -9.031 -22.481 1.00 82.38 387 ASN A CA 1
ATOM 2709 C C . ASN A 1 387 ? 32.637 -9.428 -22.661 1.00 82.38 387 ASN A C 1
ATOM 2711 O O . ASN A 1 387 ? 33.159 -9.362 -23.771 1.00 82.38 387 ASN A O 1
ATOM 2715 N N . VAL A 1 388 ? 33.293 -9.934 -21.612 1.00 71.38 388 VAL A N 1
ATOM 2716 C CA . VAL A 1 388 ? 34.686 -10.437 -21.668 1.00 71.38 388 VAL A CA 1
ATOM 2717 C C . VAL A 1 388 ? 34.823 -11.638 -22.637 1.00 71.38 388 VAL A C 1
ATOM 2719 O O . VAL A 1 388 ? 35.924 -11.994 -23.077 1.00 71.38 388 VAL A O 1
ATOM 2722 N N . GLY A 1 389 ? 33.693 -12.271 -22.980 1.00 76.25 389 GLY A N 1
ATOM 2723 C CA . GLY A 1 389 ? 33.559 -13.386 -23.918 1.00 76.25 389 GLY A CA 1
ATOM 2724 C C . GLY A 1 389 ? 33.035 -12.991 -25.304 1.00 76.25 389 GLY A C 1
ATOM 2725 O O . GLY A 1 389 ? 33.703 -12.293 -26.068 1.00 76.25 389 GLY A O 1
ATOM 2726 N N . VAL A 1 390 ? 31.880 -13.551 -25.666 1.00 76.75 390 VAL A N 1
ATOM 2727 C CA . VAL A 1 390 ? 31.134 -13.207 -26.883 1.00 76.75 390 VAL A CA 1
ATOM 2728 C C . VAL A 1 390 ? 30.078 -12.191 -26.469 1.00 76.75 390 VAL A C 1
ATOM 2730 O O . VAL A 1 390 ? 29.380 -12.420 -25.487 1.00 76.75 390 VAL A O 1
ATOM 2733 N N . ALA A 1 391 ? 30.012 -11.062 -27.170 1.00 82.62 391 ALA A N 1
ATOM 2734 C CA . ALA A 1 391 ? 28.960 -10.080 -26.938 1.00 82.62 391 ALA A CA 1
ATOM 2735 C C . ALA A 1 391 ? 27.602 -10.671 -27.340 1.00 82.62 391 ALA A C 1
ATOM 2737 O O . ALA A 1 391 ? 27.521 -11.350 -28.366 1.00 82.62 391 ALA A O 1
ATOM 2738 N N . GLY A 1 392 ? 26.565 -10.394 -26.553 1.00 89.31 392 GLY A N 1
ATOM 2739 C CA . GLY A 1 392 ? 25.196 -10.784 -26.868 1.00 89.31 392 GLY A CA 1
ATOM 2740 C C . GLY A 1 392 ? 24.681 -10.132 -28.152 1.00 89.31 392 GLY A C 1
ATOM 2741 O O . GLY A 1 392 ? 25.129 -9.045 -28.548 1.00 89.31 392 GLY A O 1
ATOM 2742 N N . ASP A 1 393 ? 23.725 -10.795 -28.798 1.00 93.94 393 ASP A N 1
ATOM 2743 C CA . ASP A 1 393 ? 23.111 -10.301 -30.029 1.00 93.94 393 ASP A CA 1
ATOM 2744 C C . ASP A 1 393 ? 22.235 -9.072 -29.756 1.00 93.94 393 ASP A C 1
ATOM 2746 O O . ASP A 1 393 ? 21.562 -8.974 -28.731 1.00 93.94 393 ASP A O 1
ATOM 2750 N N . VAL A 1 394 ? 22.201 -8.144 -30.715 1.00 97.00 394 VAL A N 1
ATOM 2751 C CA . VAL A 1 394 ? 21.248 -7.027 -30.728 1.00 97.00 394 VAL A CA 1
ATOM 2752 C C . VAL A 1 394 ? 20.270 -7.239 -31.876 1.00 97.00 394 VAL A C 1
ATOM 2754 O O . VAL A 1 394 ? 20.660 -7.216 -33.043 1.00 97.00 394 VAL A O 1
ATOM 2757 N N . THR A 1 395 ? 18.994 -7.435 -31.549 1.00 97.88 395 THR A N 1
ATOM 2758 C CA . THR A 1 395 ? 17.911 -7.647 -32.517 1.00 97.88 395 THR A CA 1
ATOM 2759 C C . THR A 1 395 ? 16.850 -6.569 -32.357 1.00 97.88 395 THR A C 1
ATOM 2761 O O . THR A 1 395 ? 16.220 -6.471 -31.308 1.00 97.88 395 THR A O 1
ATOM 2764 N N . LEU A 1 396 ? 16.620 -5.789 -33.414 1.00 98.38 396 LEU A N 1
ATOM 2765 C CA . LEU A 1 396 ? 15.643 -4.699 -33.436 1.00 98.38 396 LEU A CA 1
ATOM 2766 C C . LEU A 1 396 ? 14.664 -4.923 -34.589 1.00 98.38 396 LEU A C 1
ATOM 2768 O O . LEU A 1 396 ? 15.073 -4.936 -35.750 1.00 98.38 396 LEU A O 1
ATOM 2772 N N . ASN A 1 397 ? 13.382 -5.087 -34.273 1.00 98.31 397 ASN A N 1
ATOM 2773 C CA . ASN A 1 397 ? 12.318 -5.269 -35.257 1.00 98.31 397 ASN A CA 1
ATOM 2774 C C . ASN A 1 397 ? 11.262 -4.181 -35.062 1.00 98.31 397 ASN A C 1
ATOM 2776 O O . ASN A 1 397 ? 10.626 -4.129 -34.016 1.00 98.31 397 ASN A O 1
ATOM 2780 N N . ALA A 1 398 ? 11.070 -3.324 -36.060 1.00 98.06 398 ALA A N 1
ATOM 2781 C CA . ALA A 1 398 ? 10.011 -2.322 -36.071 1.00 98.06 398 ALA A CA 1
ATOM 2782 C C . ALA A 1 398 ? 9.402 -2.234 -37.473 1.00 98.06 398 ALA A C 1
ATOM 2784 O O . ALA A 1 398 ? 10.134 -2.327 -38.461 1.00 98.06 398 ALA A O 1
ATOM 2785 N N . LEU A 1 399 ? 8.082 -2.041 -37.573 1.00 96.56 399 LEU A N 1
ATOM 2786 C CA . LEU A 1 399 ? 7.466 -1.644 -38.848 1.00 96.56 399 LEU A CA 1
ATOM 2787 C C . LEU A 1 399 ? 7.743 -0.170 -39.175 1.00 96.56 399 LEU A C 1
ATOM 2789 O O . LEU A 1 399 ? 7.847 0.191 -40.349 1.00 96.56 399 LEU A O 1
ATOM 2793 N N . GLY A 1 400 ? 7.862 0.669 -38.146 1.00 96.19 400 GLY A N 1
ATOM 2794 C CA . GLY A 1 400 ? 8.270 2.062 -38.249 1.00 96.19 400 GLY A CA 1
ATOM 2795 C C . GLY A 1 400 ? 9.790 2.253 -38.221 1.00 96.19 400 GLY A C 1
ATOM 2796 O O . GLY A 1 400 ? 10.577 1.362 -38.537 1.00 96.19 400 GLY A O 1
ATOM 2797 N N . ASN A 1 401 ? 10.213 3.459 -37.843 1.00 97.75 401 ASN A N 1
ATOM 2798 C CA . ASN A 1 401 ? 11.627 3.808 -37.731 1.00 97.75 401 ASN A CA 1
ATOM 2799 C C . ASN A 1 401 ? 12.295 3.117 -36.537 1.00 97.75 401 ASN A C 1
ATOM 2801 O O . ASN A 1 401 ? 11.697 2.968 -35.471 1.00 97.75 401 ASN A O 1
ATOM 2805 N N . ILE A 1 402 ? 13.574 2.791 -36.715 1.00 98.62 402 ILE A N 1
ATOM 2806 C CA . ILE A 1 402 ? 14.483 2.380 -35.647 1.00 98.62 402 ILE A CA 1
ATOM 2807 C C . ILE A 1 402 ? 15.530 3.487 -35.500 1.00 98.62 402 ILE A C 1
ATOM 2809 O O . ILE A 1 402 ? 16.294 3.742 -36.433 1.00 98.62 402 ILE A O 1
ATOM 2813 N N . THR A 1 403 ? 15.548 4.144 -34.343 1.00 98.56 403 THR A N 1
ATOM 2814 C CA . THR A 1 403 ? 16.517 5.181 -33.972 1.00 98.56 403 THR A CA 1
ATOM 2815 C C . THR A 1 403 ? 17.312 4.686 -32.773 1.00 98.56 403 THR A C 1
ATOM 2817 O O . THR A 1 403 ? 16.730 4.329 -31.756 1.00 98.56 403 THR A O 1
ATOM 2820 N N . VAL A 1 404 ? 18.635 4.634 -32.903 1.00 98.19 404 VAL A N 1
ATOM 2821 C CA . VAL A 1 404 ? 19.542 4.123 -31.869 1.00 98.19 404 VAL A CA 1
ATOM 2822 C C . VAL A 1 404 ? 20.747 5.048 -31.800 1.00 98.19 404 VAL A C 1
ATOM 2824 O O . VAL A 1 404 ? 21.386 5.278 -32.831 1.00 98.19 404 VAL A O 1
ATOM 2827 N N . ASP A 1 405 ? 21.081 5.545 -30.610 1.00 98.12 405 ASP A N 1
ATOM 2828 C CA . ASP A 1 405 ? 22.229 6.447 -30.431 1.00 98.12 405 ASP A CA 1
ATOM 2829 C C . ASP A 1 405 ? 23.574 5.742 -30.669 1.00 98.12 405 ASP A C 1
ATOM 2831 O O . ASP A 1 405 ? 24.523 6.327 -31.200 1.00 98.12 405 ASP A O 1
ATOM 2835 N N . GLY A 1 406 ? 23.668 4.458 -30.322 1.00 97.12 406 GLY A N 1
ATOM 2836 C CA . GLY A 1 406 ? 24.839 3.643 -30.617 1.00 97.12 406 GLY A CA 1
ATOM 2837 C C . GLY A 1 406 ? 24.685 2.187 -30.201 1.00 97.12 406 GLY A C 1
ATOM 2838 O O . GLY A 1 406 ? 23.871 1.849 -29.352 1.00 97.12 406 GLY A O 1
ATOM 2839 N N . ILE A 1 407 ? 25.505 1.317 -30.790 1.00 96.25 407 ILE A N 1
ATOM 2840 C CA . ILE A 1 407 ? 25.593 -0.097 -30.411 1.00 96.25 407 ILE A CA 1
ATOM 2841 C C . ILE A 1 407 ? 27.037 -0.403 -30.024 1.00 96.25 407 ILE A C 1
ATOM 2843 O O . ILE A 1 407 ? 27.967 -0.188 -30.811 1.00 96.25 407 ILE A O 1
ATOM 2847 N N . LYS A 1 408 ? 27.230 -0.930 -28.815 1.00 93.69 408 LYS A N 1
ATOM 2848 C CA . LYS A 1 408 ? 28.517 -1.383 -28.294 1.00 93.69 408 LYS A CA 1
ATOM 2849 C C . LYS A 1 408 ? 28.468 -2.894 -28.068 1.00 93.69 408 LYS A C 1
ATOM 2851 O O . LYS A 1 408 ? 28.008 -3.375 -27.046 1.00 93.69 408 LYS A O 1
ATOM 2856 N N . ALA A 1 409 ? 29.026 -3.631 -29.024 1.00 86.12 409 ALA A N 1
ATOM 2857 C CA . ALA A 1 409 ? 29.155 -5.088 -28.985 1.00 86.12 409 ALA A CA 1
ATOM 2858 C C . ALA A 1 409 ? 30.638 -5.480 -29.111 1.00 86.12 409 ALA A C 1
ATOM 2860 O O . ALA A 1 409 ? 31.090 -5.990 -30.137 1.00 86.12 409 ALA A O 1
ATOM 2861 N N . ARG A 1 410 ? 31.447 -5.116 -28.107 1.00 76.12 410 ARG A N 1
ATOM 2862 C CA . ARG A 1 410 ? 32.897 -5.386 -28.083 1.00 76.12 410 ARG A CA 1
ATOM 2863 C C . ARG A 1 410 ? 33.232 -6.496 -27.088 1.00 76.12 410 ARG A C 1
ATOM 2865 O O . ARG A 1 410 ? 32.569 -6.613 -26.064 1.00 76.12 410 ARG A O 1
ATOM 2872 N N . LYS A 1 411 ? 34.285 -7.247 -27.412 1.00 60.62 411 LYS A N 1
ATOM 2873 C CA . LYS A 1 411 ? 35.017 -8.112 -26.482 1.00 60.62 411 LYS A CA 1
ATOM 2874 C C . LYS A 1 411 ? 35.957 -7.297 -25.596 1.00 60.62 411 LYS A C 1
ATOM 2876 O O . LYS A 1 411 ? 36.493 -6.288 -26.119 1.00 60.62 411 LYS A O 1
#

Radius of gyration: 25.68 Å; Cα contacts (8 Å, |Δi|>4): 1681; chains: 1; bounding box: 73×39×75 Å

Sequence (411 aa):
MTSSSLNSQGGDIELNGMNDPVILKDTTFESMGGDITINGDSGIYLGTTGPPFLSSPSDQSLLQSKGGDITLNGTGGDIVLLNNSVLESRPVTGNGGNITVNSTGNIDLEGGTLNASGLNGGDITLTAEQDIITNQIETTGSSNQAGNITLTSNNGTIDTTNGVLSAAGAVNGGDIRLQAPGNIDTGQIATFNPGFTGDGGNIEVESTAGTIDTSAGVLITAAYGEGGDVLLTAAHDIHAGDINAISTNGVDGGAITVNLGGQITTQGTLIETENNNITLGGSVMLNNDLALLTDGTGRIEIDGTVDGNYDLTLTSGSGNIAVNGAIGGNAPLNYFTANNFLFDPNNNGIEVNAVEGITTADLNSTEGIRLNSSNGTITTGMLDTSNVGVAGDVTLNALGNITVDGIKARK

Secondary structure (DSSP, 8-state):
---EEEE-TTS-EEEEESSS-EEESSEEEE-BTB-EEEEEBTBEEESS-STTT---TT--EEEE-BTB-EEEEETTS-EEE-TTEEEE---SSSPPPPEEEEESS-EEEEEEEEE--BSSPPPEEEEESS-EEEEEEE--BSSSPPPPEEEEESSS-EE-TTSEEEEEESS-PPPEEEEESS-EE--EEEEE-TT--SPPPPEEEEESSS-EE-TTSEEE--BSSSPPPEEEEESS-EEE-EEEE-BSSSS----EEEEESSEEEE-SSEEEESSS-EEE-SEEEESS-EEEEE-TTPPEEE-S-EESSS-EEEEETTS-EEE-S-BSSSS-EEEEEE-S-EE-TT-S-EEEEEEEEEEES-EE-SSEEEEEESSSEEEEEEEE---SSSPPEEEEEESS-EEEEEEE---